Protein AF-0000000072879635 (afdb_homodimer)

Radius of gyration: 31.63 Å; Cα contacts (8 Å, |Δi|>4): 1224; chains: 2; bounding box: 54×95×66 Å

Solvent-accessible surface area (backbone atoms only — not comparable to full-atom values): 30852 Å² total; per-residue (Å²): 126,85,67,68,80,66,62,73,80,64,76,43,35,31,58,54,55,40,53,48,51,41,41,61,52,55,52,55,80,63,84,80,39,44,46,91,87,43,72,88,51,25,71,88,58,42,48,42,83,47,78,62,48,89,69,78,59,94,66,71,73,45,62,86,69,19,37,50,61,72,89,73,49,47,32,32,33,33,66,91,41,53,47,35,37,38,36,58,38,45,49,36,75,68,17,52,47,48,53,55,46,41,49,55,64,47,48,57,32,84,89,26,54,51,71,63,80,64,97,67,64,61,71,77,53,84,52,60,75,62,57,60,62,43,44,42,18,35,36,14,41,33,72,34,79,90,73,55,31,66,36,88,86,44,58,52,81,54,58,62,68,62,33,51,53,49,38,54,56,34,30,33,74,65,38,78,80,57,53,66,40,27,31,42,38,37,41,32,41,57,86,38,61,43,71,77,44,61,75,69,52,48,79,26,62,78,46,49,40,41,34,41,28,37,46,34,26,29,40,35,33,43,39,32,80,46,54,54,32,71,44,49,47,28,56,40,43,50,40,20,31,45,32,30,15,66,76,36,36,56,17,30,31,29,28,35,29,40,42,83,45,88,84,59,79,59,75,70,93,58,27,69,56,41,66,48,22,26,38,34,40,37,35,30,27,40,70,126,126,84,69,68,82,67,61,74,79,64,74,41,33,31,58,53,55,39,55,48,53,39,42,62,52,56,51,53,79,62,84,78,38,43,46,90,85,43,71,87,52,26,72,88,59,42,48,39,81,46,77,64,47,88,69,75,60,94,66,70,72,44,60,87,69,18,36,50,62,72,89,75,49,47,31,31,33,33,65,91,41,53,47,34,38,37,35,56,39,44,48,36,76,69,17,52,47,48,52,54,46,42,49,54,64,47,47,56,32,85,91,27,54,52,72,63,81,65,96,67,64,62,70,77,52,83,50,59,75,60,59,60,61,43,42,41,18,37,36,15,42,35,72,34,80,90,72,55,30,66,36,88,86,44,56,53,83,54,58,63,69,60,35,52,51,49,38,53,56,34,30,32,75,65,38,76,81,58,55,66,40,26,30,42,37,38,41,33,42,56,86,39,61,42,72,79,43,60,75,69,53,48,79,26,62,77,48,47,40,41,35,41,28,38,46,34,26,30,40,35,32,43,38,32,80,46,57,53,33,69,44,49,47,28,56,40,44,51,42,20,32,44,34,29,16,64,75,36,35,54,18,29,32,29,30,36,29,39,44,86,45,87,83,58,80,61,76,69,91,57,25,69,57,40,66,50,24,27,39,34,40,38,36,30,27,41,70,125

Structure (mmCIF, N/CA/C/O backbone):
data_AF-0000000072879635-model_v1
#
loop_
_entity.id
_entity.type
_entity.pdbx_description
1 polymer AlkB
#
loop_
_atom_site.group_PDB
_atom_site.id
_atom_site.type_symbol
_atom_site.label_atom_id
_atom_site.label_alt_id
_atom_site.label_comp_id
_atom_site.label_asym_id
_atom_site.label_entity_id
_atom_site.label_seq_id
_atom_site.pdbx_PDB_ins_code
_atom_site.Cartn_x
_atom_site.Cartn_y
_atom_site.Cartn_z
_atom_site.occupancy
_atom_site.B_iso_or_equiv
_atom_site.auth_seq_id
_atom_site.auth_comp_id
_atom_site.auth_asym_id
_atom_site.auth_atom_id
_atom_site.pdbx_PDB_model_num
ATOM 1 N N . MET A 1 1 ? -18.453 6.754 1.043 1 20.03 1 MET A N 1
ATOM 2 C CA . MET A 1 1 ? -17.75 5.516 0.704 1 20.03 1 MET A CA 1
ATOM 3 C C . MET A 1 1 ? -16.734 5.164 1.774 1 20.03 1 MET A C 1
ATOM 5 O O . MET A 1 1 ? -15.992 4.184 1.634 1 20.03 1 MET A O 1
ATOM 9 N N . LEU A 1 2 ? -16.297 6.18 2.662 1 26.55 2 LEU A N 1
ATOM 10 C CA . LEU A 1 2 ? -15.43 5.918 3.809 1 26.55 2 LEU A CA 1
ATOM 11 C C . LEU A 1 2 ? -16.109 4.961 4.789 1 26.55 2 LEU A C 1
ATOM 13 O O . LEU A 1 2 ? -15.484 4.527 5.762 1 26.55 2 LEU A O 1
ATOM 17 N N . GLN A 1 3 ? -17.391 4.707 4.684 1 25.03 3 GLN A N 1
ATOM 18 C CA . GLN A 1 3 ? -18.188 3.988 5.68 1 25.03 3 GLN A CA 1
ATOM 19 C C . GLN A 1 3 ? -17.875 2.494 5.656 1 25.03 3 GLN A C 1
ATOM 21 O O . GLN A 1 3 ? -17.891 1.833 6.695 1 25.03 3 GLN A O 1
ATOM 26 N N . GLU A 1 4 ? -17.75 1.96 4.508 1 28.53 4 GLU A N 1
ATOM 27 C CA . GLU A 1 4 ? -18 0.523 4.5 1 28.53 4 GLU A CA 1
ATOM 28 C C . GLU A 1 4 ? -16.844 -0.25 5.102 1 28.53 4 GLU A C 1
ATOM 30 O O . GLU A 1 4 ? -17.031 -1.33 5.668 1 28.53 4 GLU A O 1
ATOM 35 N N . GLY A 1 5 ? -15.656 0.016 4.695 1 28.58 5 GLY A N 1
ATOM 36 C CA . GLY A 1 5 ? -14.625 -0.935 5.078 1 28.58 5 GLY A CA 1
ATOM 37 C C . GLY A 1 5 ? -14.219 -0.825 6.535 1 28.58 5 GLY A C 1
ATOM 38 O O . GLY A 1 5 ? -13.148 -1.29 6.922 1 28.58 5 GLY A O 1
ATOM 39 N N . ILE A 1 6 ? -14.859 0.046 7.258 1 33.44 6 ILE A N 1
ATOM 40 C CA . ILE A 1 6 ? -14.594 0.258 8.68 1 33.44 6 ILE A CA 1
ATOM 41 C C . ILE A 1 6 ? -14.984 -0.988 9.469 1 33.44 6 ILE A C 1
ATOM 43 O O . ILE A 1 6 ? -15.836 -0.925 10.359 1 33.44 6 ILE A O 1
ATOM 47 N N . THR A 1 7 ? -14.977 -2.18 8.891 1 30.62 7 THR A N 1
ATOM 48 C CA . THR A 1 7 ? -15.547 -3.232 9.727 1 30.62 7 THR A CA 1
ATOM 49 C C . THR A 1 7 ? -14.586 -3.604 10.859 1 30.62 7 THR A C 1
ATOM 51 O O . THR A 1 7 ? -14.914 -4.426 11.711 1 30.62 7 THR A O 1
ATOM 54 N N . ASN A 1 8 ? -13.273 -3.648 10.648 1 35.59 8 ASN A N 1
ATOM 55 C CA . ASN A 1 8 ? -12.617 -4.277 11.781 1 35.59 8 ASN A CA 1
ATOM 56 C C . ASN A 1 8 ? -12.828 -3.486 13.07 1 35.59 8 ASN A C 1
ATOM 58 O O . ASN A 1 8 ? -12.75 -2.256 13.07 1 35.59 8 ASN A O 1
ATOM 62 N N . CYS A 1 9 ? -13.383 -4.016 14.219 1 37.19 9 CYS A N 1
ATOM 63 C CA . CYS A 1 9 ? -13.789 -3.576 15.547 1 37.19 9 CYS A CA 1
ATOM 64 C C . CYS A 1 9 ? -12.656 -2.846 16.25 1 37.19 9 CYS A C 1
ATOM 66 O O . CYS A 1 9 ? -12.43 -3.053 17.453 1 37.19 9 CYS A O 1
ATOM 68 N N . ASP A 1 10 ? -11.516 -2.621 15.75 1 46.91 10 ASP A N 1
ATOM 69 C CA . ASP A 1 10 ? -10.625 -1.869 16.625 1 46.91 10 ASP A CA 1
ATOM 70 C C . ASP A 1 10 ? -11.273 -0.557 17.062 1 46.91 10 ASP A C 1
ATOM 72 O O . ASP A 1 10 ? -11.727 0.228 16.234 1 46.91 10 ASP A O 1
ATOM 76 N N . SER A 1 11 ? -11.742 -0.497 18.281 1 62.28 11 SER A N 1
ATOM 77 C CA . SER A 1 11 ? -12.359 0.58 19.047 1 62.28 11 SER A CA 1
ATOM 78 C C . SER A 1 11 ? -11.664 1.912 18.781 1 62.28 11 SER A C 1
ATOM 80 O O . SER A 1 11 ? -12.227 2.975 19.062 1 62.28 11 SER A O 1
ATOM 82 N N . ASP A 1 12 ? -10.531 1.931 18.031 1 82.19 12 ASP A N 1
ATOM 83 C CA . ASP A 1 12 ? -9.789 3.168 17.797 1 82.19 12 ASP A CA 1
ATOM 84 C C . ASP A 1 12 ? -10 3.676 16.375 1 82.19 12 ASP A C 1
ATOM 86 O O . ASP A 1 12 ? -9.18 3.416 15.492 1 82.19 12 ASP A O 1
ATOM 90 N N . ALA A 1 13 ? -11.133 4.242 16.094 1 83.5 13 ALA A N 1
ATOM 91 C CA . ALA A 1 13 ? -11.531 4.762 14.789 1 83.5 13 ALA A CA 1
ATOM 92 C C . ALA A 1 13 ? -10.477 5.711 14.234 1 83.5 13 ALA A C 1
ATOM 94 O O . ALA A 1 13 ? -10.227 5.734 13.023 1 83.5 13 ALA A O 1
ATOM 95 N N . PHE A 1 14 ? -9.805 6.441 15.07 1 90.31 14 PHE A N 1
ATOM 96 C CA . PHE A 1 14 ? -8.789 7.391 14.633 1 90.31 14 PHE A CA 1
ATOM 97 C C . PHE A 1 14 ? -7.613 6.664 13.984 1 90.31 14 PHE A C 1
ATOM 99 O O . PHE A 1 14 ? -7.164 7.047 12.898 1 90.31 14 PHE A O 1
ATOM 106 N N . ARG A 1 15 ? -7.207 5.625 14.57 1 87.88 15 ARG A N 1
ATOM 107 C CA . ARG A 1 15 ? -6.062 4.871 14.078 1 87.88 15 ARG A CA 1
ATOM 108 C C . ARG A 1 15 ? -6.371 4.234 12.719 1 87.88 15 ARG A C 1
ATOM 110 O O . ARG A 1 15 ? -5.512 4.195 11.836 1 87.88 15 ARG A O 1
ATOM 117 N N . ARG A 1 16 ? -7.547 3.814 12.531 1 84.62 16 ARG A N 1
ATOM 118 C CA . ARG A 1 16 ? -7.949 3.215 11.258 1 84.62 16 ARG A CA 1
ATOM 119 C C . ARG A 1 16 ? -7.852 4.223 10.117 1 84.62 16 ARG A C 1
ATOM 121 O O . ARG A 1 16 ? -7.32 3.91 9.055 1 84.62 16 ARG A O 1
ATOM 128 N N . VAL A 1 17 ? -8.43 5.367 10.375 1 87.88 17 VAL A N 1
ATOM 129 C CA . VAL A 1 17 ? -8.414 6.402 9.344 1 87.88 17 VAL A CA 1
ATOM 130 C C . VAL A 1 17 ? -6.977 6.852 9.086 1 87.88 17 VAL A C 1
ATOM 132 O O . VAL A 1 17 ? -6.582 7.062 7.934 1 87.88 17 VAL A O 1
ATOM 135 N N . PHE A 1 18 ? -6.164 6.934 10.086 1 92.56 18 PHE A N 1
ATOM 136 C CA . PHE A 1 18 ? -4.754 7.277 9.953 1 92.56 18 PHE A CA 1
ATOM 137 C C . PHE A 1 18 ? -4.031 6.277 9.055 1 92.56 18 PHE A C 1
ATOM 139 O O . PHE A 1 18 ? -3.328 6.664 8.125 1 92.56 18 PHE A O 1
ATOM 146 N N . LYS A 1 19 ? -4.207 5.031 9.328 1 83 19 LYS A N 1
ATOM 147 C CA . LYS A 1 19 ? -3.561 3.975 8.555 1 83 19 LYS A CA 1
ATOM 148 C C . LYS A 1 19 ? -4.023 3.998 7.098 1 83 19 LYS A C 1
ATOM 150 O O . LYS A 1 19 ? -3.236 3.738 6.188 1 83 19 LYS A O 1
ATOM 155 N N . TYR A 1 20 ? -5.352 4.289 6.953 1 83.56 20 TYR A N 1
ATOM 156 C CA . TYR A 1 20 ? -5.898 4.367 5.605 1 83.56 20 TYR A CA 1
ATOM 157 C C . TYR A 1 20 ? -5.164 5.41 4.773 1 83.56 20 TYR A C 1
ATOM 159 O O . TYR A 1 20 ? -4.719 5.129 3.66 1 83.56 20 TYR A O 1
ATOM 167 N N . TYR A 1 21 ? -4.93 6.602 5.324 1 86.88 21 TYR A N 1
ATOM 168 C CA . TYR A 1 21 ? -4.348 7.695 4.551 1 86.88 21 TYR A CA 1
ATOM 169 C C . TYR A 1 21 ? -2.83 7.57 4.488 1 86.88 21 TYR A C 1
ATOM 171 O O . TYR A 1 21 ? -2.189 8.18 3.623 1 86.88 21 TYR A O 1
ATOM 179 N N . LYS A 1 22 ? -2.225 6.898 5.422 1 85.75 22 LYS A N 1
ATOM 180 C CA . LYS A 1 22 ? -0.774 6.727 5.434 1 85.75 22 LYS A CA 1
ATOM 181 C C . LYS A 1 22 ? -0.326 5.75 4.352 1 85.75 22 LYS A C 1
ATOM 183 O O . LYS A 1 22 ? 0.85 5.719 3.982 1 85.75 22 LYS A O 1
ATOM 188 N N . LYS A 1 23 ? -1.275 4.977 3.801 1 75.5 23 LYS A N 1
ATOM 189 C CA . LYS A 1 23 ? -0.962 3.934 2.83 1 75.5 23 LYS A CA 1
ATOM 190 C C . LYS A 1 23 ? -0.203 4.504 1.636 1 75.5 23 LYS A C 1
ATOM 192 O O . LYS A 1 23 ? -0.539 5.578 1.137 1 75.5 23 LYS A O 1
ATOM 197 N N . LYS A 1 24 ? 0.955 4.051 1.432 1 64.44 24 LYS A N 1
ATOM 198 C CA . LYS A 1 24 ? 1.75 4.418 0.263 1 64.44 24 LYS A CA 1
ATOM 199 C C . LYS A 1 24 ? 1.319 3.623 -0.966 1 64.44 24 LYS A C 1
ATOM 201 O O . LYS A 1 24 ? 0.967 2.447 -0.859 1 64.44 24 LYS A O 1
ATOM 206 N N . CYS A 1 25 ? 0.726 4.359 -1.967 1 59.75 25 CYS A N 1
ATOM 207 C CA . CYS A 1 25 ? 0.43 3.672 -3.219 1 59.75 25 CYS A CA 1
ATOM 208 C C . CYS A 1 25 ? 1.713 3.262 -3.932 1 59.75 25 CYS A C 1
ATOM 210 O O . CYS A 1 25 ? 2.221 3.998 -4.777 1 59.75 25 CYS A O 1
ATOM 212 N N . GLN A 1 26 ? 2.539 2.674 -3.287 1 61.97 26 GLN A N 1
ATOM 213 C CA . GLN A 1 26 ? 3.611 2.238 -4.176 1 61.97 26 GLN A CA 1
ATOM 214 C C . GLN A 1 26 ? 3.418 0.786 -4.602 1 61.97 26 GLN A C 1
ATOM 216 O O . GLN A 1 26 ? 3.523 -0.126 -3.777 1 61.97 26 GLN A O 1
ATOM 221 N N . ALA A 1 27 ? 2.766 0.735 -5.715 1 66.56 27 ALA A N 1
ATOM 222 C CA . ALA A 1 27 ? 2.688 -0.599 -6.305 1 66.56 27 ALA A CA 1
ATOM 223 C C . ALA A 1 27 ? 4.078 -1.202 -6.48 1 66.56 27 ALA A C 1
ATOM 225 O O . ALA A 1 27 ? 5.043 -0.483 -6.75 1 66.56 27 ALA A O 1
ATOM 226 N N . PRO A 1 28 ? 4.195 -2.402 -6.094 1 77.5 28 PRO A N 1
ATOM 227 C CA . PRO A 1 28 ? 5.496 -3.035 -6.32 1 77.5 28 PRO A CA 1
ATOM 228 C C . PRO A 1 28 ? 5.973 -2.9 -7.766 1 77.5 28 PRO A C 1
ATOM 230 O O . PRO A 1 28 ? 5.156 -2.848 -8.688 1 77.5 28 PRO A O 1
ATOM 233 N N . ASP A 1 29 ? 7.223 -2.699 -7.895 1 80.06 29 ASP A N 1
ATOM 234 C CA . ASP A 1 29 ? 7.832 -2.715 -9.219 1 80.06 29 ASP A CA 1
ATOM 235 C C . ASP A 1 29 ? 7.836 -4.125 -9.805 1 80.06 29 ASP A C 1
ATOM 237 O O . ASP A 1 29 ? 8.461 -5.031 -9.258 1 80.06 29 ASP A O 1
ATOM 241 N N . LEU A 1 30 ? 7.23 -4.258 -10.938 1 86.19 30 LEU A N 1
ATOM 242 C CA . LEU A 1 30 ? 7.078 -5.59 -11.508 1 86.19 30 LEU A CA 1
ATOM 243 C C . LEU A 1 30 ? 8.133 -5.852 -12.57 1 86.19 30 LEU A C 1
ATOM 245 O O . LEU A 1 30 ? 8.156 -6.922 -13.188 1 86.19 30 LEU A O 1
ATOM 249 N N . ALA A 1 31 ? 9 -4.965 -12.727 1 81 31 ALA A N 1
ATOM 250 C CA . ALA A 1 31 ? 9.992 -5.078 -13.789 1 81 31 ALA A CA 1
ATOM 251 C C . ALA A 1 31 ? 10.93 -6.262 -13.547 1 81 31 ALA A C 1
ATOM 253 O O . ALA A 1 31 ? 11.469 -6.84 -14.484 1 81 31 ALA A O 1
ATOM 254 N N . GLY A 1 32 ? 11.133 -6.625 -12.328 1 85.25 32 GLY A N 1
ATOM 255 C CA . GLY A 1 32 ? 12.039 -7.711 -11.984 1 85.25 32 GLY A CA 1
ATOM 256 C C . GLY A 1 32 ? 11.359 -9.07 -11.969 1 85.25 32 GLY A C 1
ATOM 257 O O . GLY A 1 32 ? 12.016 -10.094 -11.758 1 85.25 32 GLY A O 1
ATOM 258 N N . VAL A 1 33 ? 10.062 -9.109 -12.195 1 91.75 33 VAL A N 1
ATOM 259 C CA . VAL A 1 33 ? 9.328 -10.375 -12.211 1 91.75 33 VAL A CA 1
ATOM 260 C C . VAL A 1 33 ? 9.562 -11.094 -13.531 1 91.75 33 VAL A C 1
ATOM 262 O O . VAL A 1 33 ? 9.383 -10.508 -14.602 1 91.75 33 VAL A O 1
ATOM 265 N N . ILE A 1 34 ? 9.984 -12.328 -13.453 1 93.81 34 ILE A N 1
ATOM 266 C CA . ILE A 1 34 ? 10.273 -13.094 -14.656 1 93.81 34 ILE A CA 1
ATOM 267 C C . ILE A 1 34 ? 8.992 -13.273 -15.477 1 93.81 34 ILE A C 1
ATOM 269 O O . ILE A 1 34 ? 7.957 -13.672 -14.938 1 93.81 34 ILE A O 1
ATOM 273 N N . ASN A 1 35 ? 9.039 -12.875 -16.656 1 93.06 35 ASN A N 1
ATOM 274 C CA . ASN A 1 35 ? 7.961 -13.094 -17.625 1 93.06 35 ASN A CA 1
ATOM 275 C C . ASN A 1 35 ? 8.375 -14.078 -18.719 1 93.06 35 ASN A C 1
ATOM 277 O O . ASN A 1 35 ? 9.172 -13.734 -19.594 1 93.06 35 ASN A O 1
ATOM 281 N N . PHE A 1 36 ? 7.844 -15.273 -18.719 1 94.94 36 PHE A N 1
ATOM 282 C CA . PHE A 1 36 ? 8.266 -16.328 -19.641 1 94.94 36 PHE A CA 1
ATOM 283 C C . PHE A 1 36 ? 7.734 -16.062 -21.047 1 94.94 36 PHE A C 1
ATOM 285 O O . PHE A 1 36 ? 8.094 -16.766 -21.984 1 94.94 36 PHE A O 1
ATOM 292 N N . GLN A 1 37 ? 6.945 -15.023 -21.156 1 89.94 37 GLN A N 1
ATOM 293 C CA . GLN A 1 37 ? 6.449 -14.633 -22.469 1 89.94 37 GLN A CA 1
ATOM 294 C C . GLN A 1 37 ? 7.359 -13.594 -23.109 1 89.94 37 GLN A C 1
ATOM 296 O O . GLN A 1 37 ? 7.18 -13.242 -24.281 1 89.94 37 GLN A O 1
ATOM 301 N N . ASP A 1 38 ? 8.266 -13.133 -22.328 1 87.06 38 ASP A N 1
ATOM 302 C CA . ASP A 1 38 ? 9.203 -12.125 -22.812 1 87.06 38 ASP A CA 1
ATOM 303 C C . ASP A 1 38 ? 10.617 -12.688 -22.891 1 87.06 38 ASP A C 1
ATOM 305 O O . ASP A 1 38 ? 11.375 -12.625 -21.922 1 87.06 38 ASP A O 1
ATOM 309 N N . GLU A 1 39 ? 11.031 -13.055 -23.984 1 87.5 39 GLU A N 1
ATOM 310 C CA . GLU A 1 39 ? 12.297 -13.758 -24.203 1 87.5 39 GLU A CA 1
ATOM 311 C C . GLU A 1 39 ? 13.484 -12.828 -23.969 1 87.5 39 GLU A C 1
ATOM 313 O O . GLU A 1 39 ? 14.602 -13.289 -23.734 1 87.5 39 GLU A O 1
ATOM 318 N N . SER A 1 40 ? 13.195 -11.555 -24.016 1 84.12 40 SER A N 1
ATOM 319 C CA . SER A 1 40 ? 14.281 -10.586 -23.875 1 84.12 40 SER A CA 1
ATOM 320 C C . SER A 1 40 ? 14.891 -10.648 -22.469 1 84.12 40 SER A C 1
ATOM 322 O O . SER A 1 40 ? 16.031 -10.219 -22.266 1 84.12 40 SER A O 1
ATOM 324 N N . THR A 1 41 ? 14.195 -11.266 -21.609 1 78.31 41 THR A N 1
ATOM 325 C CA . THR A 1 41 ? 14.672 -11.266 -20.234 1 78.31 41 THR A CA 1
ATOM 326 C C . THR A 1 41 ? 15.289 -12.609 -19.875 1 78.31 41 THR A C 1
ATOM 328 O O . THR A 1 41 ? 15.773 -12.805 -18.75 1 78.31 41 THR A O 1
ATOM 331 N N . PHE A 1 42 ? 15.375 -13.539 -20.719 1 87.75 42 PHE A N 1
ATOM 332 C CA . PHE A 1 42 ? 15.766 -14.906 -20.422 1 87.75 42 PHE A CA 1
ATOM 333 C C . PHE A 1 42 ? 17.234 -14.977 -20 1 87.75 42 PHE A C 1
ATOM 335 O O . PHE A 1 42 ? 17.578 -15.664 -19.031 1 87.75 42 PHE A O 1
ATOM 342 N N . GLY A 1 43 ? 18 -14.281 -20.719 1 85.5 43 GLY A N 1
ATOM 343 C CA . GLY A 1 43 ? 19.422 -14.305 -20.422 1 85.5 43 GLY A CA 1
ATOM 344 C C . GLY A 1 43 ? 19.766 -13.859 -19.016 1 85.5 43 GLY A C 1
ATOM 345 O O . GLY A 1 43 ? 20.422 -14.586 -18.266 1 85.5 43 GLY A O 1
ATOM 346 N N . GLN A 1 44 ? 19.234 -12.867 -18.656 1 81.44 44 GLN A N 1
ATOM 347 C CA . GLN A 1 44 ? 19.547 -12.289 -17.344 1 81.44 44 GLN A CA 1
ATOM 348 C C . GLN A 1 44 ? 19.016 -13.164 -16.219 1 81.44 44 GLN A C 1
ATOM 350 O O . GLN A 1 44 ? 19.578 -13.156 -15.117 1 81.44 44 GLN A O 1
ATOM 355 N N . ASN A 1 45 ? 18.078 -14.008 -16.562 1 85.94 45 ASN A N 1
ATOM 356 C CA . ASN A 1 45 ? 17.438 -14.789 -15.508 1 85.94 45 ASN A CA 1
ATOM 357 C C . ASN A 1 45 ? 17.844 -16.266 -15.586 1 85.94 45 ASN A C 1
ATOM 359 O O . ASN A 1 45 ? 17.312 -17.094 -14.844 1 85.94 45 ASN A O 1
ATOM 363 N N . GLY A 1 46 ? 18.734 -16.578 -16.5 1 93.19 46 GLY A N 1
ATOM 364 C CA . GLY A 1 46 ? 19.188 -17.953 -16.641 1 93.19 46 GLY A CA 1
ATOM 365 C C . GLY A 1 46 ? 18.109 -18.891 -17.109 1 93.19 46 GLY A C 1
ATOM 366 O O . GLY A 1 46 ? 18.031 -20.047 -16.656 1 93.19 46 GLY A O 1
ATOM 367 N N . ILE A 1 47 ? 17.234 -18.422 -17.891 1 94.19 47 ILE A N 1
ATOM 368 C CA . ILE A 1 47 ? 16.156 -19.234 -18.438 1 94.19 47 ILE A CA 1
ATOM 369 C C . ILE A 1 47 ? 16.641 -19.969 -19.703 1 94.19 47 ILE A C 1
ATOM 371 O O . ILE A 1 47 ? 17.281 -19.359 -20.562 1 94.19 47 ILE A O 1
ATOM 375 N N . ARG A 1 48 ? 16.344 -21.266 -19.75 1 94.81 48 ARG A N 1
ATOM 376 C CA . ARG A 1 48 ? 16.719 -22.078 -20.891 1 94.81 48 ARG A CA 1
ATOM 377 C C . ARG A 1 48 ? 15.508 -22.844 -21.438 1 94.81 48 ARG A C 1
ATOM 379 O O . ARG A 1 48 ? 14.625 -23.25 -20.672 1 94.81 48 ARG A O 1
ATOM 386 N N . VAL A 1 49 ? 15.578 -23.016 -22.688 1 93.69 49 VAL A N 1
ATOM 387 C CA . VAL A 1 49 ? 14.539 -23.812 -23.328 1 93.69 49 VAL A CA 1
ATOM 388 C C . VAL A 1 49 ? 14.773 -25.297 -23.047 1 93.69 49 VAL A C 1
ATOM 390 O O . VAL A 1 49 ? 15.914 -25.766 -23.109 1 93.69 49 VAL A O 1
ATOM 393 N N . TYR A 1 50 ? 13.711 -26.016 -22.781 1 94.12 50 TYR A N 1
ATOM 394 C CA . TYR A 1 50 ? 13.75 -27.453 -22.531 1 94.12 50 TYR A CA 1
ATOM 395 C C . TYR A 1 50 ? 12.992 -28.203 -23.625 1 94.12 50 TYR A C 1
ATOM 397 O O . TYR A 1 50 ? 11.867 -27.844 -23.969 1 94.12 50 TYR A O 1
ATOM 405 N N . SER A 1 51 ? 13.625 -29.25 -24.094 1 90.44 51 SER A N 1
ATOM 406 C CA . SER A 1 51 ? 12.969 -30.094 -25.078 1 90.44 51 SER A CA 1
ATOM 407 C C . SER A 1 51 ? 12.195 -31.234 -24.406 1 90.44 51 SER A C 1
ATOM 409 O O . SER A 1 51 ? 12.742 -31.953 -23.578 1 90.44 51 SER A O 1
ATOM 411 N N . PRO A 1 52 ? 10.984 -31.234 -24.781 1 87.25 52 PRO A N 1
ATOM 412 C CA . PRO A 1 52 ? 10.18 -32.281 -24.172 1 87.25 52 PRO A CA 1
ATOM 413 C C . PRO A 1 52 ? 10.734 -33.688 -24.438 1 87.25 52 PRO A C 1
ATOM 415 O O . PRO A 1 52 ? 11.305 -33.938 -25.516 1 87.25 52 PRO A O 1
ATOM 418 N N . CYS A 1 53 ? 10.734 -34.562 -23.422 1 79.31 53 CYS A N 1
ATOM 419 C CA . CYS A 1 53 ? 11.211 -35.938 -23.578 1 79.31 53 CYS A CA 1
ATOM 420 C C . CYS A 1 53 ? 10.344 -36.719 -24.562 1 79.31 53 CYS A C 1
ATOM 422 O O . CYS A 1 53 ? 9.141 -36.469 -24.672 1 79.31 53 CYS A O 1
ATOM 424 N N . SER A 1 54 ? 11.117 -37.344 -25.562 1 61.31 54 SER A N 1
ATOM 425 C CA . SER A 1 54 ? 10.648 -38.125 -26.719 1 61.31 54 SER A CA 1
ATOM 426 C C . SER A 1 54 ? 9.898 -39.375 -26.281 1 61.31 54 SER A C 1
ATOM 428 O O . SER A 1 54 ? 10.172 -39.938 -25.219 1 61.31 54 SER A O 1
ATOM 430 N N . GLY A 1 55 ? 8.68 -39.594 -26.172 1 55.81 55 GLY A N 1
ATOM 431 C CA . GLY A 1 55 ? 7.98 -40.875 -26.156 1 55.81 55 GLY A CA 1
ATOM 432 C C . GLY A 1 55 ? 6.543 -40.781 -26.625 1 55.81 55 GLY A C 1
ATOM 433 O O . GLY A 1 55 ? 5.844 -41.781 -26.703 1 55.81 55 GLY A O 1
ATOM 434 N N . TYR A 1 56 ? 5.988 -39.688 -26.344 1 53.59 56 TYR A N 1
ATOM 435 C CA . TYR A 1 56 ? 4.594 -39.844 -26.75 1 53.59 56 TYR A CA 1
ATOM 436 C C . TYR A 1 56 ? 4.449 -39.688 -28.266 1 53.59 56 TYR A C 1
ATOM 438 O O . TYR A 1 56 ? 4.938 -38.719 -28.859 1 53.59 56 TYR A O 1
ATOM 446 N N . GLY A 1 57 ? 4.516 -40.812 -28.969 1 47.78 57 GLY A N 1
ATOM 447 C CA . GLY A 1 57 ? 4.113 -40.812 -30.359 1 47.78 57 GLY A CA 1
ATOM 448 C C . GLY A 1 57 ? 3.078 -39.75 -30.688 1 47.78 57 GLY A C 1
ATOM 449 O O . GLY A 1 57 ? 2.42 -39.219 -29.797 1 47.78 57 GLY A O 1
ATOM 450 N N . SER A 1 58 ? 3.148 -39.125 -31.875 1 47.88 58 SER A N 1
ATOM 451 C CA . SER A 1 58 ? 2.195 -38.25 -32.531 1 47.88 58 SER A CA 1
ATOM 452 C C . SER A 1 58 ? 0.765 -38.562 -32.125 1 47.88 58 SER A C 1
ATOM 454 O O . SER A 1 58 ? -0.161 -37.812 -32.438 1 47.88 58 SER A O 1
ATOM 456 N N . SER A 1 59 ? 0.502 -39.781 -31.656 1 47.28 59 SER A N 1
ATOM 457 C CA . SER A 1 59 ? -0.874 -40.25 -31.719 1 47.28 59 SER A CA 1
ATOM 458 C C . SER A 1 59 ? -1.642 -39.906 -30.453 1 47.28 59 SER A C 1
ATOM 460 O O . SER A 1 59 ? -2.822 -40.219 -30.312 1 47.28 59 SER A O 1
ATOM 462 N N . VAL A 1 60 ? -1.076 -39.75 -29.281 1 51.75 60 VAL A N 1
ATOM 463 C CA . VAL A 1 60 ? -1.975 -39.5 -28.156 1 51.75 60 VAL A CA 1
ATOM 464 C C . VAL A 1 60 ? -2.807 -38.25 -28.422 1 51.75 60 VAL A C 1
ATOM 466 O O . VAL A 1 60 ? -2.26 -37.188 -28.703 1 51.75 60 VAL A O 1
ATOM 469 N N . THR A 1 61 ? -4.02 -38.438 -28.844 1 55.28 61 THR A N 1
ATOM 470 C CA . THR A 1 61 ? -5.012 -37.406 -29.172 1 55.28 61 THR A CA 1
ATOM 471 C C . THR A 1 61 ? -5.129 -36.406 -28.031 1 55.28 61 THR A C 1
ATOM 473 O O . THR A 1 61 ? -5.793 -36.656 -27.031 1 55.28 61 THR A O 1
ATOM 476 N N . VAL A 1 62 ? -4.168 -35.5 -27.812 1 63.28 62 VAL A N 1
ATOM 477 C CA . VAL A 1 62 ? -4.094 -34.375 -26.875 1 63.28 62 VAL A CA 1
ATOM 478 C C . VAL A 1 62 ? -5.281 -33.438 -27.094 1 63.28 62 VAL A C 1
ATOM 480 O O . VAL A 1 62 ? -5.566 -32.594 -26.266 1 63.28 62 VAL A O 1
ATOM 483 N N . ASP A 1 63 ? -6.078 -33.844 -28.078 1 68.56 63 ASP A N 1
ATOM 484 C CA . ASP A 1 63 ? -7.105 -32.906 -28.484 1 68.56 63 ASP A CA 1
ATOM 485 C C . ASP A 1 63 ? -8.258 -32.875 -27.469 1 68.56 63 ASP A C 1
ATOM 487 O O . ASP A 1 63 ? -8.836 -31.812 -27.219 1 68.56 63 ASP A O 1
ATOM 491 N N . ASP A 1 64 ? -8.445 -34.031 -26.797 1 86.56 64 ASP A N 1
ATOM 492 C CA . ASP A 1 64 ? -9.617 -34.062 -25.922 1 86.56 64 ASP A CA 1
ATOM 493 C C . ASP A 1 64 ? -9.344 -33.344 -24.609 1 86.56 64 ASP A C 1
ATOM 495 O O . ASP A 1 64 ? -10.266 -33.094 -23.844 1 86.56 64 ASP A O 1
ATOM 499 N N . LEU A 1 65 ? -8.109 -33 -24.406 1 93.19 65 LEU A N 1
ATOM 500 C CA . LEU A 1 65 ? -7.754 -32.312 -23.172 1 93.19 65 LEU A CA 1
ATOM 501 C C . LEU A 1 65 ? -7.523 -30.828 -23.438 1 93.19 65 LEU A C 1
ATOM 503 O O . LEU A 1 65 ? -7.152 -30.078 -22.516 1 93.19 65 LEU A O 1
ATOM 507 N N . GLY A 1 66 ? -7.746 -30.469 -24.688 1 94.81 66 GLY A N 1
ATOM 508 C CA . GLY A 1 66 ? -7.609 -29.062 -25.047 1 94.81 66 GLY A CA 1
ATOM 509 C C . GLY A 1 66 ? -6.168 -28.609 -25.141 1 94.81 66 GLY A C 1
ATOM 510 O O . GLY A 1 66 ? -5.859 -27.453 -24.891 1 94.81 66 GLY A O 1
ATOM 511 N N . LEU A 1 67 ? -5.262 -29.5 -25.453 1 95 67 LEU A N 1
ATOM 512 C CA . LEU A 1 67 ? -3.842 -29.188 -25.531 1 95 67 LEU A CA 1
ATOM 513 C C . LEU A 1 67 ? -3.424 -28.922 -26.969 1 95 67 LEU A C 1
ATOM 515 O O . LEU A 1 67 ? -3.971 -29.516 -27.891 1 95 67 LEU A O 1
ATOM 519 N N . LYS A 1 68 ? -2.469 -28.016 -27.125 1 92.31 68 LYS A N 1
ATOM 520 C CA . LYS A 1 68 ? -1.777 -27.844 -28.406 1 92.31 68 LYS A CA 1
ATOM 521 C C . LYS A 1 68 ? -0.863 -29.031 -28.703 1 92.31 68 LYS A C 1
ATOM 523 O O . LYS A 1 68 ? -0.51 -29.781 -27.797 1 92.31 68 LYS A O 1
ATOM 528 N N . PRO A 1 69 ? -0.549 -29.141 -29.984 1 88.62 69 PRO A N 1
ATOM 529 C CA . PRO A 1 69 ? 0.445 -30.172 -30.266 1 88.62 69 PRO A CA 1
ATOM 530 C C . PRO A 1 69 ? 1.738 -30 -29.484 1 88.62 69 PRO A C 1
ATOM 532 O O . PRO A 1 69 ? 2.176 -28.859 -29.266 1 88.62 69 PRO A O 1
ATOM 535 N N . LEU A 1 70 ? 2.295 -31.078 -29.062 1 87.81 70 LEU A N 1
ATOM 536 C CA . LEU A 1 70 ? 3.469 -31.062 -28.188 1 87.81 70 LEU A CA 1
ATOM 537 C C . LEU A 1 70 ? 4.59 -30.234 -28.812 1 87.81 70 LEU A C 1
ATOM 539 O O . LEU A 1 70 ? 5.348 -29.578 -28.094 1 87.81 70 LEU A O 1
ATOM 543 N N . ASP A 1 71 ? 4.668 -30.266 -30.109 1 86.88 71 ASP A N 1
ATOM 544 C CA . ASP A 1 71 ? 5.73 -29.562 -30.812 1 86.88 71 ASP A CA 1
ATOM 545 C C . ASP A 1 71 ? 5.594 -28.047 -30.625 1 86.88 71 ASP A C 1
ATOM 547 O O . ASP A 1 71 ? 6.543 -27.297 -30.859 1 86.88 71 ASP A O 1
ATOM 551 N N . ASP A 1 72 ? 4.422 -27.625 -30.203 1 89.88 72 ASP A N 1
ATOM 552 C CA . ASP A 1 72 ? 4.168 -26.203 -30.031 1 89.88 72 ASP A CA 1
ATOM 553 C C . ASP A 1 72 ? 4.359 -25.781 -28.578 1 89.88 72 ASP A C 1
ATOM 555 O O . ASP A 1 72 ? 4.137 -24.609 -28.234 1 89.88 72 ASP A O 1
ATOM 559 N N . TRP A 1 73 ? 4.781 -26.734 -27.766 1 93.44 73 TRP A N 1
ATOM 560 C CA . TRP A 1 73 ? 4.949 -26.406 -26.344 1 93.44 73 TRP A CA 1
ATOM 561 C C . TRP A 1 73 ? 6.258 -25.656 -26.109 1 93.44 73 TRP A C 1
ATOM 563 O O . TRP A 1 73 ? 7.293 -26.016 -26.688 1 93.44 73 TRP A O 1
ATOM 573 N N . ASN A 1 74 ? 6.176 -24.594 -25.375 1 94.62 74 ASN A N 1
ATOM 574 C CA . ASN A 1 74 ? 7.363 -23.906 -24.875 1 94.62 74 ASN A CA 1
ATOM 575 C C . ASN A 1 74 ? 7.648 -24.281 -23.422 1 94.62 74 ASN A C 1
ATOM 577 O O . ASN A 1 74 ? 6.887 -23.922 -22.516 1 94.62 74 ASN A O 1
ATOM 581 N N . ILE A 1 75 ? 8.703 -25.016 -23.25 1 96.12 75 ILE A N 1
ATOM 582 C CA . ILE A 1 75 ? 9.086 -25.469 -21.906 1 96.12 75 ILE A CA 1
ATOM 583 C C . ILE A 1 75 ? 10.414 -24.828 -21.516 1 96.12 75 ILE A C 1
ATOM 585 O O . ILE A 1 75 ? 11.336 -24.734 -22.328 1 96.12 75 ILE A O 1
ATOM 589 N N . PHE A 1 76 ? 10.461 -24.391 -20.266 1 97.38 76 PHE A N 1
ATOM 590 C CA . PHE A 1 76 ? 11.641 -23.656 -19.812 1 97.38 76 PHE A CA 1
ATOM 591 C C . PHE A 1 76 ? 12.148 -24.203 -18.484 1 97.38 76 PHE A C 1
ATOM 593 O O . PHE A 1 76 ? 11.383 -24.797 -17.719 1 97.38 76 PHE A O 1
ATOM 600 N N . THR A 1 77 ? 13.438 -24.094 -18.281 1 97.31 77 THR A N 1
ATOM 601 C CA . THR A 1 77 ? 14.086 -24.297 -17 1 97.31 77 THR A CA 1
ATOM 602 C C . THR A 1 77 ? 14.781 -23.031 -16.531 1 97.31 77 THR A C 1
ATOM 604 O O . THR A 1 77 ? 14.992 -22.109 -17.312 1 97.31 77 THR A O 1
ATOM 607 N N . VAL A 1 78 ? 14.992 -22.969 -15.305 1 95.5 78 VAL A N 1
ATOM 608 C CA . VAL A 1 78 ? 15.656 -21.828 -14.711 1 95.5 78 VAL A CA 1
ATOM 609 C C . VAL A 1 78 ? 16.906 -22.281 -13.969 1 95.5 78 VAL A C 1
ATOM 611 O O . VAL A 1 78 ? 16.828 -23.094 -13.047 1 95.5 78 VAL A O 1
ATOM 614 N N . ASN A 1 79 ? 18.031 -21.734 -14.25 1 94.75 79 ASN A N 1
ATOM 615 C CA . ASN A 1 79 ? 19.312 -22.156 -13.719 1 94.75 79 ASN A CA 1
ATOM 616 C C . ASN A 1 79 ? 19.344 -22.078 -12.195 1 94.75 79 ASN A C 1
ATOM 618 O O . ASN A 1 79 ? 19.844 -23 -11.539 1 94.75 79 ASN A O 1
ATOM 622 N N . LYS A 1 80 ? 18.797 -21.031 -11.664 1 93.75 80 LYS A N 1
ATOM 623 C CA . LYS A 1 80 ? 18.844 -20.781 -10.227 1 93.75 80 LYS A CA 1
ATOM 624 C C . LYS A 1 80 ? 17.953 -21.766 -9.477 1 93.75 80 LYS A C 1
ATOM 626 O O . LYS A 1 80 ? 18.047 -21.906 -8.25 1 93.75 80 LYS A O 1
ATOM 631 N N . HIS A 1 81 ? 17.094 -22.438 -10.172 1 96.81 81 HIS A N 1
ATOM 632 C CA . HIS A 1 81 ? 16.125 -23.344 -9.562 1 96.81 81 HIS A CA 1
ATOM 633 C C . HIS A 1 81 ? 16.094 -24.688 -10.266 1 96.81 81 HIS A C 1
ATOM 635 O O . HIS A 1 81 ? 15.109 -25.031 -10.922 1 96.81 81 HIS A O 1
ATOM 641 N N . PRO A 1 82 ? 17.156 -25.531 -9.953 1 96.62 82 PRO A N 1
ATOM 642 C CA . PRO A 1 82 ? 17.172 -26.844 -10.586 1 96.62 82 PRO A CA 1
ATOM 643 C C . PRO A 1 82 ? 15.969 -27.703 -10.203 1 96.62 82 PRO A C 1
ATOM 645 O O . PRO A 1 82 ? 15.578 -27.734 -9.031 1 96.62 82 PRO A O 1
ATOM 648 N N . GLY A 1 83 ? 15.383 -28.297 -11.258 1 97.19 83 GLY A N 1
ATOM 649 C CA . GLY A 1 83 ? 14.211 -29.125 -11.008 1 97.19 83 GLY A CA 1
ATOM 650 C C . GLY A 1 83 ? 12.906 -28.406 -11.297 1 97.19 83 GLY A C 1
ATOM 651 O O . GLY A 1 83 ? 11.836 -29.031 -11.305 1 97.19 83 GLY A O 1
ATOM 652 N N . LEU A 1 84 ? 13.039 -27.078 -11.531 1 98.06 84 LEU A N 1
ATOM 653 C CA . LEU A 1 84 ? 11.852 -26.328 -11.922 1 98.06 84 LEU A CA 1
ATOM 654 C C . LEU A 1 84 ? 11.633 -26.391 -13.43 1 98.06 84 LEU A C 1
ATOM 656 O O . LEU A 1 84 ? 12.57 -26.172 -14.203 1 98.06 84 LEU A O 1
ATOM 660 N N . PHE A 1 85 ? 10.453 -26.734 -13.828 1 98.06 85 PHE A N 1
ATOM 661 C CA . PHE A 1 85 ? 10.039 -26.609 -15.219 1 98.06 85 PHE A CA 1
ATOM 662 C C . PHE A 1 85 ? 8.852 -25.672 -15.359 1 98.06 85 PHE A C 1
ATOM 664 O O . PHE A 1 85 ? 7.965 -25.641 -14.5 1 98.06 85 PHE A O 1
ATOM 671 N N . PHE A 1 86 ? 8.891 -24.891 -16.375 1 98.38 86 PHE A N 1
ATOM 672 C CA . PHE A 1 86 ? 7.812 -23.953 -16.688 1 98.38 86 PHE A CA 1
ATOM 673 C C . PHE A 1 86 ? 7.297 -24.203 -18.109 1 98.38 86 PHE A C 1
ATOM 675 O O . PHE A 1 86 ? 8.07 -24.188 -19.062 1 98.38 86 PHE A O 1
ATOM 682 N N . ILE A 1 87 ? 6.043 -24.516 -18.234 1 97.44 87 ILE A N 1
ATOM 683 C CA . ILE A 1 87 ? 5.43 -24.672 -19.547 1 97.44 87 ILE A CA 1
ATOM 684 C C . ILE A 1 87 ? 4.512 -23.484 -19.828 1 97.44 87 ILE A C 1
ATOM 686 O O . ILE A 1 87 ? 3.545 -23.25 -19.109 1 97.44 87 ILE A O 1
ATOM 690 N N . SER A 1 88 ? 4.812 -22.797 -20.859 1 96.88 88 SER A N 1
ATOM 691 C CA . SER A 1 88 ? 4.035 -21.609 -21.203 1 96.88 88 SER A CA 1
ATOM 692 C C . SER A 1 88 ? 2.77 -21.984 -21.969 1 96.88 88 SER A C 1
ATOM 694 O O . SER A 1 88 ? 2.834 -22.391 -23.125 1 96.88 88 SER A O 1
ATOM 696 N N . ASN A 1 89 ? 1.68 -21.938 -21.375 1 96.62 89 ASN A N 1
ATOM 697 C CA . ASN A 1 89 ? 0.325 -22.125 -21.875 1 96.62 89 ASN A CA 1
ATOM 698 C C . ASN A 1 89 ? 0.292 -23.156 -23 1 96.62 89 ASN A C 1
ATOM 700 O O . ASN A 1 89 ? 0.084 -22.797 -24.172 1 96.62 89 ASN A O 1
ATOM 704 N N . PRO A 1 90 ? 0.266 -24.375 -22.734 1 96.12 90 PRO A N 1
ATOM 705 C CA . PRO A 1 90 ? 0.164 -25.422 -23.75 1 96.12 90 PRO A CA 1
ATOM 706 C C . PRO A 1 90 ? -1.277 -25.688 -24.188 1 96.12 90 PRO A C 1
ATOM 708 O O . PRO A 1 90 ? -1.54 -26.656 -24.906 1 96.12 90 PRO A O 1
ATOM 711 N N . PHE A 1 91 ? -2.242 -24.828 -23.766 1 96.62 91 PHE A N 1
ATOM 712 C CA . PHE A 1 91 ? -3.658 -25.109 -23.984 1 96.62 91 PHE A CA 1
ATOM 713 C C . PHE A 1 91 ? -4.195 -24.297 -25.156 1 96.62 91 PHE A C 1
ATOM 715 O O . PHE A 1 91 ? -3.713 -23.203 -25.438 1 96.62 91 PHE A O 1
ATOM 722 N N . THR A 1 92 ? -5.195 -24.859 -25.844 1 94.88 92 THR A N 1
ATOM 723 C CA . THR A 1 92 ? -6.023 -24.094 -26.766 1 94.88 92 THR A CA 1
ATOM 724 C C . THR A 1 92 ? -7.027 -23.234 -26 1 94.88 92 THR A C 1
ATOM 726 O O . THR A 1 92 ? -7.215 -23.406 -24.797 1 94.88 92 THR A O 1
ATOM 729 N N . LYS A 1 93 ? -7.617 -22.328 -26.719 1 93.75 93 LYS A N 1
ATOM 730 C CA . LYS A 1 93 ? -8.656 -21.516 -26.094 1 93.75 93 LYS A CA 1
ATOM 731 C C . LYS A 1 93 ? -9.758 -22.391 -25.516 1 93.75 93 LYS A C 1
ATOM 733 O O . LYS A 1 93 ? -10.195 -22.188 -24.375 1 93.75 93 LYS A O 1
ATOM 738 N N . SER A 1 94 ? -10.195 -23.359 -26.312 1 94.38 94 SER A N 1
ATOM 739 C CA . SER A 1 94 ? -11.234 -24.266 -25.859 1 94.38 94 SER A CA 1
ATOM 740 C C . SER A 1 94 ? -10.758 -25.125 -24.703 1 94.38 94 SER A C 1
ATOM 742 O O . SER A 1 94 ? -11.547 -25.5 -23.828 1 94.38 94 SER A O 1
ATOM 744 N N . GLY A 1 95 ? -9.469 -25.438 -24.688 1 96.06 95 GLY A N 1
ATOM 745 C CA . GLY A 1 95 ? -8.898 -26.188 -23.562 1 96.06 95 GLY A CA 1
ATOM 746 C C . GLY A 1 95 ? -8.984 -25.438 -22.25 1 96.06 95 GLY A C 1
ATOM 747 O O . GLY A 1 95 ? -9.367 -26.016 -21.219 1 96.06 95 GLY A O 1
ATOM 748 N N . ILE A 1 96 ? -8.633 -24.188 -22.297 1 96.88 96 ILE A N 1
ATOM 749 C CA . ILE A 1 96 ? -8.719 -23.344 -21.109 1 96.88 96 ILE A CA 1
ATOM 750 C C . ILE A 1 96 ? -10.156 -23.328 -20.578 1 96.88 96 ILE A C 1
ATOM 752 O O . ILE A 1 96 ? -10.391 -23.516 -19.391 1 96.88 96 ILE A O 1
ATOM 756 N N . GLU A 1 97 ? -11.062 -23.188 -21.453 1 96 97 GLU A N 1
ATOM 757 C CA . GLU A 1 97 ? -12.477 -23.156 -21.062 1 96 97 GLU A CA 1
ATOM 758 C C . GLU A 1 97 ? -12.898 -24.5 -20.453 1 96 97 GLU A C 1
ATOM 760 O O . GLU A 1 97 ? -13.664 -24.516 -19.484 1 96 97 GLU A O 1
ATOM 765 N N . TYR A 1 98 ? -12.43 -25.547 -21.031 1 96 98 TYR A N 1
ATOM 766 C CA . TYR A 1 98 ? -12.758 -26.875 -20.531 1 96 98 TYR A CA 1
ATOM 767 C C . TYR A 1 98 ? -12.328 -27.031 -19.078 1 96 98 TYR A C 1
ATOM 769 O O . TYR A 1 98 ? -13.117 -27.484 -18.234 1 96 98 TYR A O 1
ATOM 777 N N . TRP A 1 99 ? -11.156 -26.672 -18.781 1 97.69 99 TRP A N 1
ATOM 778 C CA . TRP A 1 99 ? -10.625 -26.906 -17.438 1 97.69 99 TRP A CA 1
ATOM 779 C C . TRP A 1 99 ? -11.273 -25.953 -16.438 1 97.69 99 TRP A C 1
ATOM 781 O O . TRP A 1 99 ? -11.469 -26.328 -15.266 1 97.69 99 TRP A O 1
ATOM 791 N N . ILE A 1 100 ? -11.555 -24.734 -16.891 1 96.69 100 ILE A N 1
ATOM 792 C CA . ILE A 1 100 ? -12.32 -23.828 -16.031 1 96.69 100 ILE A CA 1
ATOM 793 C C . ILE A 1 100 ? -13.68 -24.438 -15.719 1 96.69 100 ILE A C 1
ATOM 795 O O . ILE A 1 100 ? -14.102 -24.453 -14.562 1 96.69 100 ILE A O 1
ATOM 799 N N . GLN A 1 101 ? -14.297 -24.969 -16.703 1 95.06 101 GLN A N 1
ATOM 800 C CA . GLN A 1 101 ? -15.594 -25.609 -16.531 1 95.06 101 GLN A CA 1
ATOM 801 C C . GLN A 1 101 ? -15.5 -26.781 -15.562 1 95.06 101 GLN A C 1
ATOM 803 O O . GLN A 1 101 ? -16.328 -26.938 -14.672 1 95.06 101 GLN A O 1
ATOM 808 N N . GLN A 1 102 ? -14.484 -27.641 -15.75 1 96.19 102 GLN A N 1
ATOM 809 C CA . GLN A 1 102 ? -14.297 -28.781 -14.859 1 96.19 102 GLN A CA 1
ATOM 810 C C . GLN A 1 102 ? -14.125 -28.328 -13.414 1 96.19 102 GLN A C 1
ATOM 812 O O . GLN A 1 102 ? -14.617 -28.984 -12.492 1 96.19 102 GLN A O 1
ATOM 817 N N . SER A 1 103 ? -13.461 -27.25 -13.203 1 96.5 103 SER A N 1
ATOM 818 C CA . SER A 1 103 ? -13.156 -26.766 -11.859 1 96.5 103 SER A CA 1
ATOM 819 C C . SER A 1 103 ? -14.422 -26.297 -11.148 1 96.5 103 SER A C 1
ATOM 821 O O . SER A 1 103 ? -14.57 -26.5 -9.938 1 96.5 103 SER A O 1
ATOM 823 N N . PHE A 1 104 ? -15.352 -25.703 -11.883 1 94 104 PHE A N 1
ATOM 824 C CA . PHE A 1 104 ? -16.531 -25.141 -11.25 1 94 104 PHE A CA 1
ATOM 825 C C . PHE A 1 104 ? -17.703 -26.125 -11.297 1 94 104 PHE A C 1
ATOM 827 O O . PHE A 1 104 ? -18.641 -26.031 -10.5 1 94 104 PHE A O 1
ATOM 834 N N . GLU A 1 105 ? -17.641 -27.078 -12.219 1 93.62 105 GLU A N 1
ATOM 835 C CA . GLU A 1 105 ? -18.828 -27.906 -12.438 1 93.62 105 GLU A CA 1
ATOM 836 C C . GLU A 1 105 ? -18.609 -29.344 -11.969 1 93.62 105 GLU A C 1
ATOM 838 O O . GLU A 1 105 ? -19.562 -30.109 -11.852 1 93.62 105 GLU A O 1
ATOM 843 N N . ASN A 1 106 ? -17.375 -29.656 -11.672 1 94.06 106 ASN A N 1
ATOM 844 C CA . ASN A 1 106 ? -17.109 -31.047 -11.281 1 94.06 106 ASN A CA 1
ATOM 845 C C . ASN A 1 106 ? -16.203 -31.109 -10.055 1 94.06 106 ASN A C 1
ATOM 847 O O . ASN A 1 106 ? -16.562 -31.734 -9.055 1 94.06 106 ASN A O 1
ATOM 851 N N . TYR A 1 107 ? -15.133 -30.406 -10.047 1 95.44 107 TYR A N 1
ATOM 852 C CA . TYR A 1 107 ? -14.086 -30.594 -9.047 1 95.44 107 TYR A CA 1
ATOM 853 C C . TYR A 1 107 ? -14.516 -30.031 -7.699 1 95.44 107 TYR A C 1
ATOM 855 O O . TYR A 1 107 ? -14.008 -30.453 -6.656 1 95.44 107 TYR A O 1
ATOM 863 N N . CYS A 1 108 ? -15.414 -29.078 -7.73 1 92.5 108 CYS A N 1
ATOM 864 C CA . CYS A 1 108 ? -15.82 -28.469 -6.465 1 92.5 108 CYS A CA 1
ATOM 865 C C . CYS A 1 108 ? -17.172 -29.031 -6.008 1 92.5 108 CYS A C 1
ATOM 867 O O . CYS A 1 108 ? -17.906 -28.359 -5.27 1 92.5 108 CYS A O 1
ATOM 869 N N . LEU A 1 109 ? -17.516 -30.188 -6.477 1 89.25 109 LEU A N 1
ATOM 870 C CA . LEU A 1 109 ? -18.766 -30.828 -6.098 1 89.25 109 LEU A CA 1
ATOM 871 C C . LEU A 1 109 ? -18.516 -32.125 -5.309 1 89.25 109 LEU A C 1
ATOM 873 O O . LEU A 1 109 ? -17.438 -32.719 -5.422 1 89.25 109 LEU A O 1
ATOM 877 N N . PRO A 1 110 ? -19.547 -32.438 -4.523 1 86.94 110 PRO A N 1
ATOM 878 C CA . PRO A 1 110 ? -19.391 -33.719 -3.842 1 86.94 110 PRO A CA 1
ATOM 879 C C . PRO A 1 110 ? -19.016 -34.875 -4.797 1 86.94 110 PRO A C 1
ATOM 881 O O . PRO A 1 110 ? -19.484 -34.906 -5.938 1 86.94 110 PRO A O 1
ATOM 884 N N . PRO A 1 111 ? -18.141 -35.781 -4.43 1 88.44 111 PRO A N 1
ATOM 885 C CA . PRO A 1 111 ? -17.703 -36.031 -3.059 1 88.44 111 PRO A CA 1
ATOM 886 C C . PRO A 1 111 ? -16.453 -35.25 -2.682 1 88.44 111 PRO A C 1
ATOM 888 O O . PRO A 1 111 ? -15.875 -35.438 -1.61 1 88.44 111 PRO A O 1
ATOM 891 N N . ASN A 1 112 ? -16.016 -34.406 -3.496 1 89.38 112 ASN A N 1
ATOM 892 C CA . ASN A 1 112 ? -14.805 -33.625 -3.232 1 89.38 112 ASN A CA 1
ATOM 893 C C . ASN A 1 112 ? -15.039 -32.562 -2.156 1 89.38 112 ASN A C 1
ATOM 895 O O . ASN A 1 112 ? -15.922 -31.719 -2.295 1 89.38 112 ASN A O 1
ATOM 899 N N . PRO A 1 113 ? -14.297 -32.625 -1.064 1 87.81 113 PRO A N 1
ATOM 900 C CA . PRO A 1 113 ? -14.453 -31.609 -0.026 1 87.81 113 PRO A CA 1
ATOM 901 C C . PRO A 1 113 ? -14.141 -30.203 -0.531 1 87.81 113 PRO A C 1
ATOM 903 O O . PRO A 1 113 ? -13.234 -30.031 -1.353 1 87.81 113 PRO A O 1
ATOM 906 N N . ILE A 1 114 ? -14.875 -29.203 -0.067 1 89.94 114 ILE A N 1
ATOM 907 C CA . ILE A 1 114 ? -14.625 -27.797 -0.338 1 89.94 114 ILE A CA 1
ATOM 908 C C . ILE A 1 114 ? -14.664 -27 0.968 1 89.94 114 ILE A C 1
ATOM 910 O O . ILE A 1 114 ? -14.984 -27.547 2.023 1 89.94 114 ILE A O 1
ATOM 914 N N . ASN A 1 115 ? -14.273 -25.75 0.897 1 89.12 115 ASN A N 1
ATOM 915 C CA . ASN A 1 115 ? -14.211 -24.938 2.109 1 89.12 115 ASN A CA 1
ATOM 916 C C . ASN A 1 115 ? -15.602 -24.453 2.523 1 89.12 115 ASN A C 1
ATOM 918 O O . ASN A 1 115 ? -15.812 -24.078 3.68 1 89.12 115 ASN A O 1
ATOM 922 N N . ILE A 1 116 ? -16.531 -24.375 1.54 1 84.38 116 ILE A N 1
ATOM 923 C CA . ILE A 1 116 ? -17.859 -23.859 1.827 1 84.38 116 ILE A CA 1
ATOM 924 C C . ILE A 1 116 ? -18.719 -24.969 2.441 1 84.38 116 ILE A C 1
ATOM 926 O O . ILE A 1 116 ? -18.875 -26.047 1.85 1 84.38 116 ILE A O 1
ATOM 930 N N . GLN A 1 117 ? -19.234 -24.781 3.607 1 74.44 117 GLN A N 1
ATOM 931 C CA . GLN A 1 117 ? -19.984 -25.797 4.32 1 74.44 117 GLN A CA 1
ATOM 932 C C . GLN A 1 117 ? -21.484 -25.688 4.023 1 74.44 117 GLN A C 1
ATOM 934 O O . GLN A 1 117 ? -22.219 -26.672 4.137 1 74.44 117 GLN A O 1
ATOM 939 N N . GLU A 1 118 ? -21.812 -24.5 3.619 1 68.12 118 GLU A N 1
ATOM 940 C CA . GLU A 1 118 ? -23.234 -24.297 3.379 1 68.12 118 GLU A CA 1
ATOM 941 C C . GLU A 1 118 ? -23.703 -25.062 2.143 1 68.12 118 GLU A C 1
ATOM 943 O O . GLU A 1 118 ? -22.906 -25.375 1.262 1 68.12 118 GLU A O 1
ATOM 948 N N . ASN A 1 119 ? -24.891 -25.578 2.227 1 71.62 119 ASN A N 1
ATOM 949 C CA . ASN A 1 119 ? -25.484 -26.234 1.071 1 71.62 119 ASN A CA 1
ATOM 950 C C . ASN A 1 119 ? -25.688 -25.281 -0.093 1 71.62 119 ASN A C 1
ATOM 952 O O . ASN A 1 119 ? -26.766 -24.719 -0.273 1 71.62 119 ASN A O 1
ATOM 956 N N . VAL A 1 120 ? -24.562 -24.891 -0.667 1 74.69 120 VAL A N 1
ATOM 957 C CA . VAL A 1 120 ? -24.625 -24.016 -1.822 1 74.69 120 VAL A CA 1
ATOM 958 C C . VAL A 1 120 ? -24.422 -24.812 -3.104 1 74.69 120 VAL A C 1
ATOM 960 O O . VAL A 1 120 ? -23.516 -25.656 -3.178 1 74.69 120 VAL A O 1
ATOM 963 N N . ASP A 1 121 ? -25.422 -24.688 -4.031 1 80 121 ASP A N 1
ATOM 964 C CA . ASP A 1 121 ? -25.266 -25.281 -5.359 1 80 121 ASP A CA 1
ATOM 965 C C . ASP A 1 121 ? -24.344 -24.438 -6.234 1 80 121 ASP A C 1
ATOM 967 O O . ASP A 1 121 ? -24.812 -23.531 -6.938 1 80 121 ASP A O 1
ATOM 971 N N . ILE A 1 122 ? -23.125 -24.75 -6.223 1 79.38 122 ILE A N 1
ATOM 972 C CA . ILE A 1 122 ? -22.125 -23.953 -6.914 1 79.38 122 ILE A CA 1
ATOM 973 C C . ILE A 1 122 ? -22.328 -24.062 -8.422 1 79.38 122 ILE A C 1
ATOM 975 O O . ILE A 1 122 ? -22.234 -23.062 -9.141 1 79.38 122 ILE A O 1
ATOM 979 N N . ARG A 1 123 ? -22.703 -25.203 -8.883 1 80.31 123 ARG A N 1
ATOM 980 C CA . ARG A 1 123 ? -22.844 -25.453 -10.312 1 80.31 123 ARG A CA 1
ATOM 981 C C . ARG A 1 123 ? -23.875 -24.516 -10.93 1 80.31 123 ARG A C 1
ATOM 983 O O . ARG A 1 123 ? -23.688 -24.047 -12.055 1 80.31 123 ARG A O 1
ATOM 990 N N . ASN A 1 124 ? -24.812 -24.219 -10.172 1 83.19 124 ASN A N 1
ATOM 991 C CA . ASN A 1 124 ? -25.891 -23.391 -10.719 1 83.19 124 ASN A CA 1
ATOM 992 C C . ASN A 1 124 ? -25.906 -22 -10.094 1 83.19 124 ASN A C 1
ATOM 994 O O . ASN A 1 124 ? -26.844 -21.234 -10.297 1 83.19 124 ASN A O 1
ATOM 998 N N . CYS A 1 125 ? -24.844 -21.734 -9.391 1 82.81 125 CYS A N 1
ATOM 999 C CA . CYS A 1 125 ? -24.781 -20.453 -8.719 1 82.81 125 CYS A CA 1
ATOM 1000 C C . CYS A 1 125 ? -24.375 -19.344 -9.688 1 82.81 125 CYS A C 1
ATOM 1002 O O . CYS A 1 125 ? -23.422 -19.5 -10.445 1 82.81 125 CYS A O 1
ATOM 1004 N N . SER A 1 126 ? -25.094 -18.219 -9.805 1 80.75 126 SER A N 1
ATOM 1005 C CA . SER A 1 126 ? -24.766 -17.094 -10.664 1 80.75 126 SER A CA 1
ATOM 1006 C C . SER A 1 126 ? -24.344 -15.883 -9.844 1 80.75 126 SER A C 1
ATOM 1008 O O . SER A 1 126 ? -24.062 -14.812 -10.398 1 80.75 126 SER A O 1
ATOM 1010 N N . ASP A 1 127 ? -24.297 -16.062 -8.617 1 80.81 127 ASP A N 1
ATOM 1011 C CA . ASP A 1 127 ? -23.906 -14.969 -7.719 1 80.81 127 ASP A CA 1
ATOM 1012 C C . ASP A 1 127 ? -22.406 -14.953 -7.496 1 80.81 127 ASP A C 1
ATOM 1014 O O . ASP A 1 127 ? -21.859 -15.812 -6.805 1 80.81 127 ASP A O 1
ATOM 1018 N N . ASP A 1 128 ? -21.797 -13.977 -7.949 1 80.88 128 ASP A N 1
ATOM 1019 C CA . ASP A 1 128 ? -20.344 -13.852 -7.883 1 80.88 128 ASP A CA 1
ATOM 1020 C C . ASP A 1 128 ? -19.875 -13.758 -6.434 1 80.88 128 ASP A C 1
ATOM 1022 O O . ASP A 1 128 ? -18.797 -14.258 -6.098 1 80.88 128 ASP A O 1
ATOM 1026 N N . THR A 1 129 ? -20.641 -13.18 -5.66 1 78.5 129 THR A N 1
ATOM 1027 C CA . THR A 1 129 ? -20.266 -13.016 -4.262 1 78.5 129 THR A CA 1
ATOM 1028 C C . THR A 1 129 ? -20.156 -14.367 -3.566 1 78.5 129 THR A C 1
ATOM 1030 O O . THR A 1 129 ? -19.266 -14.57 -2.732 1 78.5 129 THR A O 1
ATOM 1033 N N . ILE A 1 130 ? -21.047 -15.211 -3.945 1 80.31 130 ILE A N 1
ATOM 1034 C CA . ILE A 1 130 ? -21.031 -16.547 -3.361 1 80.31 130 ILE A CA 1
ATOM 1035 C C . ILE A 1 130 ? -19.875 -17.359 -3.945 1 80.31 130 ILE A C 1
ATOM 1037 O O . ILE A 1 130 ? -19.156 -18.031 -3.213 1 80.31 130 ILE A O 1
ATOM 1041 N N . LEU A 1 131 ? -19.734 -17.25 -5.191 1 84.75 131 LEU A N 1
ATOM 1042 C CA . LEU A 1 131 ? -18.688 -18.016 -5.867 1 84.75 131 LEU A CA 1
ATOM 1043 C C . LEU A 1 131 ? -17.312 -17.609 -5.359 1 84.75 131 LEU A C 1
ATOM 1045 O O . LEU A 1 131 ? -16.406 -18.438 -5.277 1 84.75 131 LEU A O 1
ATOM 1049 N N . GLN A 1 132 ? -17.203 -16.359 -4.996 1 84.44 132 GLN A N 1
ATOM 1050 C CA . GLN A 1 132 ? -15.906 -15.852 -4.551 1 84.44 132 GLN A CA 1
ATOM 1051 C C . GLN A 1 132 ? -15.562 -16.359 -3.152 1 84.44 132 GLN A C 1
ATOM 1053 O O . GLN A 1 132 ? -14.43 -16.203 -2.693 1 84.44 132 GLN A O 1
ATOM 1058 N N . LYS A 1 133 ? -16.516 -17 -2.527 1 84.69 133 LYS A N 1
ATOM 1059 C CA . LYS A 1 133 ? -16.25 -17.609 -1.228 1 84.69 133 LYS A CA 1
ATOM 1060 C C . LYS A 1 133 ? -15.539 -18.953 -1.388 1 84.69 133 LYS A C 1
ATOM 1062 O O . LYS A 1 133 ? -14.984 -19.484 -0.425 1 84.69 133 LYS A O 1
ATOM 1067 N N . LEU A 1 134 ? -15.703 -19.531 -2.504 1 90.5 134 LEU A N 1
ATOM 1068 C CA . LEU A 1 134 ? -14.977 -20.766 -2.793 1 90.5 134 LEU A CA 1
ATOM 1069 C C . LEU A 1 134 ? -13.469 -20.516 -2.799 1 90.5 134 LEU A C 1
ATOM 1071 O O . LEU A 1 134 ? -12.984 -19.625 -3.502 1 90.5 134 LEU A O 1
ATOM 1075 N N . ARG A 1 135 ? -12.711 -21.312 -2.002 1 92.25 135 ARG A N 1
ATOM 1076 C CA . ARG A 1 135 ? -11.266 -21.094 -1.881 1 92.25 135 ARG A CA 1
ATOM 1077 C C . ARG A 1 135 ? -10.492 -22.328 -2.346 1 92.25 135 ARG A C 1
ATOM 1079 O O . ARG A 1 135 ? -9.445 -22.188 -2.979 1 92.25 135 ARG A O 1
ATOM 1086 N N . TRP A 1 136 ? -11.039 -23.484 -1.899 1 93.88 136 TRP A N 1
ATOM 1087 C CA . TRP A 1 136 ? -10.305 -24.672 -2.295 1 93.88 136 TRP A CA 1
ATOM 1088 C C . TRP A 1 136 ? -11.234 -25.875 -2.42 1 93.88 136 TRP A C 1
ATOM 1090 O O . TRP A 1 136 ? -12.32 -25.891 -1.836 1 93.88 136 TRP A O 1
ATOM 1100 N N . ALA A 1 137 ? -10.891 -26.812 -3.227 1 93.69 137 ALA A N 1
ATOM 1101 C CA . ALA A 1 137 ? -11.445 -28.156 -3.354 1 93.69 137 ALA A CA 1
ATOM 1102 C C . ALA A 1 137 ? -10.336 -29.203 -3.4 1 93.69 137 ALA A C 1
ATOM 1104 O O . ALA A 1 137 ? -9.289 -28.984 -4.02 1 93.69 137 ALA A O 1
ATOM 1105 N N . THR A 1 138 ? -10.555 -30.312 -2.74 1 93.12 138 THR A N 1
ATOM 1106 C CA . THR A 1 138 ? -9.555 -31.375 -2.781 1 93.12 138 THR A CA 1
ATOM 1107 C C . THR A 1 138 ? -10.07 -32.562 -3.561 1 93.12 138 THR A C 1
ATOM 1109 O O . THR A 1 138 ? -11.258 -32.906 -3.504 1 93.12 138 THR A O 1
ATOM 1112 N N . LEU A 1 139 ? -9.195 -33.188 -4.277 1 94.75 139 LEU A N 1
ATOM 1113 C CA . LEU A 1 139 ? -9.508 -34.344 -5.129 1 94.75 139 LEU A CA 1
ATOM 1114 C C . LEU A 1 139 ? -8.641 -35.531 -4.762 1 94.75 139 LEU A C 1
ATOM 1116 O O . LEU A 1 139 ? -7.465 -35.375 -4.422 1 94.75 139 LEU A O 1
ATOM 1120 N N . GLY A 1 140 ? -9.195 -36.781 -4.895 1 92.81 140 GLY A N 1
ATOM 1121 C CA . GLY A 1 140 ? -8.43 -37.969 -4.621 1 92.81 140 GLY A CA 1
ATOM 1122 C C . GLY A 1 140 ? -8.242 -38.25 -3.141 1 92.81 140 GLY A C 1
ATOM 1123 O O . GLY A 1 140 ? -9.219 -38.375 -2.396 1 92.81 140 GLY A O 1
ATOM 1124 N N . TYR A 1 141 ? -6.996 -38.344 -2.797 1 85.06 141 TYR A N 1
ATOM 1125 C CA . TYR A 1 141 ? -6.684 -38.469 -1.378 1 85.06 141 TYR A CA 1
ATOM 1126 C C . TYR A 1 141 ? -6.879 -37.156 -0.644 1 85.06 141 TYR A C 1
ATOM 1128 O O . TYR A 1 141 ? -6.523 -36.094 -1.16 1 85.06 141 TYR A O 1
ATOM 1136 N N . HIS A 1 142 ? -7.504 -37.312 0.444 1 77.5 142 HIS A N 1
ATOM 1137 C CA . HIS A 1 142 ? -7.789 -36.094 1.184 1 77.5 142 HIS A CA 1
ATOM 1138 C C . HIS A 1 142 ? -6.875 -35.938 2.396 1 77.5 142 HIS A C 1
ATOM 1140 O O . HIS A 1 142 ? -6.516 -36.938 3.023 1 77.5 142 HIS A O 1
ATOM 1146 N N . HIS A 1 143 ? -6.469 -34.594 2.557 1 68.94 143 HIS A N 1
ATOM 1147 C CA . HIS A 1 143 ? -5.605 -34.25 3.684 1 68.94 143 HIS A CA 1
ATOM 1148 C C . HIS A 1 143 ? -6.391 -34.219 4.988 1 68.94 143 HIS A C 1
ATOM 1150 O O . HIS A 1 143 ? -7.523 -33.75 5.023 1 68.94 143 HIS A O 1
ATOM 1156 N N . ASN A 1 144 ? -5.852 -34.938 5.969 1 64.25 144 ASN A N 1
ATOM 1157 C CA . ASN A 1 144 ? -6.336 -34.719 7.324 1 64.25 144 ASN A CA 1
ATOM 1158 C C . ASN A 1 144 ? -5.727 -33.469 7.926 1 64.25 144 ASN A C 1
ATOM 1160 O O . ASN A 1 144 ? -4.539 -33.438 8.242 1 64.25 144 ASN A O 1
ATOM 1164 N N . TRP A 1 145 ? -6.41 -32.406 7.984 1 64.38 145 TRP A N 1
ATOM 1165 C CA . TRP A 1 145 ? -5.891 -31.109 8.375 1 64.38 145 TRP A CA 1
ATOM 1166 C C . TRP A 1 145 ? -5.41 -31.125 9.828 1 64.38 145 TRP A C 1
ATOM 1168 O O . TRP A 1 145 ? -4.586 -30.297 10.227 1 64.38 145 TRP A O 1
ATOM 1178 N N . ASP A 1 146 ? -5.93 -32.094 10.602 1 59.38 146 ASP A N 1
ATOM 1179 C CA . ASP A 1 146 ? -5.477 -32.25 11.977 1 59.38 146 ASP A CA 1
ATOM 1180 C C . ASP A 1 146 ? -4.086 -32.875 12.023 1 59.38 146 ASP A C 1
ATOM 1182 O O . ASP A 1 146 ? -3.232 -32.438 12.805 1 59.38 146 ASP A O 1
ATOM 1186 N N . THR A 1 147 ? -3.939 -33.844 11.117 1 60.78 147 THR A N 1
ATOM 1187 C CA . THR A 1 147 ? -2.68 -34.562 11.133 1 60.78 147 THR A CA 1
ATOM 1188 C C . THR A 1 147 ? -1.735 -34.031 10.055 1 60.78 147 THR A C 1
ATOM 1190 O O . THR A 1 147 ? -0.544 -34.344 10.055 1 60.78 147 THR A O 1
ATOM 1193 N N . LYS A 1 148 ? -2.246 -33.25 9.227 1 65.06 148 LYS A N 1
ATOM 1194 C CA . LYS A 1 148 ? -1.493 -32.719 8.102 1 65.06 148 LYS A CA 1
ATOM 1195 C C . LYS A 1 148 ? -0.879 -33.812 7.258 1 65.06 148 LYS A C 1
ATOM 1197 O O . LYS A 1 148 ? 0.259 -33.719 6.797 1 65.06 148 LYS A O 1
ATOM 1202 N N . GLU A 1 149 ? -1.567 -34.938 7.289 1 69.75 149 GLU A N 1
ATOM 1203 C CA . GLU A 1 149 ? -1.19 -36.094 6.488 1 69.75 149 GLU A CA 1
ATOM 1204 C C . GLU A 1 149 ? -2.363 -36.594 5.648 1 69.75 149 GLU A C 1
ATOM 1206 O O . GLU A 1 149 ? -3.523 -36.344 5.988 1 69.75 149 GLU A O 1
ATOM 1211 N N . TYR A 1 150 ? -1.993 -37.25 4.5 1 74.06 150 TYR A N 1
ATOM 1212 C CA . TYR A 1 150 ? -3.033 -37.875 3.682 1 74.06 150 TYR A CA 1
ATOM 1213 C C . TYR A 1 150 ? -3.561 -39.156 4.332 1 74.06 150 TYR A C 1
ATOM 1215 O O . TYR A 1 150 ? -2.789 -39.938 4.891 1 74.06 150 TYR A O 1
ATOM 1223 N N . ASP A 1 151 ? -4.852 -39.156 4.441 1 67.12 151 ASP A N 1
ATOM 1224 C CA . ASP A 1 151 ? -5.531 -40.312 5.02 1 67.12 151 ASP A CA 1
ATOM 1225 C C . ASP A 1 151 ? -5.898 -41.344 3.943 1 67.12 151 ASP A C 1
ATOM 1227 O O . ASP A 1 151 ? -6.695 -41.031 3.049 1 67.12 151 ASP A O 1
ATOM 1231 N N . GLU A 1 152 ? -5.359 -42.594 3.971 1 68.75 152 GLU A N 1
ATOM 1232 C CA . GLU A 1 152 ? -5.594 -43.625 2.977 1 68.75 152 GLU A CA 1
ATOM 1233 C C . GLU A 1 152 ? -7.059 -44.062 2.957 1 68.75 152 GLU A C 1
ATOM 1235 O O . GLU A 1 152 ? -7.551 -44.562 1.939 1 68.75 152 GLU A O 1
ATOM 1240 N N . ASN A 1 153 ? -7.688 -43.812 4.047 1 70.44 153 ASN A N 1
ATOM 1241 C CA . ASN A 1 153 ? -9.07 -44.25 4.141 1 70.44 153 ASN A CA 1
ATOM 1242 C C . ASN A 1 153 ? -10.039 -43.188 3.664 1 70.44 153 ASN A C 1
ATOM 1244 O O . ASN A 1 153 ? -11.234 -43.438 3.496 1 70.44 153 ASN A O 1
ATOM 1248 N N . TYR A 1 154 ? -9.5 -42.094 3.48 1 70.56 154 TYR A N 1
ATOM 1249 C CA . TYR A 1 154 ? -10.305 -40.969 3.008 1 70.56 154 TYR A CA 1
ATOM 1250 C C . TYR A 1 154 ? -9.922 -40.594 1.585 1 70.56 154 TYR A C 1
ATOM 1252 O O . TYR A 1 154 ? -9.148 -39.656 1.378 1 70.56 154 TYR A O 1
ATOM 1260 N N . ARG A 1 155 ? -10.344 -41.469 0.653 1 77.19 155 ARG A N 1
ATOM 1261 C CA . ARG A 1 155 ? -9.961 -41.281 -0.746 1 77.19 155 ARG A CA 1
ATOM 1262 C C . ARG A 1 155 ? -11.172 -41.438 -1.664 1 77.19 155 ARG A C 1
ATOM 1264 O O . ARG A 1 155 ? -12.047 -42.25 -1.415 1 77.19 155 ARG A O 1
ATOM 1271 N N . ASP A 1 156 ? -11.32 -40.469 -2.539 1 84.31 156 ASP A N 1
ATOM 1272 C CA . ASP A 1 156 ? -12.281 -40.562 -3.635 1 84.31 156 ASP A CA 1
ATOM 1273 C C . ASP A 1 156 ? -11.57 -40.781 -4.969 1 84.31 156 ASP A C 1
ATOM 1275 O O . ASP A 1 156 ? -10.344 -40.719 -5.043 1 84.31 156 ASP A O 1
ATOM 1279 N N . LYS A 1 157 ? -12.383 -41.125 -5.938 1 88.31 157 LYS A N 1
ATOM 1280 C CA . LYS A 1 157 ? -11.805 -41.344 -7.262 1 88.31 157 LYS A CA 1
ATOM 1281 C C . LYS A 1 157 ? -11.211 -40.062 -7.82 1 88.31 157 LYS A C 1
ATOM 1283 O O . LYS A 1 157 ? -11.836 -39 -7.746 1 88.31 157 LYS A O 1
ATOM 1288 N N . PHE A 1 158 ? -10.008 -40.188 -8.273 1 93.88 158 PHE A N 1
ATOM 1289 C CA . PHE A 1 158 ? -9.352 -39.031 -8.898 1 93.88 158 PHE A CA 1
ATOM 1290 C C . PHE A 1 158 ? -9.883 -38.812 -10.312 1 93.88 158 PHE A C 1
ATOM 1292 O O . PHE A 1 158 ? -10.062 -39.781 -11.07 1 93.88 158 PHE A O 1
ATOM 1299 N N . PRO A 1 159 ? -10.148 -37.594 -10.672 1 94.88 159 PRO A N 1
ATOM 1300 C CA . PRO A 1 159 ? -10.727 -37.344 -11.992 1 94.88 159 PRO A CA 1
ATOM 1301 C C . PRO A 1 159 ? -9.852 -37.844 -13.133 1 94.88 159 PRO A C 1
ATOM 1303 O O . PRO A 1 159 ? -8.656 -37.531 -13.188 1 94.88 159 PRO A O 1
ATOM 1306 N N . CYS A 1 160 ? -10.469 -38.469 -14.062 1 93.56 160 CYS A N 1
ATOM 1307 C CA . CYS A 1 160 ? -9.742 -39.156 -15.141 1 93.56 160 CYS A CA 1
ATOM 1308 C C . CYS A 1 160 ? -9.07 -38.125 -16.047 1 93.56 160 CYS A C 1
ATOM 1310 O O . CYS A 1 160 ? -7.926 -38.312 -16.469 1 93.56 160 CYS A O 1
ATOM 1312 N N . ASP A 1 161 ? -9.758 -37.156 -16.406 1 94.88 161 ASP A N 1
ATOM 1313 C CA . ASP A 1 161 ? -9.203 -36.156 -17.328 1 94.88 161 ASP A CA 1
ATOM 1314 C C . ASP A 1 161 ? -7.984 -35.469 -16.719 1 94.88 161 ASP A C 1
ATOM 1316 O O . ASP A 1 161 ? -6.961 -35.281 -17.375 1 94.88 161 ASP A O 1
ATOM 1320 N N . LEU A 1 162 ? -8.062 -35.125 -15.414 1 96.69 162 LEU A N 1
ATOM 1321 C CA . LEU A 1 162 ? -6.941 -34.469 -14.742 1 96.69 162 LEU A CA 1
ATOM 1322 C C . LEU A 1 162 ? -5.773 -35.438 -14.594 1 96.69 162 LEU A C 1
ATOM 1324 O O . LEU A 1 162 ? -4.609 -35.062 -14.695 1 96.69 162 LEU A O 1
ATOM 1328 N N . SER A 1 163 ? -6.074 -36.688 -14.367 1 95.38 163 SER A N 1
ATOM 1329 C CA . SER A 1 163 ? -5.047 -37.719 -14.312 1 95.38 163 SER A CA 1
ATOM 1330 C C . SER A 1 163 ? -4.293 -37.844 -15.633 1 95.38 163 SER A C 1
ATOM 1332 O O . SER A 1 163 ? -3.059 -37.844 -15.656 1 95.38 163 SER A O 1
ATOM 1334 N N . ARG A 1 164 ? -5.047 -37.844 -16.656 1 93.69 164 ARG A N 1
ATOM 1335 C CA . ARG A 1 164 ? -4.441 -37.938 -17.984 1 93.69 164 ARG A CA 1
ATOM 1336 C C . ARG A 1 164 ? -3.605 -36.719 -18.297 1 93.69 164 ARG A C 1
ATOM 1338 O O . ARG A 1 164 ? -2.477 -36.812 -18.781 1 93.69 164 ARG A O 1
ATOM 1345 N N . LEU A 1 165 ? -4.148 -35.562 -18.031 1 95.69 165 LEU A N 1
ATOM 1346 C CA . LEU A 1 165 ? -3.408 -34.312 -18.25 1 95.69 165 LEU A CA 1
ATOM 1347 C C . LEU A 1 165 ? -2.08 -34.344 -17.5 1 95.69 165 LEU A C 1
ATOM 1349 O O . LEU A 1 165 ? -1.029 -34.062 -18.094 1 95.69 165 LEU A O 1
ATOM 1353 N N . SER A 1 166 ? -2.158 -34.75 -16.266 1 96.56 166 SER A N 1
ATOM 1354 C CA . SER A 1 166 ? -0.978 -34.719 -15.414 1 96.56 166 SER A CA 1
ATOM 1355 C C . SER A 1 166 ? 0.07 -35.719 -15.891 1 96.56 166 SER A C 1
ATOM 1357 O O . SER A 1 166 ? 1.271 -35.438 -15.82 1 96.56 166 SER A O 1
ATOM 1359 N N . THR A 1 167 ? -0.39 -36.812 -16.344 1 93.56 167 THR A N 1
ATOM 1360 C CA . THR A 1 167 ? 0.513 -37.844 -16.859 1 93.56 167 THR A CA 1
ATOM 1361 C C . THR A 1 167 ? 1.262 -37.312 -18.078 1 93.56 167 THR A C 1
ATOM 1363 O O . THR A 1 167 ? 2.477 -37.5 -18.188 1 93.56 167 THR A O 1
ATOM 1366 N N . ILE A 1 168 ? 0.547 -36.719 -18.938 1 92.19 168 ILE A N 1
ATOM 1367 C CA . ILE A 1 168 ? 1.156 -36.156 -20.141 1 92.19 168 ILE A CA 1
ATOM 1368 C C . ILE A 1 168 ? 2.199 -35.125 -19.781 1 92.19 168 ILE A C 1
ATOM 1370 O O . ILE A 1 168 ? 3.322 -35.125 -20.281 1 92.19 168 ILE A O 1
ATOM 1374 N N . ILE A 1 169 ? 1.858 -34.219 -18.875 1 95 169 ILE A N 1
ATOM 1375 C CA . ILE A 1 169 ? 2.752 -33.125 -18.453 1 95 169 ILE A CA 1
ATOM 1376 C C . ILE A 1 169 ? 4 -33.75 -17.797 1 95 169 ILE A C 1
ATOM 1378 O O . ILE A 1 169 ? 5.125 -33.344 -18.125 1 95 169 ILE A O 1
ATOM 1382 N N . ALA A 1 170 ? 3.803 -34.719 -16.922 1 95.5 170 ALA A N 1
ATOM 1383 C CA . ALA A 1 170 ? 4.914 -35.344 -16.203 1 95.5 170 ALA A CA 1
ATOM 1384 C C . ALA A 1 170 ? 5.859 -36.031 -17.188 1 95.5 170 ALA A C 1
ATOM 1386 O O . ALA A 1 170 ? 7.082 -35.875 -17.078 1 95.5 170 ALA A O 1
ATOM 1387 N N . LYS A 1 171 ? 5.297 -36.688 -18.062 1 92.38 171 LYS A N 1
ATOM 1388 C CA . LYS A 1 171 ? 6.105 -37.406 -19.047 1 92.38 171 LYS A CA 1
ATOM 1389 C C . LYS A 1 171 ? 6.93 -36.438 -19.891 1 92.38 171 LYS A C 1
ATOM 1391 O O . LYS A 1 171 ? 8.086 -36.719 -20.219 1 92.38 171 LYS A O 1
ATOM 1396 N N . CYS A 1 172 ? 6.375 -35.375 -20.25 1 92.31 172 CYS A N 1
ATOM 1397 C CA . CYS A 1 172 ? 7.039 -34.375 -21.094 1 92.31 172 CYS A CA 1
ATOM 1398 C C . CYS A 1 172 ? 8.312 -33.875 -20.438 1 92.31 172 CYS A C 1
ATOM 1400 O O . CYS A 1 172 ? 9.258 -33.5 -21.125 1 92.31 172 CYS A O 1
ATOM 1402 N N . VAL A 1 173 ? 8.305 -33.938 -19.125 1 94.25 173 VAL A N 1
ATOM 1403 C CA . VAL A 1 173 ? 9.492 -33.406 -18.453 1 94.25 173 VAL A CA 1
ATOM 1404 C C . VAL A 1 173 ? 10.273 -34.531 -17.812 1 94.25 173 VAL A C 1
ATOM 1406 O O . VAL A 1 173 ? 11.078 -34.312 -16.891 1 94.25 173 VAL A O 1
ATOM 1409 N N . GLY A 1 174 ? 9.945 -35.812 -18.125 1 93 174 GLY A N 1
ATOM 1410 C CA . GLY A 1 174 ? 10.844 -36.906 -17.797 1 93 174 GLY A CA 1
ATOM 1411 C C . GLY A 1 174 ? 10.328 -37.781 -16.672 1 93 174 GLY A C 1
ATOM 1412 O O . GLY A 1 174 ? 11.008 -38.719 -16.266 1 93 174 GLY A O 1
ATOM 1413 N N . PHE A 1 175 ? 9.219 -37.531 -16.188 1 94.25 175 PHE A N 1
ATOM 1414 C CA . PHE A 1 175 ? 8.664 -38.344 -15.125 1 94.25 175 PHE A CA 1
ATOM 1415 C C . PHE A 1 175 ? 7.664 -39.344 -15.688 1 94.25 175 PHE A C 1
ATOM 1417 O O . PHE A 1 175 ? 6.453 -39.156 -15.578 1 94.25 175 PHE A O 1
ATOM 1424 N N . LYS A 1 176 ? 8.102 -40.469 -16 1 90.75 176 LYS A N 1
ATOM 1425 C CA . LYS A 1 176 ? 7.336 -41.438 -16.781 1 90.75 176 LYS A CA 1
ATOM 1426 C C . LYS A 1 176 ? 6.406 -42.25 -15.875 1 90.75 176 LYS A C 1
ATOM 1428 O O . LYS A 1 176 ? 5.398 -42.781 -16.344 1 90.75 176 LYS A O 1
ATOM 1433 N N . THR A 1 177 ? 6.715 -42.312 -14.633 1 91.5 177 THR A N 1
ATOM 1434 C CA . THR A 1 177 ? 5.949 -43.188 -13.75 1 91.5 177 THR A CA 1
ATOM 1435 C C . THR A 1 177 ? 5.02 -42.375 -12.859 1 91.5 177 THR A C 1
ATOM 1437 O O . THR A 1 177 ? 4.473 -42.906 -11.883 1 91.5 177 THR A O 1
ATOM 1440 N N . PHE A 1 178 ? 4.891 -41.156 -13.156 1 94.81 178 PHE A N 1
ATOM 1441 C CA . PHE A 1 178 ? 4.051 -40.281 -12.328 1 94.81 178 PHE A CA 1
ATOM 1442 C C . PHE A 1 178 ? 2.6 -40.75 -12.359 1 94.81 178 PHE A C 1
ATOM 1444 O O . PHE A 1 178 ? 2.062 -41.062 -13.422 1 94.81 178 PHE A O 1
ATOM 1451 N N . THR A 1 179 ? 1.983 -40.812 -11.164 1 93.75 179 THR A N 1
ATOM 1452 C CA . THR A 1 179 ? 0.563 -41.094 -11.031 1 93.75 179 THR A CA 1
ATOM 1453 C C . THR A 1 179 ? -0.135 -40.062 -10.164 1 93.75 179 THR A C 1
ATOM 1455 O O . THR A 1 179 ? 0.234 -39.875 -9 1 93.75 179 THR A O 1
ATOM 1458 N N . ALA A 1 180 ? -1.155 -39.406 -10.75 1 94.88 180 ALA A N 1
ATOM 1459 C CA . ALA A 1 180 ? -1.916 -38.406 -10 1 94.88 180 ALA A CA 1
ATOM 1460 C C . ALA A 1 180 ? -2.801 -39.062 -8.953 1 94.88 180 ALA A C 1
ATOM 1462 O O . ALA A 1 180 ? -3.615 -39.938 -9.273 1 94.88 180 ALA A O 1
ATOM 1463 N N . GLU A 1 181 ? -2.654 -38.656 -7.727 1 93.44 181 GLU A N 1
ATOM 1464 C CA . GLU A 1 181 ? -3.414 -39.344 -6.668 1 93.44 181 GLU A CA 1
ATOM 1465 C C . GLU A 1 181 ? -4.164 -38.312 -5.809 1 93.44 181 GLU A C 1
ATOM 1467 O O . GLU A 1 181 ? -5.168 -38.656 -5.18 1 93.44 181 GLU A O 1
ATOM 1472 N N . ALA A 1 182 ? -3.691 -37.125 -5.738 1 93.12 182 ALA A N 1
ATOM 1473 C CA . ALA A 1 182 ? -4.312 -36.062 -4.961 1 93.12 182 ALA A CA 1
ATOM 1474 C C . ALA A 1 182 ? -4.164 -34.719 -5.668 1 93.12 182 ALA A C 1
ATOM 1476 O O . ALA A 1 182 ? -3.211 -34.5 -6.422 1 93.12 182 ALA A O 1
ATOM 1477 N N . ALA A 1 183 ? -5.109 -33.875 -5.461 1 95.88 183 ALA A N 1
ATOM 1478 C CA . ALA A 1 183 ? -5.012 -32.531 -5.992 1 95.88 183 ALA A CA 1
ATOM 1479 C C . ALA A 1 183 ? -5.781 -31.547 -5.117 1 95.88 183 ALA A C 1
ATOM 1481 O O . ALA A 1 183 ? -6.754 -31.922 -4.457 1 95.88 183 ALA A O 1
ATOM 1482 N N . ILE A 1 184 ? -5.258 -30.359 -5.078 1 95 184 ILE A N 1
ATOM 1483 C CA . ILE A 1 184 ? -5.996 -29.234 -4.52 1 95 184 ILE A CA 1
ATOM 1484 C C . ILE A 1 184 ? -6.273 -28.219 -5.617 1 95 184 ILE A C 1
ATOM 1486 O O . ILE A 1 184 ? -5.371 -27.828 -6.363 1 95 184 ILE A O 1
ATOM 1490 N N . VAL A 1 185 ? -7.516 -27.875 -5.801 1 97.19 185 VAL A N 1
ATOM 1491 C CA . VAL A 1 185 ? -7.918 -26.781 -6.672 1 97.19 185 VAL A CA 1
ATOM 1492 C C . VAL A 1 185 ? -8.086 -25.5 -5.844 1 97.19 185 VAL A C 1
ATOM 1494 O O . VAL A 1 185 ? -8.93 -25.453 -4.945 1 97.19 185 VAL A O 1
ATOM 1497 N N . ASN A 1 186 ? -7.289 -24.516 -6.16 1 97.19 186 ASN A N 1
ATOM 1498 C CA . ASN A 1 186 ? -7.387 -23.234 -5.469 1 97.19 186 ASN A CA 1
ATOM 1499 C C . ASN A 1 186 ? -8.164 -22.219 -6.293 1 97.19 186 ASN A C 1
ATOM 1501 O O . ASN A 1 186 ? -7.887 -22.031 -7.48 1 97.19 186 ASN A O 1
ATOM 1505 N N . TYR A 1 187 ? -9.086 -21.609 -5.668 1 96.12 187 TYR A N 1
ATOM 1506 C CA . TYR A 1 187 ? -9.883 -20.531 -6.25 1 96.12 187 TYR A CA 1
ATOM 1507 C C . TYR A 1 187 ? -9.5 -19.188 -5.652 1 96.12 187 TYR A C 1
ATOM 1509 O O . TYR A 1 187 ? -9.844 -18.891 -4.512 1 96.12 187 TYR A O 1
ATOM 1517 N N . TYR A 1 188 ? -8.773 -18.359 -6.473 1 95.44 188 TYR A N 1
ATOM 1518 C CA . TYR A 1 188 ? -8.273 -17.078 -5.988 1 95.44 188 TYR A CA 1
ATOM 1519 C C . TYR A 1 188 ? -9.188 -15.945 -6.434 1 95.44 188 TYR A C 1
ATOM 1521 O O . TYR A 1 188 ? -9.445 -15.773 -7.625 1 95.44 188 TYR A O 1
ATOM 1529 N N . SER A 1 189 ? -9.625 -15.195 -5.477 1 91.5 189 SER A N 1
ATOM 1530 C CA . SER A 1 189 ? -10.148 -13.883 -5.836 1 91.5 189 SER A CA 1
ATOM 1531 C C . SER A 1 189 ? -9.023 -12.883 -6.082 1 91.5 189 SER A C 1
ATOM 1533 O O . SER A 1 189 ? -7.848 -13.203 -5.863 1 91.5 189 SER A O 1
ATOM 1535 N N . LEU A 1 190 ? -9.289 -11.711 -6.539 1 86.69 190 LEU A N 1
ATOM 1536 C CA . LEU A 1 190 ? -8.273 -10.734 -6.906 1 86.69 190 LEU A CA 1
ATOM 1537 C C . LEU A 1 190 ? -7.488 -10.281 -5.68 1 86.69 190 LEU A C 1
ATOM 1539 O O . LEU A 1 190 ? -6.324 -9.891 -5.789 1 86.69 190 LEU A O 1
ATOM 1543 N N . ASP A 1 191 ? -8.023 -10.43 -4.516 1 84.38 191 ASP A N 1
ATOM 1544 C CA . ASP A 1 191 ? -7.375 -9.953 -3.303 1 84.38 191 ASP A CA 1
ATOM 1545 C C . ASP A 1 191 ? -6.719 -11.102 -2.539 1 84.38 191 ASP A C 1
ATOM 1547 O O . ASP A 1 191 ? -6.176 -10.898 -1.451 1 84.38 191 ASP A O 1
ATOM 1551 N N . SER A 1 192 ? -6.699 -12.266 -3.135 1 88.31 192 SER A N 1
ATOM 1552 C CA . SER A 1 192 ? -6.18 -13.453 -2.469 1 88.31 192 SER A CA 1
ATOM 1553 C C . SER A 1 192 ? -4.656 -13.477 -2.486 1 88.31 192 SER A C 1
ATOM 1555 O O . SER A 1 192 ? -4.031 -12.891 -3.375 1 88.31 192 SER A O 1
ATOM 1557 N N . SER A 1 193 ? -4.062 -14.078 -1.478 1 92.69 193 SER A N 1
ATOM 1558 C CA . SER A 1 193 ? -2.639 -14.383 -1.388 1 92.69 193 SER A CA 1
ATOM 1559 C C . SER A 1 193 ? -2.395 -15.656 -0.59 1 92.69 193 SER A C 1
ATOM 1561 O O . SER A 1 193 ? -3.242 -16.078 0.204 1 92.69 193 SER A O 1
ATOM 1563 N N . ILE A 1 194 ? -1.412 -16.344 -0.901 1 92.81 194 ILE A N 1
ATOM 1564 C CA . ILE A 1 194 ? -0.939 -17.469 -0.099 1 92.81 194 ILE A CA 1
ATOM 1565 C C . ILE A 1 194 ? 0.508 -17.234 0.323 1 92.81 194 ILE A C 1
ATOM 1567 O O . ILE A 1 194 ? 1.375 -16.984 -0.52 1 92.81 194 ILE A O 1
ATOM 1571 N N . GLY A 1 195 ? 0.729 -17.281 1.664 1 92.44 195 GLY A N 1
ATOM 1572 C CA . GLY A 1 195 ? 2.049 -17.031 2.217 1 92.44 195 GLY A CA 1
ATOM 1573 C C . GLY A 1 195 ? 3.041 -18.141 1.923 1 92.44 195 GLY A C 1
ATOM 1574 O O . GLY A 1 195 ? 2.668 -19.203 1.406 1 92.44 195 GLY A O 1
ATOM 1575 N N . GLY A 1 196 ? 4.297 -17.844 2.289 1 93.19 196 GLY A N 1
ATOM 1576 C CA . GLY A 1 196 ? 5.355 -18.812 2.072 1 93.19 196 GLY A CA 1
ATOM 1577 C C . GLY A 1 196 ? 5.09 -20.141 2.75 1 93.19 196 GLY A C 1
ATOM 1578 O O . GLY A 1 196 ? 4.84 -20.188 3.955 1 93.19 196 GLY A O 1
ATOM 1579 N N . HIS A 1 197 ? 5.16 -21.203 1.995 1 93.19 197 HIS A N 1
ATOM 1580 C CA . HIS A 1 197 ? 4.93 -22.547 2.516 1 93.19 197 HIS A CA 1
ATOM 1581 C C . HIS A 1 197 ? 5.633 -23.594 1.663 1 93.19 197 HIS A C 1
ATOM 1583 O O . HIS A 1 197 ? 6.152 -23.281 0.59 1 93.19 197 HIS A O 1
ATOM 1589 N N . THR A 1 198 ? 5.758 -24.812 2.191 1 92.81 198 THR A N 1
ATOM 1590 C CA . THR A 1 198 ? 6.234 -25.984 1.468 1 92.81 198 THR A CA 1
ATOM 1591 C C . THR A 1 198 ? 5.152 -27.047 1.399 1 92.81 198 THR A C 1
ATOM 1593 O O . THR A 1 198 ? 4.289 -27.125 2.275 1 92.81 198 THR A O 1
ATOM 1596 N N . ASP A 1 199 ? 5.113 -27.75 0.324 1 88.19 199 ASP A N 1
ATOM 1597 C CA . ASP A 1 199 ? 4.176 -28.859 0.176 1 88.19 199 ASP A CA 1
ATOM 1598 C C . ASP A 1 199 ? 4.84 -30.188 0.532 1 88.19 199 ASP A C 1
ATOM 1600 O O . ASP A 1 199 ? 5.328 -30.891 -0.349 1 88.19 199 ASP A O 1
ATOM 1604 N N . HIS A 1 200 ? 4.703 -30.625 1.812 1 85.25 200 HIS A N 1
ATOM 1605 C CA . HIS A 1 200 ? 5.469 -31.766 2.281 1 85.25 200 HIS A CA 1
ATOM 1606 C C . HIS A 1 200 ? 4.551 -32.844 2.859 1 85.25 200 HIS A C 1
ATOM 1608 O O . HIS A 1 200 ? 5.02 -33.781 3.531 1 85.25 200 HIS A O 1
ATOM 1614 N N . SER A 1 201 ? 3.352 -32.75 2.67 1 76.62 201 SER A N 1
ATOM 1615 C CA . SER A 1 201 ? 2.408 -33.656 3.324 1 76.62 201 SER A CA 1
ATOM 1616 C C . SER A 1 201 ? 2.475 -35.062 2.727 1 76.62 201 SER A C 1
ATOM 1618 O O . SER A 1 201 ? 2.08 -36.031 3.369 1 76.62 201 SER A O 1
ATOM 1620 N N . GLU A 1 202 ? 2.939 -35.219 1.464 1 82.44 202 GLU A N 1
ATOM 1621 C CA . GLU A 1 202 ? 2.998 -36.5 0.799 1 82.44 202 GLU A CA 1
ATOM 1622 C C . GLU A 1 202 ? 4.191 -37.312 1.288 1 82.44 202 GLU A C 1
ATOM 1624 O O . GLU A 1 202 ? 5.211 -36.75 1.693 1 82.44 202 GLU A O 1
ATOM 1629 N N . LYS A 1 203 ? 4.031 -38.594 1.139 1 80.38 203 LYS A N 1
ATOM 1630 C CA . LYS A 1 203 ? 5.145 -39.5 1.425 1 80.38 203 LYS A CA 1
ATOM 1631 C C . LYS A 1 203 ? 6.176 -39.469 0.302 1 80.38 203 LYS A C 1
ATOM 1633 O O . LYS A 1 203 ? 7.375 -39.594 0.553 1 80.38 203 LYS A O 1
ATOM 1638 N N . ASN A 1 204 ? 5.691 -39.281 -0.877 1 85.31 204 ASN A N 1
ATOM 1639 C CA . ASN A 1 204 ? 6.559 -39.312 -2.051 1 85.31 204 ASN A CA 1
ATOM 1640 C C . ASN A 1 204 ? 6.977 -37.938 -2.502 1 85.31 204 ASN A C 1
ATOM 1642 O O . ASN A 1 204 ? 6.211 -37.219 -3.168 1 85.31 204 ASN A O 1
ATOM 1646 N N . HIS A 1 205 ? 8.258 -37.625 -2.258 1 89 205 HIS A N 1
ATOM 1647 C CA . HIS A 1 205 ? 8.758 -36.344 -2.693 1 89 205 HIS A CA 1
ATOM 1648 C C . HIS A 1 205 ? 9.633 -36.469 -3.938 1 89 205 HIS A C 1
ATOM 1650 O O . HIS A 1 205 ? 10.125 -35.469 -4.465 1 89 205 HIS A O 1
ATOM 1656 N N . ASP A 1 206 ? 9.727 -37.656 -4.402 1 92.44 206 ASP A N 1
ATOM 1657 C CA . ASP A 1 206 ? 10.438 -37.875 -5.656 1 92.44 206 ASP A CA 1
ATOM 1658 C C . ASP A 1 206 ? 9.562 -37.5 -6.855 1 92.44 206 ASP A C 1
ATOM 1660 O O . ASP A 1 206 ? 10.07 -37.125 -7.91 1 92.44 206 ASP A O 1
ATOM 1664 N N . ALA A 1 207 ? 8.289 -37.719 -6.66 1 94.94 207 ALA A N 1
ATOM 1665 C CA . ALA A 1 207 ? 7.344 -37.312 -7.703 1 94.94 207 ALA A CA 1
ATOM 1666 C C . ALA A 1 207 ? 7.191 -35.781 -7.75 1 94.94 207 ALA A C 1
ATOM 1668 O O . ALA A 1 207 ? 7.219 -35.125 -6.711 1 94.94 207 ALA A O 1
ATOM 1669 N N . PRO A 1 208 ? 7.012 -35.281 -8.922 1 97.19 208 PRO A N 1
ATOM 1670 C CA . PRO A 1 208 ? 6.887 -33.844 -9.047 1 97.19 208 PRO A CA 1
ATOM 1671 C C . PRO A 1 208 ? 5.531 -33.312 -8.562 1 97.19 208 PRO A C 1
ATOM 1673 O O . PRO A 1 208 ? 4.586 -34.094 -8.414 1 97.19 208 PRO A O 1
ATOM 1676 N N . LEU A 1 209 ? 5.496 -32.031 -8.203 1 97.44 209 LEU A N 1
ATOM 1677 C CA . LEU A 1 209 ? 4.27 -31.281 -8.023 1 97.44 209 LEU A CA 1
ATOM 1678 C C . LEU A 1 209 ? 3.902 -30.516 -9.297 1 97.44 209 LEU A C 1
ATOM 1680 O O . LEU A 1 209 ? 4.711 -29.75 -9.82 1 97.44 209 LEU A O 1
ATOM 1684 N N . ILE A 1 210 ? 2.744 -30.781 -9.82 1 98.25 210 ILE A N 1
ATOM 1685 C CA . ILE A 1 210 ? 2.307 -30.156 -11.055 1 98.25 210 ILE A CA 1
ATOM 1686 C C . ILE A 1 210 ? 1.242 -29.109 -10.75 1 98.25 210 ILE A C 1
ATOM 1688 O O . ILE A 1 210 ? 0.193 -29.422 -10.188 1 98.25 210 ILE A O 1
ATOM 1692 N N . SER A 1 211 ? 1.517 -27.875 -11.086 1 98.69 211 SER A N 1
ATOM 1693 C CA . SER A 1 211 ? 0.619 -26.75 -10.828 1 98.69 211 SER A CA 1
ATOM 1694 C C . SER A 1 211 ? 0.12 -26.141 -12.125 1 98.69 211 SER A C 1
ATOM 1696 O O . SER A 1 211 ? 0.893 -25.516 -12.867 1 98.69 211 SER A O 1
ATOM 1698 N N . VAL A 1 212 ? -1.161 -26.234 -12.43 1 98.69 212 VAL A N 1
ATOM 1699 C CA . VAL A 1 212 ? -1.775 -25.719 -13.648 1 98.69 212 VAL A CA 1
ATOM 1700 C C . VAL A 1 212 ? -2.66 -24.516 -13.32 1 98.69 212 VAL A C 1
ATOM 1702 O O . VAL A 1 212 ? -3.529 -24.609 -12.445 1 98.69 212 VAL A O 1
ATOM 1705 N N . SER A 1 213 ? -2.455 -23.469 -14.062 1 98.56 213 SER A N 1
ATOM 1706 C CA . SER A 1 213 ? -3.129 -22.234 -13.688 1 98.56 213 SER A CA 1
ATOM 1707 C C . SER A 1 213 ? -4.031 -21.734 -14.812 1 98.56 213 SER A C 1
ATOM 1709 O O . SER A 1 213 ? -3.676 -21.828 -15.992 1 98.56 213 SER A O 1
ATOM 1711 N N . PHE A 1 214 ? -5.191 -21.141 -14.453 1 98.19 214 PHE A N 1
ATOM 1712 C CA . PHE A 1 214 ? -6.113 -20.516 -15.398 1 98.19 214 PHE A CA 1
ATOM 1713 C C . PHE A 1 214 ? -6.648 -19.203 -14.852 1 98.19 214 PHE A C 1
ATOM 1715 O O . PHE A 1 214 ? -6.777 -19.031 -13.633 1 98.19 214 PHE A O 1
ATOM 1722 N N . GLY A 1 215 ? -6.922 -18.234 -15.758 1 97.25 215 GLY A N 1
ATOM 1723 C CA . GLY A 1 215 ? -7.539 -16.984 -15.336 1 97.25 215 GLY A CA 1
ATOM 1724 C C . GLY A 1 215 ? -6.539 -15.867 -15.141 1 97.25 215 GLY A C 1
ATOM 1725 O O . GLY A 1 215 ? -5.645 -15.672 -15.969 1 97.25 215 GLY A O 1
ATOM 1726 N N . GLN A 1 216 ? -6.68 -15.109 -14.078 1 95.5 216 GLN A N 1
ATOM 1727 C CA . GLN A 1 216 ? -5.883 -13.914 -13.836 1 95.5 216 GLN A CA 1
ATOM 1728 C C . GLN A 1 216 ? -4.434 -14.273 -13.508 1 95.5 216 GLN A C 1
ATOM 1730 O O . GLN A 1 216 ? -4.148 -15.398 -13.102 1 95.5 216 GLN A O 1
ATOM 1735 N N . THR A 1 217 ? -3.596 -13.32 -13.688 1 96.12 217 THR A N 1
ATOM 1736 C CA . THR A 1 217 ? -2.158 -13.508 -13.539 1 96.12 217 THR A CA 1
ATOM 1737 C C . THR A 1 217 ? -1.757 -13.484 -12.07 1 96.12 217 THR A C 1
ATOM 1739 O O . THR A 1 217 ? -2.328 -12.727 -11.281 1 96.12 217 THR A O 1
ATOM 1742 N N . ALA A 1 218 ? -0.82 -14.336 -11.734 1 97.38 218 ALA A N 1
ATOM 1743 C CA . ALA A 1 218 ? -0.283 -14.328 -10.375 1 97.38 218 ALA A CA 1
ATOM 1744 C C . ALA A 1 218 ? 1.204 -13.984 -10.375 1 97.38 218 ALA A C 1
ATOM 1746 O O . ALA A 1 218 ? 1.912 -14.266 -11.344 1 97.38 218 ALA A O 1
ATOM 1747 N N . ILE A 1 219 ? 1.603 -13.344 -9.344 1 96.06 219 ILE A N 1
ATOM 1748 C CA . ILE A 1 219 ? 3.02 -13.359 -9 1 96.06 219 ILE A CA 1
ATOM 1749 C C . ILE A 1 219 ? 3.33 -14.578 -8.141 1 96.06 219 ILE A C 1
ATOM 1751 O O . ILE A 1 219 ? 2.691 -14.797 -7.105 1 96.06 219 ILE A O 1
ATOM 1755 N N . PHE A 1 220 ? 4.203 -15.398 -8.602 1 97.69 220 PHE A N 1
ATOM 1756 C CA . PHE A 1 220 ? 4.656 -16.594 -7.898 1 97.69 220 PHE A CA 1
ATOM 1757 C C . PHE A 1 220 ? 6.082 -16.406 -7.391 1 97.69 220 PHE A C 1
ATOM 1759 O O . PHE A 1 220 ? 6.965 -15.992 -8.141 1 97.69 220 PHE A O 1
ATOM 1766 N N . LEU A 1 221 ? 6.289 -16.609 -6.109 1 97.12 221 LEU A N 1
ATOM 1767 C CA . LEU A 1 221 ? 7.617 -16.547 -5.508 1 97.12 221 LEU A CA 1
ATOM 1768 C C . LEU A 1 221 ? 8.172 -17.953 -5.27 1 97.12 221 LEU A C 1
ATOM 1770 O O . LEU A 1 221 ? 7.508 -18.797 -4.676 1 97.12 221 LEU A O 1
ATOM 1774 N N . LEU A 1 222 ? 9.336 -18.203 -5.773 1 97.31 222 LEU A N 1
ATOM 1775 C CA . LEU A 1 222 ? 10.031 -19.453 -5.504 1 97.31 222 LEU A CA 1
ATOM 1776 C C . LEU A 1 222 ? 11.344 -19.203 -4.77 1 97.31 222 LEU A C 1
ATOM 1778 O O . LEU A 1 222 ? 12.234 -18.531 -5.293 1 97.31 222 LEU A O 1
ATOM 1782 N N . GLY A 1 223 ? 11.414 -19.734 -3.604 1 96.19 223 GLY A N 1
ATOM 1783 C CA . GLY A 1 223 ? 12.617 -19.625 -2.791 1 96.19 223 GLY A CA 1
ATOM 1784 C C . GLY A 1 223 ? 13.406 -20.906 -2.711 1 96.19 223 GLY A C 1
ATOM 1785 O O . GLY A 1 223 ? 13.531 -21.641 -3.703 1 96.19 223 GLY A O 1
ATOM 1786 N N . GLY A 1 224 ? 14.094 -21.078 -1.608 1 94.69 224 GLY A N 1
ATOM 1787 C CA . GLY A 1 224 ? 14.844 -22.297 -1.323 1 94.69 224 GLY A CA 1
ATOM 1788 C C . GLY A 1 224 ? 14.211 -23.141 -0.234 1 94.69 224 GLY A C 1
ATOM 1789 O O . GLY A 1 224 ? 13.039 -22.953 0.098 1 94.69 224 GLY A O 1
ATOM 1790 N N . ILE A 1 225 ? 15 -24.094 0.172 1 93.38 225 ILE A N 1
ATOM 1791 C CA . ILE A 1 225 ? 14.531 -25 1.219 1 93.38 225 ILE A CA 1
ATOM 1792 C C . ILE A 1 225 ? 14.445 -24.25 2.547 1 93.38 225 ILE A C 1
ATOM 1794 O O . ILE A 1 225 ? 13.734 -24.672 3.459 1 93.38 225 ILE A O 1
ATOM 1798 N N . GLU A 1 226 ?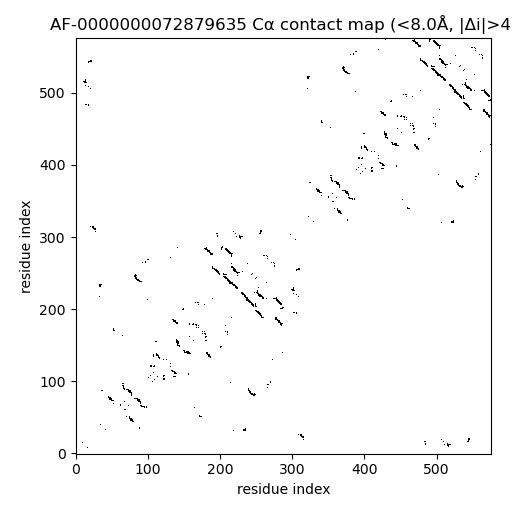 15.125 -23.141 2.576 1 91.69 226 GLU A N 1
ATOM 1799 C CA . GLU A 1 226 ? 15.094 -22.297 3.768 1 91.69 226 GLU A CA 1
ATOM 1800 C C . GLU A 1 226 ? 14.445 -20.953 3.473 1 91.69 226 GLU A C 1
ATOM 1802 O O . GLU A 1 226 ? 14.547 -20.438 2.357 1 91.69 226 GLU A O 1
ATOM 1807 N N . LYS A 1 227 ? 13.945 -20.344 4.523 1 88.88 227 LYS A N 1
ATOM 1808 C CA . LYS A 1 227 ? 13.203 -19.094 4.379 1 88.88 227 LYS A CA 1
ATOM 1809 C C . LYS A 1 227 ? 14.156 -17.906 4.172 1 88.88 227 LYS A C 1
ATOM 1811 O O . LYS A 1 227 ? 13.727 -16.828 3.771 1 88.88 227 LYS A O 1
ATOM 1816 N N . ASN A 1 228 ? 15.352 -18.141 4.418 1 86.75 228 ASN A N 1
ATOM 1817 C CA . ASN A 1 228 ? 16.312 -17.047 4.289 1 86.75 228 ASN A CA 1
ATOM 1818 C C . ASN A 1 228 ? 16.766 -16.859 2.846 1 86.75 228 ASN A C 1
ATOM 1820 O O . ASN A 1 228 ? 17.484 -15.914 2.529 1 86.75 228 ASN A O 1
ATOM 1824 N N . VAL A 1 229 ? 16.359 -17.703 1.989 1 90 229 VAL A N 1
ATOM 1825 C CA . VAL A 1 229 ? 16.688 -17.578 0.572 1 90 229 VAL A CA 1
ATOM 1826 C C . VAL A 1 229 ? 15.766 -16.562 -0.087 1 90 229 VAL A C 1
ATOM 1828 O O . VAL A 1 229 ? 14.547 -16.609 0.093 1 90 229 VAL A O 1
ATOM 1831 N N . VAL A 1 230 ? 16.391 -15.562 -0.807 1 91.5 230 VAL A N 1
ATOM 1832 C CA . VAL A 1 230 ? 15.609 -14.578 -1.556 1 91.5 230 VAL A CA 1
ATOM 1833 C C . VAL A 1 230 ? 14.859 -15.273 -2.693 1 91.5 230 VAL A C 1
ATOM 1835 O O . VAL A 1 230 ? 15.477 -15.875 -3.574 1 91.5 230 VAL A O 1
ATOM 1838 N N . PRO A 1 231 ? 13.555 -15.18 -2.66 1 95 231 PRO A N 1
ATOM 1839 C CA . PRO A 1 231 ? 12.812 -15.891 -3.703 1 95 231 PRO A CA 1
ATOM 1840 C C . PRO A 1 231 ? 12.859 -15.172 -5.051 1 95 231 PRO A C 1
ATOM 1842 O O . PRO A 1 231 ? 13.094 -13.961 -5.105 1 95 231 PRO A O 1
ATOM 1845 N N . THR A 1 232 ? 12.695 -15.914 -6.059 1 94.44 232 THR A N 1
ATOM 1846 C CA . THR A 1 232 ? 12.57 -15.422 -7.426 1 94.44 232 THR A CA 1
ATOM 1847 C C . THR A 1 232 ? 11.102 -15.188 -7.781 1 94.44 232 THR A C 1
ATOM 1849 O O . THR A 1 232 ? 10.281 -16.109 -7.688 1 94.44 232 THR A O 1
ATOM 1852 N N . PRO A 1 233 ? 10.758 -13.938 -8.133 1 95.06 233 PRO A N 1
ATOM 1853 C CA . PRO A 1 233 ? 9.383 -13.68 -8.57 1 95.06 233 PRO A CA 1
ATOM 1854 C C . PRO A 1 233 ? 9.156 -14.023 -10.039 1 95.06 233 PRO A C 1
ATOM 1856 O O . PRO A 1 233 ? 10.016 -13.75 -10.883 1 95.06 233 PRO A O 1
ATOM 1859 N N . MET A 1 234 ? 8.016 -14.664 -10.328 1 96.38 234 MET A N 1
ATOM 1860 C CA . MET A 1 234 ? 7.648 -15.039 -11.695 1 96.38 234 MET A CA 1
ATOM 1861 C C . MET A 1 234 ? 6.168 -14.773 -11.953 1 96.38 234 MET A C 1
ATOM 1863 O O . MET A 1 234 ? 5.332 -15 -11.078 1 96.38 234 MET A O 1
ATOM 1867 N N . PHE A 1 235 ? 5.887 -14.367 -13.203 1 96 235 PHE A N 1
ATOM 1868 C CA . PHE A 1 235 ? 4.488 -14.281 -13.602 1 96 235 PHE A CA 1
ATOM 1869 C C . PHE A 1 235 ? 3.961 -15.656 -14 1 96 235 PHE A C 1
ATOM 1871 O O . PHE A 1 235 ? 4.648 -16.422 -14.68 1 96 235 PHE A O 1
ATOM 1878 N N . ILE A 1 236 ? 2.807 -15.969 -13.492 1 97.88 236 ILE A N 1
ATOM 1879 C CA . ILE A 1 236 ? 2.062 -17.125 -13.969 1 97.88 236 ILE A CA 1
ATOM 1880 C C . ILE A 1 236 ? 0.767 -16.672 -14.641 1 97.88 236 ILE A C 1
ATOM 1882 O O . ILE A 1 236 ? -0.146 -16.188 -13.969 1 97.88 236 ILE A O 1
ATOM 1886 N N . HIS A 1 237 ? 0.722 -16.844 -15.922 1 96.75 237 HIS A N 1
ATOM 1887 C CA . HIS A 1 237 ? -0.451 -16.438 -16.688 1 96.75 237 HIS A CA 1
ATOM 1888 C C . HIS A 1 237 ? -1.406 -17.594 -16.891 1 96.75 237 HIS A C 1
ATOM 1890 O O . HIS A 1 237 ? -1.118 -18.719 -16.469 1 96.75 237 HIS A O 1
ATOM 1896 N N . SER A 1 238 ? -2.561 -17.25 -17.469 1 97.75 238 SER A N 1
ATOM 1897 C CA . SER A 1 238 ? -3.527 -18.297 -17.781 1 97.75 238 SER A CA 1
ATOM 1898 C C . SER A 1 238 ? -2.93 -19.344 -18.703 1 97.75 238 SER A C 1
ATOM 1900 O O . SER A 1 238 ? -2.33 -19.016 -19.734 1 97.75 238 SER A O 1
ATOM 1902 N N . GLY A 1 239 ? -3.057 -20.594 -18.25 1 97.88 239 GLY A N 1
ATOM 1903 C CA . GLY A 1 239 ? -2.572 -21.703 -19.047 1 97.88 239 GLY A CA 1
ATOM 1904 C C . GLY A 1 239 ? -1.191 -22.172 -18.625 1 97.88 239 GLY A C 1
ATOM 1905 O O . GLY A 1 239 ? -0.781 -23.281 -18.984 1 97.88 239 GLY A O 1
ATOM 1906 N N . ASP A 1 240 ? -0.543 -21.391 -17.906 1 98.44 240 ASP A N 1
ATOM 1907 C CA . ASP A 1 240 ? 0.825 -21.719 -17.531 1 98.44 240 ASP A CA 1
ATOM 1908 C C . ASP A 1 240 ? 0.849 -22.891 -16.547 1 98.44 240 ASP A C 1
ATOM 1910 O O . ASP A 1 240 ? -0.09 -23.078 -15.766 1 98.44 240 ASP A O 1
ATOM 1914 N N . ILE A 1 241 ? 1.971 -23.672 -16.656 1 98.69 241 ILE A N 1
ATOM 1915 C CA . ILE A 1 241 ? 2.178 -24.812 -15.766 1 98.69 241 ILE A CA 1
ATOM 1916 C C . ILE A 1 241 ? 3.537 -24.703 -15.086 1 98.69 241 ILE A C 1
ATOM 1918 O O . ILE A 1 241 ? 4.551 -24.453 -15.742 1 98.69 241 ILE A O 1
ATOM 1922 N N . VAL A 1 242 ? 3.523 -24.812 -13.805 1 98.75 242 VAL A N 1
ATOM 1923 C CA . VAL A 1 242 ? 4.75 -24.859 -13.016 1 98.75 242 VAL A CA 1
ATOM 1924 C C . VAL A 1 242 ? 4.949 -26.266 -12.453 1 98.75 242 VAL A C 1
ATOM 1926 O O . VAL A 1 242 ? 4.035 -26.828 -11.859 1 98.75 242 VAL A O 1
ATOM 1929 N N . ILE A 1 243 ? 6.102 -26.828 -12.695 1 98.56 243 ILE A N 1
ATOM 1930 C CA . ILE A 1 243 ? 6.445 -28.141 -12.172 1 98.56 243 ILE A CA 1
ATOM 1931 C C . ILE A 1 243 ? 7.637 -28.031 -11.227 1 98.56 243 ILE A C 1
ATOM 1933 O O . ILE A 1 243 ? 8.719 -27.594 -11.633 1 98.56 243 ILE A O 1
ATOM 1937 N N . MET A 1 244 ? 7.414 -28.344 -10.023 1 98.25 244 MET A N 1
ATOM 1938 C CA . MET A 1 244 ? 8.477 -28.359 -9.031 1 98.25 244 MET A CA 1
ATOM 1939 C C . MET A 1 244 ? 8.922 -29.797 -8.742 1 98.25 244 MET A C 1
ATOM 1941 O O . MET A 1 244 ? 8.102 -30.641 -8.367 1 98.25 244 MET A O 1
ATOM 1945 N N . SER A 1 245 ? 10.18 -30.047 -8.914 1 97.44 245 SER A N 1
ATOM 1946 C CA . SER A 1 245 ? 10.734 -31.391 -8.758 1 97.44 245 SER A CA 1
ATOM 1947 C C . SER A 1 245 ? 12.172 -31.344 -8.242 1 97.44 245 SER A C 1
ATOM 1949 O O . SER A 1 245 ? 12.773 -30.266 -8.172 1 97.44 245 SER A O 1
ATOM 1951 N N . GLY A 1 246 ? 12.617 -32.531 -7.859 1 95.88 246 GLY A N 1
ATOM 1952 C CA . GLY A 1 246 ? 13.992 -32.562 -7.387 1 95.88 246 GLY A CA 1
ATOM 1953 C C . GLY A 1 246 ? 14.273 -31.531 -6.305 1 95.88 246 GLY A C 1
ATOM 1954 O O . GLY A 1 246 ? 13.57 -31.484 -5.289 1 95.88 246 GLY A O 1
ATOM 1955 N N . PRO A 1 247 ? 15.258 -30.656 -6.539 1 95.19 247 PRO A N 1
ATOM 1956 C CA . PRO A 1 247 ? 15.664 -29.688 -5.508 1 95.19 247 PRO A CA 1
ATOM 1957 C C . PRO A 1 247 ? 14.57 -28.672 -5.188 1 95.19 247 PRO A C 1
ATOM 1959 O O . PRO A 1 247 ? 14.531 -28.141 -4.078 1 95.19 247 PRO A O 1
ATOM 1962 N N . THR A 1 248 ? 13.703 -28.422 -6.137 1 97.06 248 THR A N 1
ATOM 1963 C CA . THR A 1 248 ? 12.703 -27.391 -5.891 1 97.06 248 THR A CA 1
ATOM 1964 C C . THR A 1 248 ? 11.438 -28 -5.297 1 97.06 248 THR A C 1
ATOM 1966 O O . THR A 1 248 ? 10.531 -27.266 -4.879 1 97.06 248 THR A O 1
ATOM 1969 N N . ARG A 1 249 ? 11.367 -29.281 -5.227 1 96.38 249 ARG A N 1
ATOM 1970 C CA . ARG A 1 249 ? 10.156 -29.984 -4.805 1 96.38 249 ARG A CA 1
ATOM 1971 C C . ARG A 1 249 ? 9.703 -29.5 -3.428 1 96.38 249 ARG A C 1
ATOM 1973 O O . ARG A 1 249 ? 8.5 -29.406 -3.158 1 96.38 249 ARG A O 1
ATOM 1980 N N . LEU A 1 250 ? 10.695 -29.172 -2.621 1 95.19 250 LEU A N 1
ATOM 1981 C CA . LEU A 1 250 ? 10.359 -28.812 -1.248 1 95.19 250 LEU A CA 1
ATOM 1982 C C . LEU A 1 250 ? 10.789 -27.391 -0.943 1 95.19 250 LEU A C 1
ATOM 1984 O O . LEU A 1 250 ? 11 -27.031 0.218 1 95.19 250 LEU A O 1
ATOM 1988 N N . CYS A 1 251 ? 10.945 -26.609 -1.919 1 96.56 251 CYS A N 1
ATOM 1989 C CA . CYS A 1 251 ? 11.297 -25.219 -1.722 1 96.56 251 CYS A CA 1
ATOM 1990 C C . CYS A 1 251 ? 10.086 -24.406 -1.262 1 96.56 251 CYS A C 1
ATOM 1992 O O . CYS A 1 251 ? 8.961 -24.688 -1.669 1 96.56 251 CYS A O 1
ATOM 1994 N N . TYR A 1 252 ? 10.383 -23.422 -0.49 1 96.25 252 TYR A N 1
ATOM 1995 C CA . TYR A 1 252 ? 9.352 -22.469 -0.123 1 96.25 252 TYR A CA 1
ATOM 1996 C C . TYR A 1 252 ? 8.828 -21.719 -1.352 1 96.25 252 TYR A C 1
ATOM 1998 O O . TYR A 1 252 ? 9.602 -21.328 -2.227 1 96.25 252 TYR A O 1
ATOM 2006 N N . HIS A 1 253 ? 7.52 -21.516 -1.432 1 97.69 253 HIS A N 1
ATOM 2007 C CA . HIS A 1 253 ? 6.895 -20.766 -2.504 1 97.69 253 HIS A CA 1
ATOM 2008 C C . HIS A 1 253 ? 5.633 -20.047 -2.016 1 97.69 253 HIS A C 1
ATOM 2010 O O . HIS A 1 253 ? 5.152 -20.328 -0.915 1 97.69 253 HIS A O 1
ATOM 2016 N N . ALA A 1 254 ? 5.207 -19.062 -2.742 1 97.75 254 ALA A N 1
ATOM 2017 C CA . ALA A 1 254 ? 4.09 -18.219 -2.318 1 97.75 254 ALA A CA 1
ATOM 2018 C C . ALA A 1 254 ? 3.432 -17.547 -3.514 1 97.75 254 ALA A C 1
ATOM 2020 O O . ALA A 1 254 ? 3.994 -17.516 -4.609 1 97.75 254 ALA A O 1
ATOM 2021 N N . VAL A 1 255 ? 2.238 -17.109 -3.316 1 97.25 255 VAL A N 1
ATOM 2022 C CA . VAL A 1 255 ? 1.508 -16.234 -4.23 1 97.25 255 VAL A CA 1
ATOM 2023 C C . VAL A 1 255 ? 1.078 -14.961 -3.496 1 97.25 255 VAL A C 1
ATOM 2025 O O . VAL A 1 255 ? -0.01 -14.906 -2.92 1 97.25 255 VAL A O 1
ATOM 2028 N N . PRO A 1 256 ? 1.878 -13.938 -3.623 1 94.88 256 PRO A N 1
ATOM 2029 C CA . PRO A 1 256 ? 1.566 -12.719 -2.871 1 94.88 256 PRO A CA 1
ATOM 2030 C C . PRO A 1 256 ? 0.457 -11.891 -3.52 1 94.88 256 PRO A C 1
ATOM 2032 O O . PRO A 1 256 ? -0.19 -11.086 -2.848 1 94.88 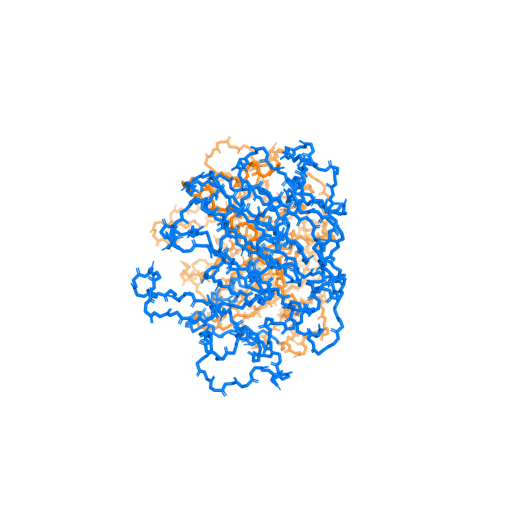256 PRO A O 1
ATOM 2035 N N . LYS A 1 257 ? 0.296 -12.086 -4.809 1 92.81 257 LYS A N 1
ATOM 2036 C CA . LYS A 1 257 ? -0.605 -11.141 -5.469 1 92.81 257 LYS A CA 1
ATOM 2037 C C . LYS A 1 257 ? -1.201 -11.75 -6.734 1 92.81 257 LYS A C 1
ATOM 2039 O O . LYS A 1 257 ? -0.499 -12.414 -7.5 1 92.81 257 LYS A O 1
ATOM 2044 N N . ILE A 1 258 ? -2.504 -11.516 -6.957 1 93.19 258 ILE A N 1
ATOM 2045 C CA . ILE A 1 258 ? -3.174 -11.75 -8.234 1 93.19 258 ILE A CA 1
ATOM 2046 C C . ILE A 1 258 ? -3.307 -10.43 -8.992 1 93.19 258 ILE A C 1
ATOM 2048 O O . ILE A 1 258 ? -3.781 -9.43 -8.438 1 93.19 258 ILE A O 1
ATOM 2052 N N . ILE A 1 259 ? -2.797 -10.398 -10.18 1 88.56 259 ILE A N 1
ATOM 2053 C CA . ILE A 1 259 ? -2.824 -9.211 -11.023 1 88.56 259 ILE A CA 1
ATOM 2054 C C . ILE A 1 259 ? -3.924 -9.344 -12.078 1 88.56 259 ILE A C 1
ATOM 2056 O O . ILE A 1 259 ? -3.883 -10.25 -12.914 1 88.56 259 ILE A O 1
ATOM 2060 N N . PRO A 1 260 ? -4.832 -8.406 -12.008 1 86.31 260 PRO A N 1
ATOM 2061 C CA . PRO A 1 260 ? -5.852 -8.469 -13.062 1 86.31 260 PRO A CA 1
ATOM 2062 C C . PRO A 1 260 ? -5.258 -8.359 -14.461 1 86.31 260 PRO A C 1
ATOM 2064 O O . PRO A 1 260 ? -4.406 -7.504 -14.711 1 86.31 260 PRO A O 1
ATOM 2067 N N . ASN A 1 261 ? -5.648 -9.273 -15.297 1 88.44 261 ASN A N 1
ATOM 2068 C CA . ASN A 1 261 ? -5.266 -9.281 -16.703 1 88.44 261 ASN A CA 1
ATOM 2069 C C . ASN A 1 261 ? -6.441 -8.922 -17.609 1 88.44 261 ASN A C 1
ATOM 2071 O O . ASN A 1 261 ? -7.312 -9.75 -17.859 1 88.44 261 ASN A O 1
ATOM 2075 N N . ALA A 1 262 ? -6.395 -7.75 -18.156 1 76.44 262 ALA A N 1
ATOM 2076 C CA . ALA A 1 262 ? -7.496 -7.246 -18.969 1 76.44 262 ALA A CA 1
ATOM 2077 C C . ALA A 1 262 ? -7.617 -8.023 -20.281 1 76.44 262 ALA A C 1
ATOM 2079 O O . ALA A 1 262 ? -8.695 -8.07 -20.875 1 76.44 262 ALA A O 1
ATOM 2080 N N . GLU A 1 263 ? -6.578 -8.633 -20.641 1 82.44 263 GLU A N 1
ATOM 2081 C CA . GLU A 1 263 ? -6.566 -9.328 -21.922 1 82.44 263 GLU A CA 1
ATOM 2082 C C . GLU A 1 263 ? -7.152 -10.734 -21.781 1 82.44 263 GLU A C 1
ATOM 2084 O O . GLU A 1 263 ? -7.469 -11.375 -22.797 1 82.44 263 GLU A O 1
ATOM 2089 N N . PHE A 1 264 ? -7.297 -11.234 -20.609 1 91.25 264 PHE A N 1
ATOM 2090 C CA . PHE A 1 264 ? -7.848 -12.562 -20.406 1 91.25 264 PHE A CA 1
ATOM 2091 C C . PHE A 1 264 ? -9.359 -12.555 -20.562 1 91.25 264 PHE A C 1
ATOM 2093 O O . PHE A 1 264 ? -10.055 -11.773 -19.906 1 91.25 264 PHE A O 1
ATOM 2100 N N . ALA A 1 265 ? -9.766 -13.398 -21.391 1 89.19 265 ALA A N 1
ATOM 2101 C CA . ALA A 1 265 ? -11.203 -13.547 -21.609 1 89.19 265 ALA A CA 1
ATOM 2102 C C . ALA A 1 265 ? -11.555 -14.977 -22 1 89.19 265 ALA A C 1
ATOM 2104 O O . ALA A 1 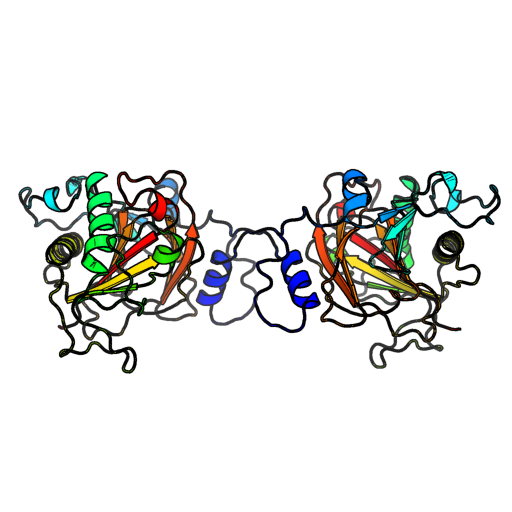265 ? -10.805 -15.633 -22.719 1 89.19 265 ALA A O 1
ATOM 2105 N N . VAL A 1 266 ? -12.641 -15.508 -21.438 1 92.31 266 VAL A N 1
ATOM 2106 C CA . VAL A 1 266 ? -13.195 -16.797 -21.828 1 92.31 266 VAL A CA 1
ATOM 2107 C C . VAL A 1 266 ? -14.68 -16.641 -22.156 1 92.31 266 VAL A C 1
ATOM 2109 O O . VAL A 1 266 ? -15.297 -15.648 -21.797 1 92.31 266 VAL A O 1
ATOM 2112 N N . ASP A 1 267 ? -15.078 -17.578 -22.906 1 90.5 267 ASP A N 1
ATOM 2113 C CA . ASP A 1 267 ? -16.484 -17.562 -23.266 1 90.5 267 ASP A CA 1
ATOM 2114 C C . ASP A 1 267 ? -17.312 -18.438 -22.312 1 90.5 267 ASP A C 1
ATOM 2116 O O . ASP A 1 267 ? -16.75 -19.234 -21.547 1 90.5 267 ASP A O 1
ATOM 2120 N N . GLY A 1 268 ? -18.609 -18.156 -22.328 1 87.19 268 GLY A N 1
ATOM 2121 C CA . GLY A 1 268 ? -19.5 -19.047 -21.609 1 87.19 268 GLY A CA 1
ATOM 2122 C C . GLY A 1 268 ? -19.906 -18.516 -20.25 1 87.19 268 GLY A C 1
ATOM 2123 O O . GLY A 1 268 ? -19.719 -17.328 -19.953 1 87.19 268 GLY A O 1
ATOM 2124 N N . ARG A 1 269 ? -20.422 -19.422 -19.484 1 88.81 269 ARG A N 1
ATOM 2125 C CA . ARG A 1 269 ? -21.094 -19.094 -18.234 1 88.81 269 ARG A CA 1
ATOM 2126 C C . ARG A 1 269 ? -20.125 -18.516 -17.219 1 88.81 269 ARG A C 1
ATOM 2128 O O . ARG A 1 269 ? -20.484 -17.672 -16.406 1 88.81 269 ARG A O 1
ATOM 2135 N N . TRP A 1 270 ? -18.875 -18.938 -17.406 1 92.75 270 TRP A N 1
ATOM 2136 C CA . TRP A 1 270 ? -17.953 -18.594 -16.328 1 92.75 270 TRP A CA 1
ATOM 2137 C C . TRP A 1 270 ? -17.094 -17.391 -16.688 1 92.75 270 TRP A C 1
ATOM 2139 O O . TRP A 1 270 ? -16.141 -17.062 -15.992 1 92.75 270 TRP A O 1
ATOM 2149 N N . SER A 1 271 ? -17.453 -16.672 -17.75 1 91.94 271 SER A N 1
ATOM 2150 C CA . SER A 1 271 ? -16.672 -15.547 -18.281 1 91.94 271 SER A CA 1
ATOM 2151 C C . SER A 1 271 ? -16.609 -14.398 -17.281 1 91.94 271 SER A C 1
ATOM 2153 O O . SER A 1 271 ? -15.547 -13.852 -17.016 1 91.94 271 SER A O 1
ATOM 2155 N N . THR A 1 272 ? -17.688 -14.102 -16.672 1 87.31 272 THR A N 1
ATOM 2156 C CA . THR A 1 272 ? -17.766 -12.953 -15.766 1 87.31 272 THR A CA 1
ATOM 2157 C C . THR A 1 272 ? -16.938 -13.203 -14.508 1 87.31 272 THR A C 1
ATOM 2159 O O . THR A 1 272 ? -16.094 -12.375 -14.133 1 87.31 272 THR A O 1
ATOM 2162 N N . ILE A 1 273 ? -17.094 -14.359 -13.914 1 91 273 ILE A N 1
ATOM 2163 C CA . ILE A 1 273 ? -16.406 -14.617 -12.656 1 91 273 ILE A CA 1
ATOM 2164 C C . ILE A 1 273 ? -14.906 -14.766 -12.906 1 91 273 ILE A C 1
ATOM 2166 O O . ILE A 1 273 ? -14.086 -14.344 -12.086 1 91 273 ILE A O 1
ATOM 2170 N N . MET A 1 274 ? -14.586 -15.297 -14.062 1 93.88 274 MET A N 1
ATOM 2171 C CA . MET A 1 274 ? -13.18 -15.555 -14.352 1 93.88 274 MET A CA 1
ATOM 2172 C C . MET A 1 274 ? -12.438 -14.258 -14.68 1 93.88 274 MET A C 1
ATOM 2174 O O . MET A 1 274 ? -11.211 -14.219 -14.672 1 93.88 274 MET A O 1
ATOM 2178 N N . SER A 1 275 ? -13.156 -13.211 -14.961 1 89.81 275 SER A N 1
ATOM 2179 C CA . SER A 1 275 ? -12.531 -11.906 -15.125 1 89.81 275 SER A CA 1
ATOM 2180 C C . SER A 1 275 ? -12.031 -11.359 -13.797 1 89.81 275 SER A C 1
ATOM 2182 O O . SER A 1 275 ? -11.266 -10.391 -13.766 1 89.81 275 SER A O 1
ATOM 2184 N N . LYS A 1 276 ? -12.391 -12.086 -12.75 1 88.88 276 LYS A N 1
ATOM 2185 C CA . LYS A 1 276 ? -12.023 -11.594 -11.422 1 88.88 276 LYS A CA 1
ATOM 2186 C C . LYS A 1 276 ? -11.422 -12.711 -10.57 1 88.88 276 LYS A C 1
ATOM 2188 O O . LYS A 1 276 ? -11.328 -12.586 -9.352 1 88.88 276 LYS A O 1
ATOM 2193 N N . MET A 1 277 ? -11.078 -13.836 -11.188 1 94.5 277 MET A N 1
ATOM 2194 C CA . MET A 1 277 ? -10.586 -14.953 -10.391 1 94.5 277 MET A CA 1
ATOM 2195 C C . MET A 1 277 ? -9.422 -15.648 -11.094 1 94.5 277 MET A C 1
ATOM 2197 O O . MET A 1 277 ? -9.219 -15.469 -12.297 1 94.5 277 MET A O 1
ATOM 2201 N N . ARG A 1 278 ? -8.711 -16.297 -10.367 1 96.94 278 ARG A N 1
ATOM 2202 C CA . ARG A 1 278 ? -7.648 -17.203 -10.82 1 96.94 278 ARG A CA 1
ATOM 2203 C C . ARG A 1 278 ? -7.836 -18.594 -10.242 1 96.94 278 ARG A C 1
ATOM 2205 O O . ARG A 1 278 ? -8.195 -18.75 -9.078 1 96.94 278 ARG A O 1
ATOM 2212 N N . LEU A 1 279 ? -7.652 -19.578 -11.125 1 97.81 279 LEU A N 1
ATOM 2213 C CA . LEU A 1 279 ? -7.707 -20.984 -10.727 1 97.81 279 LEU A CA 1
ATOM 2214 C C . LEU A 1 279 ? -6.324 -21.625 -10.805 1 97.81 279 LEU A C 1
ATOM 2216 O O . LEU A 1 279 ? -5.555 -21.344 -11.727 1 97.81 279 LEU A O 1
ATOM 2220 N N . ASN A 1 280 ? -6.086 -22.484 -9.867 1 98.12 280 ASN A N 1
ATOM 2221 C CA . ASN A 1 280 ? -4.844 -23.25 -9.867 1 98.12 280 ASN A CA 1
ATOM 2222 C C . ASN A 1 280 ? -5.082 -24.703 -9.445 1 98.12 280 ASN A C 1
ATOM 2224 O O . ASN A 1 280 ? -5.707 -24.953 -8.422 1 98.12 280 ASN A O 1
ATOM 2228 N N . LEU A 1 281 ? -4.688 -25.656 -10.258 1 98.44 281 LEU A N 1
ATOM 2229 C CA . LEU A 1 281 ? -4.75 -27.078 -9.945 1 98.44 281 LEU A CA 1
ATOM 2230 C C . LEU A 1 281 ? -3.377 -27.609 -9.555 1 98.44 281 LEU A C 1
ATOM 2232 O O . LEU A 1 281 ? -2.461 -27.641 -10.375 1 98.44 281 LEU A O 1
ATOM 2236 N N . ASN A 1 282 ? -3.258 -28.016 -8.344 1 97.62 282 ASN A N 1
ATOM 2237 C CA . ASN A 1 282 ? -2.018 -28.609 -7.855 1 97.62 282 ASN A CA 1
ATOM 2238 C C . ASN A 1 282 ? -2.145 -30.125 -7.703 1 97.62 282 ASN A C 1
ATOM 2240 O O . ASN A 1 282 ? -2.861 -30.609 -6.824 1 97.62 282 ASN A O 1
ATOM 2244 N N . VAL A 1 283 ? -1.435 -30.844 -8.516 1 97.19 283 VAL A N 1
ATOM 2245 C CA . VAL A 1 283 ? -1.565 -32.281 -8.57 1 97.19 283 VAL A CA 1
ATOM 2246 C C . VAL A 1 283 ? -0.308 -32.938 -8 1 97.19 283 VAL A C 1
ATOM 2248 O O . VAL A 1 283 ? 0.81 -32.531 -8.297 1 97.19 283 VAL A O 1
ATOM 2251 N N . ARG A 1 284 ? -0.555 -34 -7.254 1 94.31 284 ARG A N 1
ATOM 2252 C CA . ARG A 1 284 ? 0.548 -34.688 -6.582 1 94.31 284 ARG A CA 1
ATOM 2253 C C . ARG A 1 284 ? 0.36 -36.188 -6.602 1 94.31 284 ARG A C 1
ATOM 2255 O O . ARG A 1 284 ? -0.756 -36.688 -6.789 1 94.31 284 ARG A O 1
ATOM 2262 N N . GLN A 1 285 ? 1.469 -36.875 -6.492 1 93.06 285 GLN A N 1
ATOM 2263 C CA . GLN A 1 285 ? 1.492 -38.312 -6.195 1 93.06 285 GLN A CA 1
ATOM 2264 C C . GLN A 1 285 ? 1.799 -38.562 -4.719 1 93.06 285 GLN A C 1
ATOM 2266 O O . GLN A 1 285 ? 2.846 -38.125 -4.219 1 93.06 285 GLN A O 1
ATOM 2271 N N . VAL A 1 286 ? 0.898 -39.219 -4.043 1 86.69 286 VAL A N 1
ATOM 2272 C CA . VAL A 1 286 ? 0.986 -39.344 -2.594 1 86.69 286 VAL A CA 1
ATOM 2273 C C . VAL A 1 286 ? 1.861 -40.531 -2.234 1 86.69 286 VAL A C 1
ATOM 2275 O O . VAL A 1 286 ? 2.781 -40.438 -1.421 1 86.69 286 VAL A O 1
ATOM 2278 N N . ASN A 1 287 ? 1.543 -41.625 -2.828 1 80.62 287 ASN A N 1
ATOM 2279 C CA . ASN A 1 287 ? 2.199 -42.875 -2.445 1 80.62 287 ASN A CA 1
ATOM 2280 C C . ASN A 1 287 ? 3.387 -43.188 -3.354 1 80.62 287 ASN A C 1
ATOM 2282 O O . ASN A 1 287 ? 3.5 -42.625 -4.445 1 80.62 287 ASN A O 1
ATOM 2286 N N . LEU A 1 288 ? 4.293 -43.969 -2.906 1 72.88 288 LEU A N 1
ATOM 2287 C CA . LEU A 1 288 ? 5.488 -44.375 -3.635 1 72.88 288 LEU A CA 1
ATOM 2288 C C . LEU A 1 288 ? 5.145 -45.344 -4.754 1 72.88 288 LEU A C 1
ATOM 2290 O O . LEU A 1 288 ? 4.203 -46.156 -4.629 1 72.88 288 LEU A O 1
ATOM 2294 N N . MET B 1 1 ? 18 -3.334 -8.75 1 19.38 1 MET B N 1
ATOM 2295 C CA . MET B 1 1 ? 17.438 -2.314 -7.875 1 19.38 1 MET B CA 1
ATOM 2296 C C . MET B 1 1 ? 16.719 -2.955 -6.691 1 19.38 1 MET B C 1
ATOM 2298 O O . MET B 1 1 ? 16.094 -2.258 -5.883 1 19.38 1 MET B O 1
ATOM 2302 N N . LEU B 1 2 ? 16.328 -4.328 -6.793 1 25.38 2 LEU B N 1
ATOM 2303 C CA . LEU B 1 2 ? 15.781 -5.094 -5.684 1 25.38 2 LEU B CA 1
ATOM 2304 C C . LEU B 1 2 ? 16.766 -5.156 -4.52 1 25.38 2 LEU B C 1
ATOM 2306 O O . LEU B 1 2 ? 16.453 -5.707 -3.463 1 25.38 2 LEU B O 1
ATOM 2310 N N . GLN B 1 3 ? 18.016 -4.77 -4.672 1 25.7 3 GLN B N 1
ATOM 2311 C CA . GLN B 1 3 ? 19.062 -4.996 -3.678 1 25.7 3 GLN B CA 1
ATOM 2312 C C . GLN B 1 3 ? 18.891 -4.066 -2.48 1 25.7 3 GLN B C 1
ATOM 2314 O O . GLN B 1 3 ? 19.203 -4.438 -1.35 1 25.7 3 GLN B O 1
ATOM 2319 N N . GLU B 1 4 ? 18.594 -2.797 -2.742 1 27.73 4 GLU B N 1
ATOM 2320 C CA . GLU B 1 4 ? 19 -1.827 -1.733 1 27.73 4 GLU B CA 1
ATOM 2321 C C . GLU B 1 4 ? 18.078 -1.862 -0.519 1 27.73 4 GLU B C 1
ATOM 2323 O O . GLU B 1 4 ? 18.5 -1.558 0.598 1 27.73 4 GLU B O 1
ATOM 2328 N N . GLY B 1 5 ? 16.844 -1.796 -0.729 1 28.31 5 GLY B N 1
ATOM 2329 C CA . GLY B 1 5 ? 16.047 -1.518 0.456 1 28.31 5 GLY B CA 1
ATOM 2330 C C . GLY B 1 5 ? 15.938 -2.705 1.394 1 28.31 5 GLY B C 1
ATOM 2331 O O . GLY B 1 5 ? 15.039 -2.756 2.234 1 28.31 5 GLY B O 1
ATOM 2332 N N . ILE B 1 6 ? 16.578 -3.818 1.052 1 33.19 6 ILE B N 1
ATOM 2333 C CA . ILE B 1 6 ? 16.562 -5.043 1.841 1 33.19 6 ILE B CA 1
ATOM 2334 C C . ILE B 1 6 ? 17.266 -4.809 3.178 1 33.19 6 ILE B C 1
ATOM 2336 O O . ILE B 1 6 ? 18.25 -5.477 3.494 1 33.19 6 ILE B O 1
ATOM 2340 N N . THR B 1 7 ? 17.312 -3.584 3.713 1 30.58 7 THR B N 1
ATOM 2341 C CA . THR B 1 7 ? 18.156 -3.48 4.895 1 30.58 7 THR B CA 1
ATOM 2342 C C . THR B 1 7 ? 17.484 -4.141 6.098 1 30.58 7 THR B C 1
ATOM 2344 O O . THR B 1 7 ? 18.078 -4.211 7.18 1 30.58 7 THR B O 1
ATOM 2347 N N . ASN B 1 8 ? 16.188 -4.039 6.297 1 35.75 8 ASN B N 1
ATOM 2348 C CA . ASN B 1 8 ? 15.836 -4.531 7.625 1 35.75 8 ASN B CA 1
ATOM 2349 C C . ASN B 1 8 ? 16.234 -5.996 7.801 1 35.75 8 ASN B C 1
ATOM 2351 O O . ASN B 1 8 ? 16 -6.816 6.914 1 35.75 8 ASN B O 1
ATOM 2355 N N . CYS B 1 9 ? 17.094 -6.426 8.773 1 37.16 9 CYS B N 1
ATOM 2356 C CA . CYS B 1 9 ? 17.734 -7.672 9.164 1 37.16 9 CYS B CA 1
ATOM 2357 C C . CYS B 1 9 ? 16.719 -8.789 9.344 1 37.16 9 CYS B C 1
ATOM 2359 O O . CYS B 1 9 ? 16.75 -9.523 10.328 1 37.16 9 CYS B O 1
ATOM 2361 N N . ASP B 1 10 ? 15.453 -8.664 9.156 1 46.44 10 ASP B N 1
ATOM 2362 C CA . ASP B 1 10 ? 14.688 -9.883 9.375 1 46.44 10 ASP B CA 1
ATOM 2363 C C . ASP B 1 10 ? 15.25 -11.039 8.555 1 46.44 10 ASP B C 1
ATOM 2365 O O . ASP B 1 10 ? 15.422 -10.922 7.34 1 46.44 10 ASP B O 1
ATOM 2369 N N . SER B 1 11 ? 15.953 -11.93 9.195 1 61.59 11 SER B N 1
ATOM 2370 C CA . SER B 1 11 ? 16.594 -13.172 8.773 1 61.59 11 SER B CA 1
ATOM 2371 C C . SER B 1 11 ? 15.711 -13.938 7.793 1 61.59 11 SER B C 1
ATOM 2373 O O . SER B 1 11 ? 16.188 -14.797 7.055 1 61.59 11 SER B O 1
ATOM 2375 N N . ASP B 1 12 ? 14.438 -13.492 7.551 1 82.12 12 ASP B N 1
ATOM 2376 C CA . ASP B 1 12 ? 13.539 -14.219 6.668 1 82.12 12 ASP B CA 1
ATOM 2377 C C . ASP B 1 12 ? 13.359 -13.492 5.34 1 82.12 12 ASP B C 1
ATOM 2379 O O . ASP B 1 12 ? 12.398 -12.742 5.16 1 82.12 12 ASP B O 1
ATOM 2383 N N . ALA B 1 13 ? 14.336 -13.539 4.488 1 83.75 13 ALA B N 1
ATOM 2384 C CA . ALA B 1 13 ? 14.367 -12.883 3.184 1 83.75 13 ALA B CA 1
ATOM 2385 C C . ALA B 1 13 ? 13.117 -13.211 2.375 1 83.75 13 ALA B C 1
ATOM 2387 O O . ALA B 1 13 ? 12.594 -12.359 1.652 1 83.75 13 ALA B O 1
ATOM 2388 N N . PHE B 1 14 ? 12.586 -14.391 2.529 1 90.62 14 PHE B N 1
ATOM 2389 C CA . PHE B 1 14 ? 11.398 -14.797 1.792 1 90.62 14 PHE B CA 1
ATOM 2390 C C . PHE B 1 14 ? 10.195 -13.953 2.188 1 90.62 14 PHE B C 1
ATOM 2392 O O . PHE B 1 14 ? 9.469 -13.453 1.322 1 90.62 14 PHE B O 1
ATOM 2399 N N . ARG B 1 15 ? 10.047 -13.734 3.414 1 88.19 15 ARG B N 1
ATOM 2400 C CA . ARG B 1 15 ? 8.906 -12.977 3.92 1 88.19 15 ARG B CA 1
ATOM 2401 C C . ARG B 1 15 ? 8.969 -11.523 3.459 1 88.19 15 ARG B C 1
ATOM 2403 O O . ARG B 1 15 ? 7.941 -10.93 3.123 1 88.19 15 ARG B O 1
ATOM 2410 N N . ARG B 1 16 ? 10.109 -10.984 3.383 1 84.94 16 ARG B N 1
ATOM 2411 C CA . ARG B 1 16 ? 10.281 -9.609 2.926 1 84.94 16 ARG B CA 1
ATOM 2412 C C . ARG B 1 16 ? 9.812 -9.453 1.482 1 84.94 16 ARG B C 1
ATOM 2414 O O . ARG B 1 16 ? 9.094 -8.508 1.157 1 84.94 16 ARG B O 1
ATOM 2421 N N . VAL B 1 17 ? 10.297 -10.336 0.659 1 88.44 17 VAL B N 1
ATOM 2422 C CA . VAL B 1 17 ? 9.938 -10.273 -0.752 1 88.44 17 VAL B CA 1
ATOM 2423 C C . VAL B 1 17 ? 8.438 -10.523 -0.915 1 88.44 17 VAL B C 1
ATOM 2425 O O . VAL B 1 17 ? 7.773 -9.852 -1.708 1 88.44 17 VAL B O 1
ATOM 2428 N N . PHE B 1 18 ? 7.871 -11.391 -0.15 1 92.62 18 PHE B N 1
ATOM 2429 C CA . PHE B 1 18 ? 6.438 -11.664 -0.159 1 92.62 18 PHE B CA 1
ATOM 2430 C C . PHE B 1 18 ? 5.645 -10.414 0.179 1 92.62 18 PHE B C 1
ATOM 2432 O O . PHE B 1 18 ? 4.711 -10.047 -0.539 1 92.62 18 PHE B O 1
ATOM 2439 N N . LYS B 1 19 ? 6.016 -9.758 1.227 1 83.19 19 LYS B N 1
ATOM 2440 C CA . LYS B 1 19 ? 5.324 -8.547 1.661 1 83.19 19 LYS B CA 1
ATOM 2441 C C . LYS B 1 19 ? 5.434 -7.445 0.611 1 83.19 19 LYS B C 1
ATOM 2443 O O . LYS B 1 19 ? 4.488 -6.684 0.405 1 83.19 19 LYS B O 1
ATOM 2448 N N . TYR B 1 20 ? 6.648 -7.402 -0.007 1 83.75 20 TYR B N 1
ATOM 2449 C CA . TYR B 1 20 ? 6.863 -6.406 -1.05 1 83.75 20 TYR B CA 1
ATOM 2450 C C . TYR B 1 20 ? 5.848 -6.566 -2.176 1 83.75 20 TYR B C 1
ATOM 2452 O O . TYR B 1 20 ? 5.195 -5.598 -2.57 1 83.75 20 TYR B O 1
ATOM 2460 N N . TYR B 1 21 ? 5.621 -7.793 -2.641 1 87.19 21 TYR B N 1
ATOM 2461 C CA . TYR B 1 21 ? 4.766 -8.016 -3.803 1 87.19 21 TYR B CA 1
ATOM 2462 C C . TYR B 1 21 ? 3.295 -8.039 -3.4 1 87.19 21 TYR B C 1
ATOM 2464 O O . TYR B 1 21 ? 2.412 -7.867 -4.246 1 87.19 21 TYR B O 1
ATOM 2472 N N . LYS B 1 22 ? 2.996 -8.336 -2.176 1 85.81 22 LYS B N 1
ATOM 2473 C CA . LYS B 1 22 ? 1.615 -8.383 -1.706 1 85.81 22 LYS B CA 1
ATOM 2474 C C . LYS B 1 22 ? 1.036 -6.977 -1.57 1 85.81 22 LYS B C 1
ATOM 2476 O O . LYS B 1 22 ? -0.183 -6.805 -1.515 1 85.81 22 LYS B O 1
ATOM 2481 N N . LYS B 1 23 ? 1.906 -5.957 -1.569 1 75.5 23 LYS B N 1
ATOM 2482 C CA . LYS B 1 23 ? 1.493 -4.574 -1.345 1 75.5 23 LYS B CA 1
ATOM 2483 C C . LYS B 1 23 ? 0.424 -4.152 -2.348 1 75.5 23 LYS B C 1
ATOM 2485 O O . LYS B 1 23 ? 0.519 -4.469 -3.535 1 75.5 23 LYS B O 1
ATOM 2490 N N . LYS B 1 24 ? -0.693 -3.828 -1.874 1 64.19 24 LYS B N 1
ATOM 2491 C CA . LYS B 1 24 ? -1.77 -3.289 -2.701 1 64.19 24 LYS B CA 1
ATOM 2492 C C . LYS B 1 24 ? -1.548 -1.809 -2.996 1 64.19 24 LYS B C 1
ATOM 2494 O O . LYS B 1 24 ? -1.056 -1.067 -2.145 1 64.19 24 LYS B O 1
ATOM 2499 N N . CYS B 1 25 ? -1.274 -1.512 -4.312 1 59.5 25 CYS B N 1
ATOM 2500 C CA . CYS B 1 25 ? -1.203 -0.098 -4.664 1 59.5 25 CYS B CA 1
ATOM 2501 C C . CYS B 1 25 ? -2.566 0.568 -4.52 1 59.5 25 CYS B C 1
ATOM 2503 O O . CYS B 1 25 ? -3.32 0.665 -5.488 1 59.5 25 CYS B O 1
ATOM 2505 N N . GLN B 1 26 ? -3.15 0.393 -3.492 1 61.84 26 GLN B N 1
ATOM 2506 C CA . GLN B 1 26 ? -4.352 1.224 -3.482 1 61.84 26 GLN B CA 1
ATOM 2507 C C . GLN B 1 26 ? -4.109 2.531 -2.734 1 61.84 26 GLN B C 1
ATOM 2509 O O . GLN B 1 26 ? -3.914 2.527 -1.517 1 61.84 26 GLN B O 1
ATOM 2514 N N . ALA B 1 27 ? -3.732 3.459 -3.553 1 66.81 27 ALA B N 1
ATOM 2515 C CA . ALA B 1 27 ? -3.66 4.797 -2.971 1 66.81 27 ALA B CA 1
ATOM 2516 C C . ALA B 1 27 ? -4.984 5.184 -2.322 1 66.81 27 ALA B C 1
ATOM 2518 O O . ALA B 1 27 ? -6.055 4.805 -2.803 1 66.81 27 ALA B O 1
ATOM 2519 N N . PRO B 1 28 ? -4.875 5.688 -1.172 1 77.44 28 PRO B N 1
ATOM 2520 C CA . PRO B 1 28 ? -6.125 6.141 -0.554 1 77.44 28 PRO B CA 1
ATOM 2521 C C . PRO B 1 28 ? -6.934 7.059 -1.465 1 77.44 28 PRO B C 1
ATOM 2523 O O . PRO B 1 28 ? -6.363 7.793 -2.277 1 77.44 28 PRO B O 1
ATOM 2526 N N . ASP B 1 29 ? -8.195 6.887 -1.41 1 80.06 29 ASP B N 1
ATOM 2527 C CA . ASP B 1 29 ? -9.094 7.812 -2.102 1 80.06 29 ASP B CA 1
ATOM 2528 C C . ASP B 1 29 ? -9.086 9.188 -1.433 1 80.06 29 ASP B C 1
ATOM 2530 O O . ASP B 1 29 ? -9.461 9.312 -0.266 1 80.06 29 ASP B O 1
ATOM 2534 N N . LEU B 1 30 ? -8.758 10.172 -2.189 1 86.06 30 LEU B N 1
ATOM 2535 C CA . LEU B 1 30 ? -8.609 11.5 -1.602 1 86.06 30 LEU B CA 1
ATOM 2536 C C . LEU B 1 30 ? -9.852 12.352 -1.848 1 86.06 30 LEU B C 1
ATOM 2538 O O . LEU B 1 30 ? -9.906 13.516 -1.447 1 86.06 30 LEU B O 1
ATOM 2542 N N . ALA B 1 31 ? -10.812 11.773 -2.408 1 80.88 31 ALA B N 1
ATOM 2543 C CA . ALA B 1 31 ? -12.008 12.531 -2.773 1 80.88 31 ALA B CA 1
ATOM 2544 C C . ALA B 1 31 ? -12.734 13.039 -1.532 1 80.88 31 ALA B C 1
ATOM 2546 O O . ALA B 1 31 ? -13.414 14.07 -1.582 1 80.88 31 ALA B O 1
ATOM 2547 N N . GLY B 1 32 ? -12.617 12.367 -0.43 1 85.19 32 GLY B N 1
ATOM 2548 C CA . GLY B 1 32 ? -13.305 12.75 0.794 1 85.19 32 GLY B CA 1
ATOM 2549 C C . GLY B 1 32 ? -12.508 13.711 1.651 1 85.19 32 GLY B C 1
ATOM 2550 O O . GLY B 1 32 ? -12.984 14.172 2.691 1 85.19 32 GLY B O 1
ATOM 2551 N N . VAL B 1 33 ? -11.297 14.039 1.24 1 91.81 33 VAL B N 1
ATOM 2552 C CA . VAL B 1 33 ? -10.469 14.969 1.996 1 91.81 33 VAL B CA 1
ATOM 2553 C C . VAL B 1 33 ? -10.922 16.406 1.737 1 91.81 33 VAL B C 1
ATOM 2555 O O . VAL B 1 33 ? -11.047 16.812 0.585 1 91.81 33 VAL B O 1
ATOM 2558 N N . ILE B 1 34 ? -11.195 17.109 2.793 1 93.81 34 ILE B N 1
ATOM 2559 C CA . ILE B 1 34 ? -11.68 18.484 2.656 1 93.81 34 ILE B CA 1
ATOM 2560 C C . ILE B 1 34 ? -10.609 19.344 1.983 1 93.81 34 ILE B C 1
ATOM 2562 O O . ILE B 1 34 ? -9.445 19.328 2.391 1 93.81 34 ILE B O 1
ATOM 2566 N N . ASN B 1 35 ? -10.961 19.953 0.941 1 93 35 ASN B N 1
ATOM 2567 C CA . ASN B 1 35 ? -10.117 20.922 0.25 1 93 35 ASN B CA 1
ATOM 2568 C C . ASN B 1 35 ? -10.672 22.344 0.374 1 93 35 ASN B C 1
ATOM 2570 O O . ASN B 1 35 ? -11.68 22.672 -0.256 1 93 35 ASN B O 1
ATOM 2574 N N . PHE B 1 36 ? -10.039 23.188 1.148 1 94.88 36 PHE B N 1
ATOM 2575 C CA . PHE B 1 36 ? -10.555 24.531 1.438 1 94.88 36 PHE B CA 1
ATOM 2576 C C . PHE B 1 36 ? -10.391 25.438 0.231 1 94.88 36 PHE B C 1
ATOM 2578 O O . PHE B 1 36 ? -10.891 26.562 0.227 1 94.88 36 PHE B O 1
ATOM 2585 N N . GLN B 1 37 ? -9.758 24.922 -0.785 1 89.75 37 GLN B N 1
ATOM 2586 C CA . GLN B 1 37 ? -9.617 25.672 -2.023 1 89.75 37 GLN B CA 1
ATOM 2587 C C . GLN B 1 37 ? -10.75 25.359 -2.992 1 89.75 37 GLN B C 1
ATOM 2589 O O . GLN B 1 37 ? -10.883 26.016 -4.031 1 89.75 37 GLN B O 1
ATOM 2594 N N . ASP B 1 38 ? -11.492 24.375 -2.631 1 86.94 38 ASP B N 1
ATOM 2595 C CA . ASP B 1 38 ? -12.609 23.969 -3.473 1 86.94 38 ASP B CA 1
ATOM 2596 C C . ASP B 1 38 ? -13.945 24.25 -2.787 1 86.94 38 ASP B 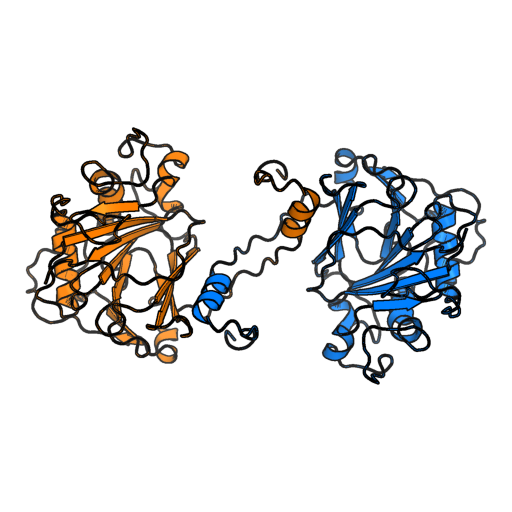C 1
ATOM 2598 O O . ASP B 1 38 ? -14.453 23.406 -2.045 1 86.94 38 ASP B O 1
ATOM 2602 N N . GLU B 1 39 ? -14.555 25.25 -3.123 1 87.44 39 GLU B N 1
ATOM 2603 C CA . GLU B 1 39 ? -15.758 25.734 -2.453 1 87.44 39 GLU B CA 1
ATO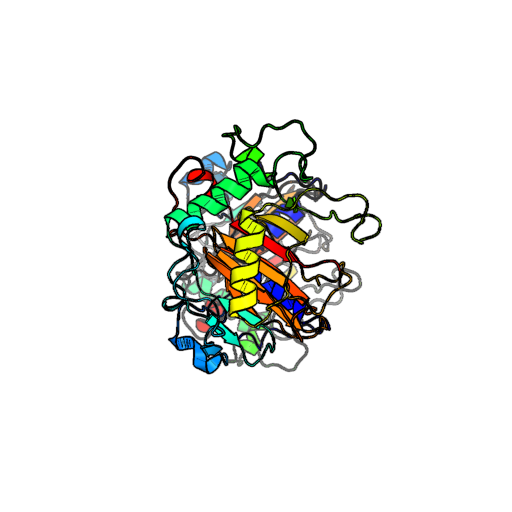M 2604 C C . GLU B 1 39 ? -16.953 24.812 -2.721 1 87.44 39 GLU B C 1
ATOM 2606 O O . GLU B 1 39 ? -17.938 24.828 -1.979 1 87.44 39 GLU B O 1
ATOM 2611 N N . SER B 1 40 ? -16.812 24.016 -3.756 1 84.06 40 SER B N 1
ATOM 2612 C CA . SER B 1 40 ? -17.922 23.156 -4.129 1 84.06 40 SER B CA 1
ATOM 2613 C C . SER B 1 40 ? -18.188 22.109 -3.057 1 84.06 40 SER B C 1
ATOM 2615 O O . SER B 1 40 ? -19.281 21.547 -2.986 1 84.06 40 SER B O 1
ATOM 2617 N N . THR B 1 41 ? -17.266 21.953 -2.197 1 78.25 41 THR B N 1
ATOM 2618 C CA . THR B 1 41 ? -17.422 20.891 -1.212 1 78.25 41 THR B CA 1
ATOM 2619 C C . THR B 1 41 ? -17.797 21.469 0.15 1 78.25 41 THR B C 1
ATOM 2621 O O . THR B 1 41 ? -17.984 20.719 1.115 1 78.25 41 THR B O 1
ATOM 2624 N N . PHE B 1 42 ? -17.969 22.703 0.303 1 87.81 42 PHE B N 1
ATOM 2625 C CA . PHE B 1 42 ? -18.141 23.359 1.593 1 87.81 42 PHE B CA 1
ATOM 2626 C C . PHE B 1 42 ? -19.453 22.953 2.248 1 87.81 42 PHE B C 1
ATOM 2628 O O . PHE B 1 42 ? -19.484 22.656 3.445 1 87.81 42 PHE B O 1
ATOM 2635 N N . GLY B 1 43 ? -20.438 22.922 1.464 1 85.44 43 GLY B N 1
ATOM 2636 C CA . GLY B 1 43 ? -21.75 22.578 1.991 1 85.44 43 GLY B CA 1
ATOM 2637 C C . GLY B 1 43 ? -21.797 21.203 2.633 1 85.44 43 GLY B C 1
ATOM 2638 O O . GLY B 1 43 ? -22.188 21.062 3.793 1 85.44 43 GLY B O 1
ATOM 2639 N N . GLN B 1 44 ? -21.312 20.328 2.014 1 81.31 44 GLN B N 1
ATOM 2640 C CA . GLN B 1 44 ? -21.359 18.953 2.477 1 81.31 44 GLN B CA 1
ATOM 2641 C C . GLN B 1 44 ? -20.516 18.75 3.727 1 81.31 44 GLN B C 1
ATOM 2643 O O . GLN B 1 44 ? -20.797 17.875 4.547 1 81.31 44 GLN B O 1
ATOM 2648 N N . ASN B 1 45 ? -19.594 19.672 3.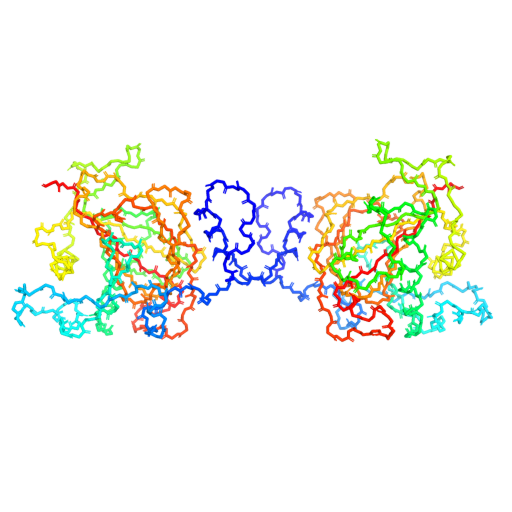912 1 85.88 45 ASN B N 1
ATOM 2649 C CA . ASN B 1 45 ? -18.656 19.484 5.016 1 85.88 45 ASN B CA 1
ATOM 2650 C C . ASN B 1 45 ? -18.906 20.484 6.145 1 85.88 45 ASN B C 1
ATOM 2652 O O . ASN B 1 45 ? -18.141 20.547 7.109 1 85.88 45 ASN B O 1
ATOM 2656 N N . GLY B 1 46 ? -19.953 21.281 6.004 1 93.19 46 GLY B N 1
ATOM 2657 C CA . GLY B 1 46 ? -20.281 22.25 7.039 1 93.19 46 GLY B CA 1
ATOM 2658 C C . GLY B 1 46 ? -19.25 23.344 7.188 1 93.19 46 GLY B C 1
ATOM 2659 O O . GLY B 1 46 ? -18.953 23.781 8.305 1 93.19 46 GLY B O 1
ATOM 2660 N N . ILE B 1 47 ? -18.625 23.688 6.129 1 94.25 47 ILE B N 1
ATOM 2661 C CA . ILE B 1 47 ? -17.625 24.75 6.133 1 94.25 47 ILE B CA 1
ATOM 2662 C C . ILE B 1 47 ? -18.312 26.109 5.984 1 94.25 47 ILE B C 1
ATOM 2664 O O . ILE B 1 47 ? -19.188 26.266 5.137 1 94.25 47 ILE B O 1
ATOM 2668 N N . ARG B 1 48 ? -17.906 27.047 6.844 1 94.88 48 ARG B N 1
ATOM 2669 C CA . ARG B 1 48 ? -18.453 28.406 6.801 1 94.88 48 ARG B CA 1
ATOM 2670 C C . ARG B 1 48 ? -17.328 29.438 6.734 1 94.88 48 ARG B C 1
ATOM 2672 O O . ARG B 1 48 ? -16.266 29.234 7.316 1 94.88 48 ARG B O 1
ATOM 2679 N N . VAL B 1 49 ? -17.672 30.469 6.098 1 93.75 49 VAL B N 1
ATOM 2680 C CA . VAL B 1 49 ? -16.734 31.578 6.039 1 93.75 49 VAL B CA 1
ATOM 2681 C C . VAL B 1 49 ? -16.75 32.344 7.363 1 93.75 49 VAL B C 1
ATOM 2683 O O . VAL B 1 49 ? -17.828 32.562 7.938 1 93.75 49 VAL B O 1
ATOM 2686 N N . TYR B 1 50 ? -15.594 32.719 7.828 1 94.12 50 TYR B N 1
ATOM 2687 C CA . TYR B 1 50 ? -15.438 33.5 9.047 1 94.12 50 TYR B CA 1
ATOM 2688 C C . TYR B 1 50 ? -14.883 34.875 8.742 1 94.12 50 TYR B C 1
ATOM 2690 O O . TYR B 1 50 ? -13.898 35.031 8 1 94.12 50 TYR B O 1
ATOM 2698 N N . SER B 1 51 ? -15.5 35.875 9.344 1 90.31 51 SER B N 1
ATOM 2699 C CA . SER B 1 51 ? -15.008 37.219 9.195 1 90.31 51 SER B CA 1
ATOM 2700 C C . SER B 1 51 ? -13.984 37.562 10.273 1 90.31 51 SER B C 1
ATOM 2702 O O . SER B 1 51 ? -14.25 37.406 11.469 1 90.31 51 SER B O 1
ATOM 2704 N N . PRO B 1 52 ? -12.906 37.969 9.773 1 87.06 52 PRO B N 1
ATOM 2705 C CA . PRO B 1 52 ? -11.875 38.312 10.758 1 87.06 52 PRO B CA 1
ATOM 2706 C C . PRO B 1 52 ? -12.336 39.406 11.742 1 87.06 52 PRO B C 1
ATOM 2708 O O . PRO B 1 52 ? -13.109 40.281 11.367 1 87.06 52 PRO B O 1
ATOM 2711 N N . CYS B 1 53 ? -12.008 39.219 13.031 1 79 53 CYS B N 1
ATOM 2712 C CA . CYS B 1 53 ? -12.359 40.188 14.062 1 79 53 CYS B CA 1
ATOM 2713 C C . CYS B 1 53 ? -11.68 41.531 13.797 1 79 53 CYS B C 1
ATOM 2715 O O . CYS B 1 53 ? -10.562 41.594 13.281 1 79 53 CYS B O 1
ATOM 2717 N N . SER B 1 54 ? -12.602 42.625 13.836 1 61.16 54 SER B N 1
ATOM 2718 C CA . SER B 1 54 ? -12.336 44.031 13.562 1 61.16 54 SER B CA 1
ATOM 2719 C C . SER B 1 54 ? -11.383 44.625 14.586 1 61.16 54 SER B C 1
ATOM 2721 O O . SER B 1 54 ? -11.336 44.188 15.734 1 61.16 54 SER B O 1
ATOM 2723 N N . GLY B 1 55 ? -10.164 44.875 14.516 1 56.09 55 GLY B N 1
ATOM 2724 C CA . GLY B 1 55 ? -9.344 45.781 15.305 1 56.09 55 GLY B CA 1
ATOM 2725 C C . GLY B 1 55 ? -8.07 46.188 14.594 1 56.09 55 GLY B C 1
ATOM 2726 O O . GLY B 1 55 ? -7.285 46.969 15.125 1 56.09 55 GLY B O 1
ATOM 2727 N N . TYR B 1 56 ? -7.613 45.312 13.828 1 53.62 56 TYR B N 1
ATOM 2728 C CA . TYR B 1 56 ? -6.34 45.844 13.352 1 53.62 56 TYR B CA 1
ATOM 2729 C C . TYR B 1 56 ? -6.562 46.906 12.273 1 53.62 56 TYR B C 1
ATOM 2731 O O . TYR B 1 56 ? -7.293 46.688 11.305 1 53.62 56 TYR B O 1
ATOM 2739 N N . GLY B 1 57 ? -6.652 48.125 12.695 1 47.59 57 GLY B N 1
ATOM 2740 C CA . GLY B 1 57 ? -6.578 49.219 11.727 1 47.59 57 GLY B CA 1
ATOM 2741 C C . GLY B 1 57 ? -5.77 48.875 10.492 1 47.59 57 GLY B C 1
ATOM 2742 O O . GLY B 1 57 ? -4.973 47.938 10.516 1 47.59 57 GLY B O 1
ATOM 2743 N N . SER B 1 58 ? -6.207 49.281 9.289 1 47.72 58 SER B N 1
ATOM 2744 C CA . SER B 1 58 ? -5.531 49.281 8 1 47.72 58 SER B CA 1
ATOM 2745 C C . SER B 1 58 ? -4.016 49.344 8.172 1 47.72 58 SER B C 1
ATOM 2747 O O . SER B 1 58 ? -3.271 49.156 7.199 1 47.72 58 SER B O 1
ATOM 2749 N N . SER B 1 59 ? -3.537 49.875 9.289 1 46.97 59 SER B N 1
ATOM 2750 C CA . SER B 1 59 ? -2.17 50.375 9.281 1 46.97 59 SER B CA 1
ATOM 2751 C C . SER B 1 59 ? -1.175 49.281 9.656 1 46.97 59 SER B C 1
ATOM 2753 O O . SER B 1 59 ? 0.031 49.531 9.727 1 46.97 59 SER B O 1
ATOM 2755 N N . VAL B 1 60 ? -1.481 48.281 10.422 1 51.56 60 VAL B N 1
ATOM 2756 C CA . VAL B 1 60 ? -0.38 47.375 10.75 1 51.56 60 VAL B CA 1
ATOM 2757 C C . VAL B 1 60 ? 0.24 46.812 9.469 1 51.56 60 VAL B C 1
ATOM 2759 O O . VAL B 1 60 ? -0.459 46.25 8.633 1 51.56 60 VAL B O 1
ATOM 2762 N N . THR B 1 61 ? 1.322 47.406 9.055 1 54.91 61 THR B N 1
ATOM 2763 C CA . THR B 1 61 ? 2.109 47.062 7.875 1 54.91 61 THR B CA 1
ATOM 2764 C C . THR B 1 61 ? 2.406 45.562 7.828 1 54.91 61 THR B C 1
ATOM 2766 O O . THR B 1 61 ? 3.305 45.094 8.516 1 54.91 61 THR B O 1
ATOM 2769 N N . VAL B 1 62 ? 1.462 44.688 7.543 1 63.25 62 VAL B N 1
ATOM 2770 C CA . VAL B 1 62 ? 1.511 43.219 7.332 1 63.25 62 VAL B CA 1
ATOM 2771 C C . VAL B 1 62 ? 2.52 42.906 6.234 1 63.25 62 VAL B C 1
ATOM 2773 O O . VAL B 1 62 ? 2.914 41.75 6.07 1 63.25 62 VAL B O 1
ATOM 2776 N N . ASP B 1 63 ? 3.096 43.969 5.746 1 67.75 63 ASP B N 1
ATOM 2777 C CA . ASP B 1 63 ? 3.906 43.75 4.555 1 67.75 63 ASP B CA 1
ATOM 2778 C C . ASP B 1 63 ? 5.246 43.125 4.906 1 67.75 63 ASP B C 1
ATOM 2780 O O . ASP B 1 63 ? 5.762 42.281 4.148 1 67.75 63 ASP B O 1
ATOM 2784 N N . ASP B 1 64 ? 5.711 43.406 6.141 1 86.44 64 ASP B N 1
ATOM 2785 C CA . ASP B 1 64 ? 7.051 42.906 6.441 1 86.44 64 ASP B CA 1
ATOM 2786 C C . ASP B 1 64 ? 7.02 41.438 6.812 1 86.44 64 ASP B C 1
ATOM 2788 O O . ASP B 1 64 ? 8.062 40.781 6.887 1 86.44 64 ASP B O 1
ATOM 2792 N N . LEU B 1 65 ? 5.84 40.906 6.969 1 93.19 65 LEU B N 1
ATOM 2793 C CA . LEU B 1 65 ? 5.711 39.5 7.32 1 93.19 65 LEU B CA 1
ATOM 2794 C C . LEU B 1 65 ? 5.281 38.688 6.113 1 93.19 65 LEU B C 1
ATOM 2796 O O . LEU B 1 65 ? 5.066 37.469 6.227 1 93.19 65 LEU B O 1
ATOM 2800 N N . GLY B 1 66 ? 5.172 39.406 5.004 1 94.81 66 GLY B N 1
ATOM 2801 C CA . GLY B 1 66 ? 4.816 38.719 3.77 1 94.81 66 GLY B CA 1
ATOM 2802 C C . GLY B 1 66 ? 3.354 38.312 3.701 1 94.81 66 GLY B C 1
ATOM 2803 O O . GLY B 1 66 ? 3 37.344 3.068 1 94.81 66 GLY B O 1
ATOM 2804 N N . LEU B 1 67 ? 2.494 39.062 4.367 1 95 67 LEU B N 1
ATOM 2805 C CA . LEU B 1 67 ? 1.068 38.75 4.402 1 95 67 LEU B CA 1
ATOM 2806 C C . LEU B 1 67 ? 0.307 39.594 3.385 1 95 67 LEU B C 1
ATOM 2808 O O . LEU B 1 67 ? 0.683 40.719 3.107 1 95 67 LEU B O 1
ATOM 2812 N N . LYS B 1 68 ? -0.748 39 2.852 1 92.12 68 LYS B N 1
ATOM 2813 C CA . LYS B 1 68 ? -1.727 39.75 2.066 1 92.12 68 LYS B CA 1
ATOM 2814 C C . LYS B 1 68 ? -2.564 40.656 2.959 1 92.12 68 LYS B C 1
ATOM 2816 O O . LYS B 1 68 ? -2.625 40.469 4.176 1 92.12 68 LYS B O 1
ATOM 2821 N N . PRO B 1 69 ? -3.145 41.656 2.305 1 88.56 69 PRO B N 1
ATOM 2822 C CA . PRO B 1 69 ? -4.074 42.438 3.105 1 88.56 69 PRO B CA 1
ATOM 2823 C C . PRO B 1 69 ? -5.16 41.594 3.768 1 88.56 69 PRO B C 1
ATOM 2825 O O . PRO B 1 69 ? -5.645 40.656 3.172 1 88.56 69 PRO B O 1
ATOM 2828 N N . LEU B 1 70 ? -5.5 41.938 4.949 1 87.75 70 LEU B N 1
ATOM 2829 C CA . LEU B 1 70 ? -6.438 41.188 5.762 1 87.75 70 LEU B CA 1
ATOM 2830 C C . LEU B 1 70 ? -7.746 40.969 5.012 1 87.75 70 LEU B C 1
ATOM 2832 O O . LEU B 1 70 ? -8.375 39.906 5.156 1 87.75 70 LEU B O 1
ATOM 2836 N N . ASP B 1 71 ? -8.117 41.938 4.23 1 86.75 71 ASP B N 1
ATOM 2837 C CA . ASP B 1 71 ? -9.375 41.844 3.494 1 86.75 71 ASP B CA 1
ATOM 2838 C C . ASP B 1 71 ? -9.344 40.719 2.471 1 86.75 71 ASP B C 1
ATOM 2840 O O . ASP B 1 71 ? -10.391 40.281 1.995 1 86.75 71 ASP B O 1
ATOM 2844 N N . ASP B 1 72 ? -8.164 40.25 2.172 1 89.69 72 ASP B N 1
ATOM 2845 C CA . ASP B 1 72 ? -8.016 39.219 1.165 1 89.69 72 ASP B CA 1
ATOM 2846 C C . ASP B 1 72 ? -7.906 37.844 1.815 1 89.69 72 ASP B C 1
ATOM 2848 O O . ASP B 1 72 ? -7.723 36.844 1.126 1 89.69 72 ASP B O 1
ATOM 2852 N N . TRP B 1 73 ? -8.039 37.844 3.145 1 93.38 73 TRP B N 1
ATOM 2853 C CA . TRP B 1 73 ? -7.902 36.562 3.838 1 93.38 73 TRP B CA 1
ATOM 2854 C C . TRP B 1 73 ? -9.188 35.75 3.734 1 93.38 73 TRP B C 1
ATOM 2856 O O . TRP B 1 73 ? -10.289 36.281 3.869 1 93.38 73 TRP B O 1
ATOM 2866 N N . ASN B 1 74 ? -9.047 34.5 3.396 1 94.62 74 ASN B N 1
ATOM 2867 C CA . ASN B 1 74 ? -10.141 33.531 3.482 1 94.62 74 ASN B CA 1
ATOM 2868 C C . ASN B 1 74 ? -10.047 32.688 4.746 1 94.62 74 ASN B C 1
ATOM 2870 O O . ASN B 1 74 ? -9.141 31.875 4.875 1 94.62 74 ASN B O 1
ATOM 2874 N N . ILE B 1 75 ? -10.953 32.938 5.641 1 96.06 75 ILE B N 1
ATOM 2875 C CA . ILE B 1 75 ? -10.969 32.219 6.91 1 96.06 75 ILE B CA 1
ATOM 2876 C C . ILE B 1 75 ? -12.227 31.359 6.992 1 96.06 75 ILE B C 1
ATOM 2878 O O . ILE B 1 75 ? -13.32 31.797 6.617 1 96.06 75 ILE B O 1
ATOM 2882 N N . PHE B 1 76 ? -12.031 30.141 7.469 1 97.31 76 PHE B N 1
ATOM 2883 C CA . PHE B 1 76 ? -13.141 29.188 7.484 1 97.31 76 PHE B CA 1
ATOM 2884 C C . PHE B 1 76 ? -13.266 28.531 8.852 1 97.31 76 PHE B C 1
ATOM 2886 O O . PHE B 1 76 ? -12.289 28.438 9.594 1 97.31 76 PHE B O 1
ATOM 2893 N N . THR B 1 77 ? -14.484 28.172 9.188 1 97.31 77 THR B N 1
ATOM 2894 C CA . THR B 1 77 ? -14.797 27.281 10.305 1 97.31 77 THR B CA 1
ATOM 2895 C C . THR B 1 77 ? -15.484 26.016 9.82 1 97.31 77 THR B C 1
ATOM 2897 O O . THR B 1 77 ? -15.961 25.953 8.68 1 97.31 77 THR B O 1
ATOM 2900 N N . VAL B 1 78 ? -15.406 25.047 10.617 1 95.5 78 VAL B N 1
ATOM 2901 C CA . VAL B 1 78 ? -16.031 23.766 10.297 1 95.5 78 VAL B CA 1
ATOM 2902 C C . VAL B 1 78 ? -17.031 23.406 11.391 1 95.5 78 VAL B C 1
ATOM 2904 O O . VAL B 1 78 ? -16.656 23.281 12.562 1 95.5 78 VAL B O 1
ATOM 2907 N N . ASN B 1 79 ? -18.234 23.141 11.07 1 94.75 79 ASN B N 1
ATOM 2908 C CA . ASN B 1 79 ? -19.312 22.891 12.023 1 94.75 79 ASN B CA 1
ATOM 2909 C C . ASN B 1 79 ? -19 21.719 12.938 1 94.75 79 ASN B C 1
ATOM 2911 O O . ASN B 1 79 ? -19.234 21.797 14.148 1 94.75 79 ASN B O 1
ATOM 2915 N N . LYS B 1 80 ? -18.453 20.688 12.375 1 94 80 LYS B N 1
ATOM 2916 C CA . LYS B 1 80 ? -18.188 19.453 13.109 1 94 80 LYS B CA 1
ATOM 2917 C C . LYS B 1 80 ? -17.047 19.656 14.109 1 94 80 LYS B C 1
ATOM 2919 O O . LYS B 1 80 ? -16.844 18.828 15.008 1 94 80 LYS B O 1
ATOM 2924 N N . HIS B 1 81 ? -16.312 20.688 13.961 1 96.75 81 HIS B N 1
ATOM 2925 C CA . HIS B 1 81 ? -15.141 20.938 14.797 1 96.75 81 HIS B CA 1
ATOM 2926 C C . HIS B 1 81 ? -15.141 22.359 15.336 1 96.75 81 HIS B C 1
ATOM 2928 O O . HIS B 1 81 ? -14.305 23.188 14.961 1 96.75 81 HIS B O 1
ATOM 2934 N N . PRO B 1 82 ? -16.031 22.578 16.391 1 96.56 82 PRO B N 1
ATOM 2935 C CA . PRO B 1 82 ? -16.047 23.922 16.969 1 96.56 82 PRO B CA 1
ATOM 2936 C C . PRO B 1 82 ? -14.703 24.328 17.562 1 96.56 82 PRO B C 1
ATOM 2938 O O . PRO B 1 82 ? -14.055 23.531 18.234 1 96.56 82 PRO B O 1
ATOM 2941 N N . GLY B 1 83 ? -14.328 25.578 17.188 1 97.12 83 GLY B N 1
ATOM 2942 C CA . GLY B 1 83 ? -13.055 26.062 17.703 1 97.12 83 GLY B CA 1
ATOM 2943 C C . GLY B 1 83 ? -11.922 25.938 16.688 1 97.12 83 GLY B C 1
ATOM 2944 O O . GLY B 1 83 ? -10.828 26.469 16.906 1 97.12 83 GLY B O 1
ATOM 2945 N N . LEU B 1 84 ? -12.242 25.219 15.586 1 98.06 84 LEU B N 1
ATOM 2946 C CA . LEU B 1 84 ? -11.266 25.125 14.508 1 98.06 84 LEU B CA 1
ATOM 2947 C C . LEU B 1 84 ? -11.391 26.297 13.555 1 98.06 84 LEU B C 1
ATOM 2949 O O . LEU B 1 84 ? -12.492 26.625 13.102 1 98.06 84 LEU B O 1
ATOM 2953 N N . PHE B 1 85 ? -10.305 26.969 13.289 1 98.06 85 PHE B N 1
ATOM 2954 C CA . PHE B 1 85 ? -10.242 27.953 12.227 1 98.06 85 PHE B CA 1
ATOM 2955 C C . PHE B 1 85 ? -9.219 27.547 11.172 1 98.06 85 PHE B C 1
ATOM 2957 O O . PHE B 1 85 ? -8.164 27 11.5 1 98.06 85 PHE B O 1
ATOM 2964 N N . PHE B 1 86 ? -9.57 27.766 9.953 1 98.38 86 PHE B N 1
ATOM 2965 C CA . PHE B 1 86 ? -8.695 27.5 8.82 1 98.38 86 PHE B CA 1
ATOM 2966 C C . PHE B 1 86 ? -8.5 28.766 7.984 1 98.38 86 PHE B C 1
ATOM 2968 O O . PHE B 1 86 ? -9.469 29.375 7.547 1 98.38 86 PHE B O 1
ATOM 2975 N N . ILE B 1 87 ? -7.277 29.203 7.848 1 97.38 87 ILE B N 1
ATOM 2976 C CA . ILE B 1 87 ? -6.973 30.344 6.984 1 97.38 87 ILE B CA 1
ATOM 2977 C C . ILE B 1 87 ? -6.27 29.844 5.719 1 97.38 87 ILE B C 1
ATOM 2979 O O . ILE B 1 87 ? -5.191 29.266 5.789 1 97.38 87 ILE B O 1
ATOM 2983 N N . SER B 1 88 ? -6.863 30.109 4.633 1 96.88 88 SER B N 1
ATOM 2984 C CA . SER B 1 88 ? -6.312 29.656 3.361 1 96.88 88 SER B CA 1
ATOM 2985 C C . SER B 1 88 ? -5.223 30.609 2.865 1 96.88 88 SER B C 1
ATOM 2987 O O . SER B 1 88 ? -5.512 31.734 2.443 1 96.88 88 SER B O 1
ATOM 2989 N N . ASN B 1 89 ? -4.043 30.25 2.961 1 96.56 89 ASN B N 1
ATOM 2990 C CA . ASN B 1 89 ? -2.828 30.906 2.479 1 96.56 89 ASN B CA 1
ATOM 2991 C C . ASN B 1 89 ? -2.953 32.406 2.506 1 96.56 89 ASN B C 1
ATOM 2993 O O . ASN B 1 89 ? -3.053 33.062 1.455 1 96.56 89 ASN B O 1
ATOM 2997 N N . PRO B 1 90 ? -2.734 33.031 3.58 1 96.06 90 PRO B N 1
ATOM 2998 C CA . PRO B 1 90 ? -2.768 34.5 3.676 1 96.06 90 PRO B CA 1
ATOM 2999 C C . PRO B 1 90 ? -1.444 35.156 3.273 1 96.06 90 PRO B C 1
ATOM 3001 O O . PRO B 1 90 ? -1.264 36.375 3.453 1 96.06 90 PRO B O 1
ATOM 3004 N N . PHE B 1 91 ? -0.497 34.375 2.689 1 96.56 91 PHE B N 1
ATOM 3005 C CA . PHE B 1 91 ? 0.851 34.875 2.434 1 96.56 91 PHE B CA 1
ATOM 3006 C C . PHE B 1 91 ? 1.019 35.25 0.968 1 96.56 91 PHE B C 1
ATOM 3008 O O . PHE B 1 91 ? 0.38 34.688 0.091 1 96.56 91 PHE B O 1
ATOM 3015 N N . THR B 1 92 ? 1.879 36.25 0.714 1 94.81 92 THR B N 1
ATOM 3016 C CA . THR B 1 92 ? 2.389 36.5 -0.628 1 94.81 92 THR B CA 1
ATOM 3017 C C . THR B 1 92 ? 3.451 35.469 -1.008 1 94.81 92 THR B C 1
ATOM 3019 O O . THR B 1 92 ? 3.926 34.719 -0.156 1 94.81 92 THR B O 1
ATOM 3022 N N . LYS B 1 93 ? 3.762 35.469 -2.26 1 93.69 93 LYS B N 1
ATOM 3023 C CA . LYS B 1 93 ? 4.828 34.562 -2.697 1 93.69 93 LYS B CA 1
ATOM 3024 C C . LYS B 1 93 ? 6.121 34.844 -1.938 1 93.69 93 LYS B C 1
ATOM 3026 O O . LYS B 1 93 ? 6.785 33.906 -1.473 1 93.69 93 LYS B O 1
ATOM 3031 N N . SER B 1 94 ? 6.449 36.125 -1.825 1 94.38 94 SER B N 1
ATOM 3032 C CA . SER B 1 94 ? 7.656 36.5 -1.104 1 94.38 94 SER B CA 1
ATOM 3033 C C . SER B 1 94 ? 7.547 36.156 0.379 1 94.38 94 SER B C 1
ATOM 3035 O O . SER B 1 94 ? 8.547 35.844 1.025 1 94.38 94 SER B O 1
ATOM 3037 N N . GLY B 1 95 ? 6.34 36.219 0.919 1 96.06 95 GLY B N 1
ATOM 3038 C CA . GLY B 1 95 ? 6.125 35.844 2.305 1 96.06 95 GLY B CA 1
ATOM 3039 C C . GLY B 1 95 ? 6.43 34.375 2.568 1 96.06 95 GLY B C 1
ATOM 3040 O O . GLY B 1 95 ? 7.094 34.031 3.553 1 96.06 95 GLY B O 1
ATOM 3041 N N . ILE B 1 96 ? 5.957 33.531 1.682 1 96.88 96 ILE B N 1
ATOM 3042 C CA . ILE B 1 96 ? 6.23 32.094 1.798 1 96.88 96 ILE B CA 1
ATOM 3043 C C . ILE B 1 96 ? 7.738 31.859 1.791 1 96.88 96 ILE B C 1
ATOM 3045 O O . ILE B 1 96 ? 8.266 31.141 2.635 1 96.88 96 ILE B O 1
ATOM 3049 N N . GLU B 1 97 ? 8.406 32.5 0.933 1 96 97 GLU B N 1
ATOM 3050 C CA . GLU B 1 97 ? 9.859 32.375 0.837 1 96 97 GLU B CA 1
ATOM 3051 C C . GLU B 1 97 ? 10.547 32.844 2.111 1 96 97 GLU B C 1
ATOM 3053 O O . GLU B 1 97 ? 11.508 32.219 2.576 1 96 97 GLU B O 1
ATOM 3058 N N . TYR B 1 98 ? 10.055 33.906 2.639 1 96 98 TYR B N 1
ATOM 3059 C CA . TYR B 1 98 ? 10.617 34.469 3.863 1 96 98 TYR B CA 1
ATOM 3060 C C . TYR B 1 98 ? 10.555 33.469 5 1 96 98 TYR B C 1
ATOM 3062 O O . TYR B 1 98 ? 11.555 33.219 5.684 1 96 98 TYR B O 1
ATOM 3070 N N . TRP B 1 99 ? 9.461 32.875 5.188 1 97.69 99 TRP B N 1
ATOM 3071 C CA . TRP B 1 99 ? 9.281 32 6.328 1 97.69 99 TRP B CA 1
ATOM 3072 C C . TRP B 1 99 ? 10.039 30.688 6.129 1 97.69 99 TRP B C 1
ATOM 3074 O O . TRP B 1 99 ? 10.531 30.094 7.09 1 97.69 99 TRP B O 1
ATOM 3084 N N . ILE B 1 100 ? 10.094 30.234 4.871 1 96.75 100 ILE B N 1
ATOM 3085 C CA . ILE B 1 100 ? 10.938 29.078 4.57 1 96.75 100 ILE B CA 1
ATOM 3086 C C . ILE B 1 100 ? 12.391 29.406 4.914 1 96.75 100 ILE B C 1
ATOM 3088 O O . ILE B 1 100 ? 13.07 28.594 5.562 1 96.75 100 ILE B O 1
ATOM 3092 N N . GLN B 1 101 ? 12.805 30.562 4.527 1 95.12 101 GLN B N 1
ATOM 3093 C CA . GLN B 1 101 ? 14.172 30.984 4.82 1 95.12 101 GLN B CA 1
ATOM 3094 C C . GLN B 1 101 ? 14.414 31.062 6.324 1 95.12 101 GLN B C 1
ATOM 3096 O O . GLN B 1 101 ? 15.445 30.578 6.812 1 95.12 101 GLN B O 1
ATOM 3101 N N .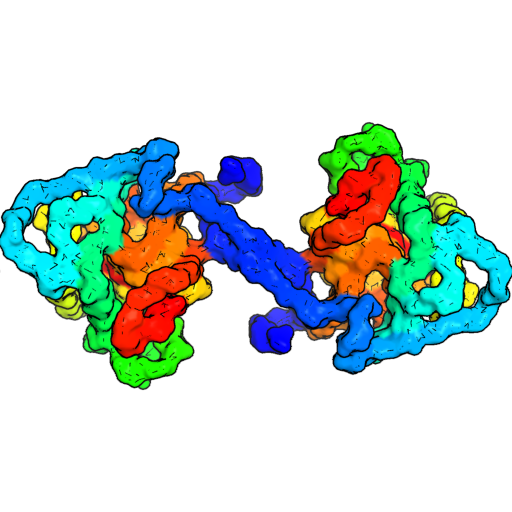 GLN B 1 102 ? 13.477 31.656 7.07 1 96.19 102 GLN B N 1
ATOM 3102 C CA . GLN B 1 102 ? 13.609 31.734 8.523 1 96.19 102 GLN B CA 1
ATOM 3103 C C . GLN B 1 102 ? 13.734 30.344 9.148 1 96.19 102 GLN B C 1
ATOM 3105 O O . GLN B 1 102 ? 14.492 30.156 10.102 1 96.19 102 GLN B O 1
ATOM 3110 N N . SER B 1 103 ? 13.031 29.406 8.617 1 96.56 103 SER B N 1
ATOM 3111 C CA . SER B 1 103 ? 13 28.062 9.18 1 96.56 103 SER B CA 1
ATOM 3112 C C . SER B 1 103 ? 14.344 27.359 9.008 1 96.56 103 SER B C 1
ATOM 3114 O O . SER B 1 103 ? 14.781 26.609 9.891 1 96.56 103 SER B O 1
ATOM 3116 N N . PHE B 1 104 ? 15.016 27.609 7.902 1 94.06 104 PHE B N 1
ATOM 3117 C CA . PHE B 1 104 ? 16.25 26.891 7.621 1 94.06 104 PHE B CA 1
ATOM 3118 C C . PHE B 1 104 ? 17.469 27.703 8.055 1 94.06 104 PHE B C 1
ATOM 3120 O O . PHE B 1 104 ? 18.547 27.156 8.281 1 94.06 104 PHE B O 1
ATOM 3127 N N . GLU B 1 105 ? 17.297 29.031 8.18 1 93.62 105 GLU B N 1
ATOM 3128 C CA . GLU B 1 105 ? 18.469 29.859 8.375 1 93.62 105 GLU B CA 1
ATOM 3129 C C . GLU B 1 105 ? 18.5 30.453 9.781 1 93.62 105 GLU B C 1
ATOM 3131 O O . GLU B 1 105 ? 19.531 31 10.211 1 93.62 105 GLU B O 1
ATOM 3136 N N . ASN B 1 106 ? 17.406 30.312 10.484 1 94.12 106 ASN B N 1
ATOM 3137 C CA . ASN B 1 106 ? 17.391 30.922 11.812 1 94.12 106 ASN B CA 1
ATOM 3138 C C . ASN B 1 106 ? 16.797 29.969 12.852 1 94.12 106 ASN B C 1
ATOM 3140 O O . ASN B 1 106 ? 17.422 29.703 13.875 1 94.12 106 ASN B O 1
ATOM 3144 N N . TYR B 1 107 ? 15.695 29.375 12.578 1 95.44 107 TYR B N 1
ATOM 3145 C CA . TYR B 1 107 ? 14.93 28.641 13.586 1 95.44 107 TYR B CA 1
ATOM 3146 C C . TYR B 1 107 ? 15.609 27.328 13.938 1 95.44 107 TYR B C 1
ATOM 3148 O O . TYR B 1 107 ? 15.398 26.781 15.031 1 95.44 107 TYR B O 1
ATOM 3156 N N . CYS B 1 108 ? 16.375 26.797 13.008 1 92.5 108 CYS B N 1
ATOM 3157 C CA . CYS B 1 108 ? 17 25.516 13.273 1 92.5 108 CYS B CA 1
ATOM 3158 C C . CYS B 1 108 ? 18.469 25.688 13.664 1 92.5 108 CYS B C 1
ATOM 3160 O O . CYS B 1 108 ? 19.281 24.781 13.461 1 92.5 108 CYS B O 1
ATOM 3162 N N . LEU B 1 109 ? 18.812 26.844 14.156 1 89.12 109 LEU B N 1
ATOM 3163 C CA . LEU B 1 109 ? 20.172 27.141 14.578 1 89.12 109 LEU B CA 1
ATOM 3164 C C . LEU B 1 109 ? 20.234 27.375 16.094 1 89.12 109 LEU B C 1
ATOM 3166 O O . LEU B 1 109 ? 19.234 27.75 16.703 1 89.12 109 LEU B O 1
ATOM 3170 N N . PRO B 1 110 ? 21.453 27.141 16.578 1 86.81 110 PRO B N 1
ATOM 3171 C CA . PRO B 1 110 ? 21.594 27.484 18 1 86.81 110 PRO B CA 1
ATOM 3172 C C . PRO B 1 110 ? 21.125 28.891 18.312 1 86.81 110 PRO B C 1
ATOM 3174 O O . PRO B 1 110 ? 21.312 29.812 17.5 1 86.81 110 PRO B O 1
ATOM 3177 N N . PRO B 1 111 ? 20.453 29.156 19.422 1 88.38 111 PRO B N 1
ATOM 3178 C CA . PRO B 1 111 ? 20.359 28.266 20.594 1 88.38 111 PRO B CA 1
ATOM 3179 C C . PRO B 1 111 ? 19.156 27.312 20.516 1 88.38 111 PRO B C 1
ATOM 3181 O O . PRO B 1 111 ? 18.875 26.609 21.484 1 88.38 111 PRO B O 1
ATOM 3184 N N . ASN B 1 112 ? 18.469 27.312 19.484 1 89.38 112 ASN B N 1
ATOM 3185 C CA . ASN B 1 112 ? 17.281 26.469 19.344 1 89.38 112 ASN B CA 1
ATOM 3186 C C . ASN B 1 112 ? 17.641 25 19.203 1 89.38 112 ASN B C 1
ATOM 3188 O O . ASN B 1 112 ? 18.375 24.625 18.281 1 89.38 112 ASN B O 1
ATOM 3192 N N . PRO B 1 113 ? 17.188 24.156 20.109 1 87.81 113 PRO B N 1
ATOM 3193 C CA . PRO B 1 113 ? 17.469 22.719 19.984 1 87.81 113 PRO B CA 1
ATOM 3194 C C . PRO B 1 113 ? 16.922 22.125 18.703 1 87.81 113 PRO B C 1
ATOM 3196 O O . PRO B 1 113 ? 15.836 22.516 18.25 1 87.81 113 PRO B O 1
ATOM 3199 N N . ILE B 1 114 ? 17.641 21.188 18.094 1 89.88 114 ILE B N 1
ATOM 3200 C CA . ILE B 1 114 ? 17.188 20.406 16.938 1 89.88 114 ILE B CA 1
ATOM 3201 C C . ILE B 1 114 ? 17.453 18.922 17.172 1 89.88 114 ILE B C 1
ATOM 3203 O O . ILE B 1 114 ? 18.078 18.547 18.172 1 89.88 114 ILE B O 1
ATOM 3207 N N . ASN B 1 115 ? 16.938 18.109 16.297 1 89.19 115 ASN B N 1
ATOM 3208 C CA . ASN B 1 115 ? 17.078 16.656 16.484 1 89.19 115 ASN B CA 1
ATOM 3209 C C . ASN B 1 115 ? 18.469 16.188 16.062 1 89.19 115 ASN B C 1
ATOM 3211 O O . ASN B 1 115 ? 18.906 15.109 16.484 1 89.19 115 ASN B O 1
ATOM 3215 N N . ILE B 1 116 ? 19.125 16.953 15.164 1 84.5 116 ILE B N 1
ATOM 3216 C CA . ILE B 1 116 ? 20.438 16.547 14.672 1 84.5 116 ILE B CA 1
ATOM 3217 C C . ILE B 1 116 ? 21.5 16.938 15.695 1 84.5 116 ILE B C 1
ATOM 3219 O O . ILE B 1 116 ? 21.625 18.109 16.078 1 84.5 116 ILE B O 1
ATOM 3223 N N . GLN B 1 117 ? 22.25 16 16.156 1 74.75 117 GLN B N 1
ATOM 3224 C CA . GLN B 1 117 ? 23.25 16.25 17.203 1 74.75 117 GLN B CA 1
ATOM 3225 C C . GLN B 1 117 ? 24.625 16.547 16.594 1 74.75 117 GLN B C 1
ATOM 3227 O O . GLN B 1 117 ? 25.453 17.203 17.219 1 74.75 117 GLN B O 1
ATOM 3232 N N . GLU B 1 118 ? 24.734 16.078 15.398 1 68.38 118 GLU B N 1
ATOM 3233 C CA . GLU B 1 118 ? 26.031 16.266 14.766 1 68.38 118 GLU B CA 1
ATOM 3234 C C . GLU B 1 118 ? 26.281 17.734 14.43 1 68.38 118 GLU B C 1
ATOM 3236 O O . GLU B 1 118 ? 25.328 18.5 14.289 1 68.38 118 GLU B O 1
ATOM 3241 N N . ASN B 1 119 ? 27.5 18.125 14.586 1 72 119 ASN B N 1
ATOM 3242 C CA . ASN B 1 119 ? 27.875 19.484 14.203 1 72 119 ASN B CA 1
ATOM 3243 C C . ASN B 1 119 ? 27.688 19.719 12.703 1 72 119 ASN B C 1
ATOM 3245 O O . ASN B 1 119 ? 28.641 19.578 11.93 1 72 119 ASN B O 1
ATOM 3249 N N . VAL B 1 120 ? 26.453 19.797 12.328 1 74.75 120 VAL B N 1
ATOM 3250 C CA . VAL B 1 120 ? 26.156 20.062 10.922 1 74.75 120 VAL B CA 1
ATOM 3251 C C . VAL B 1 120 ? 25.734 21.531 10.75 1 74.75 120 VAL B C 1
ATOM 3253 O O . VAL B 1 120 ? 24.953 22.047 11.539 1 74.75 120 VAL B O 1
ATOM 3256 N N . ASP B 1 121 ? 26.484 22.234 9.844 1 80 121 ASP B N 1
ATOM 3257 C CA . ASP B 1 121 ? 26.078 23.594 9.469 1 80 121 ASP B CA 1
ATOM 3258 C C . ASP B 1 121 ? 24.906 23.562 8.5 1 80 121 ASP B C 1
ATOM 3260 O O . ASP B 1 121 ? 25.094 23.547 7.281 1 80 121 ASP B O 1
ATOM 3264 N N . ILE B 1 122 ? 23.766 23.625 9.016 1 79.44 122 ILE B N 1
ATOM 3265 C CA . ILE B 1 122 ? 22.547 23.5 8.227 1 79.44 122 ILE B CA 1
ATOM 3266 C C . ILE B 1 122 ? 22.406 24.703 7.297 1 79.44 122 ILE B C 1
ATOM 3268 O O . ILE B 1 122 ? 22.047 24.562 6.129 1 79.44 122 ILE B O 1
ATOM 3272 N N . ARG B 1 123 ? 22.766 25.859 7.762 1 80.5 123 ARG B N 1
ATOM 3273 C CA . ARG B 1 123 ? 22.594 27.094 7.008 1 80.5 123 ARG B CA 1
ATOM 3274 C C . ARG B 1 123 ? 23.344 27.031 5.684 1 80.5 123 ARG B C 1
ATOM 3276 O O . ARG B 1 123 ? 22.859 27.531 4.664 1 80.5 123 ARG B O 1
ATOM 3283 N N . ASN B 1 124 ? 24.406 26.375 5.727 1 83.25 124 ASN B N 1
ATOM 3284 C CA . ASN B 1 124 ? 25.25 26.344 4.527 1 83.25 124 ASN B CA 1
ATOM 3285 C C . ASN B 1 124 ? 25.266 24.953 3.896 1 83.25 124 ASN B C 1
ATOM 3287 O O . ASN B 1 124 ? 26.062 24.688 2.988 1 83.25 124 ASN B O 1
ATOM 3291 N N . CYS B 1 125 ? 24.391 24.156 4.387 1 82.75 125 CYS B N 1
ATOM 3292 C CA . CYS B 1 125 ? 24.359 22.781 3.879 1 82.75 125 CYS B CA 1
ATOM 3293 C C . CYS B 1 125 ? 23.625 22.719 2.541 1 82.75 125 CYS B C 1
ATOM 3295 O O . CYS B 1 125 ? 22.547 23.266 2.395 1 82.75 125 CYS B O 1
ATOM 3297 N N . SER B 1 126 ? 24.188 22.141 1.483 1 80.75 126 SER B N 1
ATOM 3298 C CA . SER B 1 126 ? 23.562 21.969 0.175 1 80.75 126 SER B CA 1
ATOM 3299 C C . SER B 1 126 ? 23.219 20.516 -0.097 1 80.75 126 SER B C 1
ATOM 3301 O O . SER B 1 126 ? 22.734 20.172 -1.178 1 80.75 126 SER B O 1
ATOM 3303 N N . ASP B 1 127 ? 23.484 19.734 0.825 1 80.69 127 ASP B N 1
ATOM 3304 C CA . ASP B 1 127 ? 23.203 18.297 0.682 1 80.69 127 ASP B CA 1
ATOM 3305 C C . ASP B 1 127 ? 21.797 17.953 1.148 1 80.69 127 ASP B C 1
ATOM 3307 O O . ASP B 1 127 ? 21.516 17.969 2.348 1 80.69 127 ASP B O 1
ATOM 3311 N N . ASP B 1 128 ? 21.016 17.578 0.28 1 80.81 128 ASP B N 1
ATOM 3312 C CA . ASP B 1 128 ? 19.609 17.281 0.556 1 80.81 128 ASP B CA 1
ATOM 3313 C C . ASP B 1 128 ? 19.469 16.109 1.518 1 80.81 128 ASP B C 1
ATOM 3315 O O . ASP B 1 128 ? 18.562 16.078 2.34 1 80.81 128 ASP B O 1
ATOM 3319 N N . THR B 1 129 ? 20.359 15.234 1.41 1 78.5 129 THR B N 1
ATOM 3320 C CA . THR B 1 129 ? 20.297 14.047 2.262 1 78.5 129 THR B CA 1
ATOM 3321 C C . THR B 1 129 ? 20.469 14.43 3.729 1 78.5 129 THR B C 1
ATOM 3323 O O . THR B 1 129 ? 19.828 13.852 4.609 1 78.5 129 THR B O 1
ATOM 3326 N N . ILE B 1 130 ? 21.312 15.367 3.898 1 80.38 130 ILE B N 1
ATOM 3327 C CA . ILE B 1 130 ? 21.578 15.828 5.258 1 80.38 130 ILE B CA 1
ATOM 3328 C C . ILE B 1 130 ? 20.391 16.672 5.746 1 80.38 130 ILE B C 1
ATOM 3330 O O . ILE B 1 130 ? 19.922 16.5 6.875 1 80.38 130 ILE B O 1
ATOM 3334 N N . LEU B 1 131 ? 19.969 17.516 4.918 1 84.94 131 LEU B N 1
ATOM 3335 C CA . LEU B 1 131 ? 18.875 18.391 5.281 1 84.94 131 LEU B CA 1
ATOM 3336 C C . LEU B 1 131 ? 17.609 17.594 5.613 1 84.94 131 LEU B C 1
ATOM 3338 O O . LEU B 1 131 ? 16.828 18 6.48 1 84.94 131 LEU B O 1
ATOM 3342 N N . GLN B 1 132 ? 17.469 16.5 4.957 1 84.5 132 GLN B N 1
ATOM 3343 C CA . GLN B 1 132 ? 16.281 15.688 5.148 1 84.5 132 GLN B CA 1
ATOM 3344 C C . GLN B 1 132 ? 16.312 14.961 6.488 1 84.5 132 GLN B C 1
ATOM 3346 O O . GLN B 1 132 ? 15.312 14.398 6.93 1 84.5 132 GLN B O 1
ATOM 3351 N N . LYS B 1 133 ? 17.438 15.031 7.152 1 84.75 133 LYS B N 1
ATOM 3352 C CA . LYS B 1 133 ? 17.547 14.453 8.484 1 84.75 133 LYS B CA 1
ATOM 3353 C C . LYS B 1 133 ? 16.953 15.391 9.539 1 84.75 133 LYS B C 1
ATOM 3355 O O . LYS B 1 133 ? 16.688 14.977 10.672 1 84.75 133 LYS B O 1
ATOM 3360 N N . LEU B 1 134 ? 16.906 16.609 9.211 1 90.62 134 LEU B N 1
ATOM 3361 C CA . LEU B 1 134 ? 16.266 17.562 10.102 1 90.62 134 LEU B CA 1
ATOM 3362 C C . LEU B 1 134 ? 14.781 17.25 10.266 1 90.62 134 LEU B C 1
ATOM 3364 O O . LEU B 1 134 ? 14.055 17.109 9.273 1 90.62 134 LEU B O 1
ATOM 3368 N N . ARG B 1 135 ? 14.305 17.109 11.531 1 92.31 135 ARG B N 1
ATOM 3369 C CA . ARG B 1 135 ? 12.922 16.719 11.789 1 92.31 135 ARG B CA 1
ATOM 3370 C C . ARG B 1 135 ? 12.188 17.797 12.57 1 92.31 135 ARG B C 1
ATOM 3372 O O . ARG B 1 135 ? 11.008 18.062 12.32 1 92.31 135 ARG B O 1
ATOM 3379 N N . TRP B 1 136 ? 12.938 18.297 13.578 1 93.88 136 TRP B N 1
ATOM 3380 C CA . TRP B 1 136 ? 12.25 19.312 14.375 1 93.88 136 TRP B CA 1
ATOM 3381 C C . TRP B 1 136 ? 13.242 20.312 14.969 1 93.88 136 TRP B C 1
ATOM 3383 O O . TRP B 1 136 ? 14.43 20 15.102 1 93.88 136 TRP B O 1
ATOM 3393 N N . ALA B 1 137 ? 12.812 21.5 15.227 1 93.69 137 ALA B N 1
ATOM 3394 C CA . ALA B 1 137 ? 13.453 22.547 16.016 1 93.69 137 ALA B CA 1
ATOM 3395 C C . ALA B 1 137 ? 12.469 23.156 17 1 93.69 137 ALA B C 1
ATOM 3397 O O . ALA B 1 137 ? 11.297 23.344 16.688 1 93.69 137 ALA B O 1
ATOM 3398 N N . THR B 1 138 ? 12.953 23.438 18.203 1 93.06 138 THR B N 1
ATOM 3399 C CA . THR B 1 138 ? 12.07 24.062 19.172 1 93.06 138 THR B CA 1
ATOM 3400 C C . THR B 1 138 ? 12.508 25.5 19.453 1 93.06 138 THR B C 1
ATOM 3402 O O . THR B 1 138 ? 13.703 25.812 19.453 1 93.06 138 THR B O 1
ATOM 3405 N N . LEU B 1 139 ? 11.562 26.359 19.656 1 94.75 139 LEU B N 1
ATOM 3406 C CA . LEU B 1 139 ? 11.773 27.781 19.891 1 94.75 139 LEU B CA 1
ATOM 3407 C C . LEU B 1 139 ? 11.133 28.219 21.203 1 94.75 139 LEU B C 1
ATOM 3409 O O . LEU B 1 139 ? 10.062 27.734 21.578 1 94.75 139 LEU B O 1
ATOM 3413 N N . GLY B 1 140 ? 11.773 29.203 21.906 1 92.81 140 GLY B N 1
ATOM 3414 C CA . GLY B 1 140 ? 11.219 29.719 23.141 1 92.81 140 GLY B CA 1
ATOM 3415 C C . GLY B 1 140 ? 11.398 28.781 24.328 1 92.81 140 GLY B C 1
ATOM 3416 O O . GLY B 1 140 ? 12.531 28.438 24.672 1 92.81 140 GLY B O 1
ATOM 3417 N N . TYR B 1 141 ? 10.281 28.469 24.906 1 85 141 TYR B N 1
ATOM 3418 C CA . TYR B 1 141 ? 10.328 27.484 25.969 1 85 141 TYR B CA 1
ATOM 3419 C C . TYR B 1 141 ? 10.555 26.078 25.422 1 85 141 TYR B C 1
ATOM 3421 O O . TYR B 1 141 ? 9.977 25.703 24.391 1 85 141 TYR B O 1
ATOM 3429 N N . HIS B 1 142 ? 11.422 25.438 26.078 1 77.69 142 HIS B N 1
ATOM 3430 C CA . HIS B 1 142 ? 11.75 24.109 25.578 1 77.69 142 HIS B CA 1
ATOM 3431 C C . HIS B 1 142 ? 11.133 23.031 26.469 1 77.69 142 HIS B C 1
ATOM 3433 O O . HIS B 1 142 ? 11.039 23.188 27.688 1 77.69 142 HIS B O 1
ATOM 3439 N N . HIS B 1 143 ? 10.648 21.969 25.672 1 69.06 143 HIS B N 1
ATOM 3440 C CA . HIS B 1 143 ? 10.047 20.812 26.328 1 69.06 143 HIS B CA 1
ATOM 3441 C C . HIS B 1 143 ? 11.109 19.922 26.969 1 69.06 143 HIS B C 1
ATOM 3443 O O . HIS B 1 143 ? 12.164 19.703 26.375 1 69.06 143 HIS B O 1
ATOM 3449 N N . ASN B 1 144 ? 10.891 19.609 28.25 1 64 144 ASN B N 1
ATOM 3450 C CA . ASN B 1 144 ? 11.648 18.516 28.828 1 64 144 ASN B CA 1
ATOM 3451 C C . ASN B 1 144 ? 11.07 17.156 28.406 1 64 144 ASN B C 1
ATOM 3453 O O . ASN B 1 144 ? 9.984 16.781 28.859 1 64 144 ASN B O 1
ATOM 3457 N N . TRP B 1 145 ? 11.633 16.484 27.531 1 64.38 145 TRP B N 1
ATOM 3458 C CA . TRP B 1 145 ? 11.078 15.273 26.922 1 64.38 145 TRP B CA 1
ATOM 3459 C C . TRP B 1 145 ? 10.945 14.164 27.969 1 64.38 145 TRP B C 1
ATOM 3461 O O . TRP B 1 145 ? 10.148 13.242 27.797 1 64.38 145 TRP B O 1
ATOM 3471 N N . ASP B 1 146 ? 11.719 14.297 29.031 1 59.03 146 ASP B N 1
ATOM 3472 C CA . ASP B 1 146 ? 11.609 13.336 30.125 1 59.03 146 ASP B CA 1
ATOM 3473 C C . ASP B 1 146 ? 10.328 13.57 30.938 1 59.03 146 ASP B C 1
ATOM 3475 O O . ASP B 1 146 ? 9.641 12.617 31.297 1 59.03 146 ASP B O 1
ATOM 3479 N N . THR B 1 147 ? 10.094 14.844 31.094 1 60.41 147 THR B N 1
ATOM 3480 C CA . THR B 1 147 ? 8.945 15.188 31.922 1 60.41 147 THR B CA 1
ATOM 3481 C C . THR B 1 147 ? 7.734 15.539 31.062 1 60.41 147 THR B C 1
ATOM 3483 O O . THR B 1 147 ? 6.613 15.617 31.578 1 60.41 147 THR B O 1
ATOM 3486 N N . LYS B 1 148 ? 7.957 15.695 29.844 1 65.06 148 LYS B N 1
ATOM 3487 C CA . LYS B 1 148 ? 6.918 16.078 28.906 1 65.06 148 LYS B CA 1
ATOM 3488 C C . LYS B 1 148 ? 6.234 17.375 29.328 1 65.06 148 LYS B C 1
ATOM 3490 O O . LYS B 1 148 ? 5.016 17.516 29.219 1 65.06 148 LYS B O 1
ATOM 3495 N N . GLU B 1 149 ? 7.016 18.188 30.016 1 69.81 149 GLU B N 1
ATOM 3496 C CA . GLU B 1 149 ? 6.582 19.516 30.453 1 69.81 149 GLU B CA 1
ATOM 3497 C C . GLU B 1 149 ? 7.574 20.594 30.016 1 69.81 149 GLU B C 1
ATOM 3499 O O . GLU B 1 149 ? 8.758 20.297 29.812 1 69.81 149 GLU B O 1
ATOM 3504 N N . TYR B 1 150 ? 7.02 21.828 29.859 1 74.31 150 TYR B N 1
ATOM 3505 C CA . TYR B 1 150 ? 7.902 22.953 29.562 1 74.31 150 TYR B CA 1
ATOM 3506 C C . TYR B 1 150 ? 8.68 23.391 30.797 1 74.31 150 TYR B C 1
ATOM 3508 O O . TYR B 1 150 ? 8.141 23.406 31.906 1 74.31 150 TYR B O 1
ATOM 3516 N N . ASP B 1 151 ? 9.961 23.453 30.594 1 67.31 151 ASP B N 1
ATOM 3517 C CA . ASP B 1 151 ? 10.859 23.875 31.656 1 67.31 151 ASP B CA 1
ATOM 3518 C C . ASP B 1 151 ? 11.07 25.391 31.641 1 67.31 151 ASP B C 1
ATOM 3520 O O . ASP B 1 151 ? 11.602 25.938 30.672 1 67.31 151 ASP B O 1
ATOM 3524 N N . GLU B 1 152 ? 10.672 26.141 32.688 1 68.69 152 GLU B N 1
ATOM 3525 C CA . GLU B 1 152 ? 10.766 27.609 32.781 1 68.69 152 GLU B CA 1
ATOM 3526 C C . GLU B 1 152 ? 12.227 28.062 32.75 1 68.69 152 GLU B C 1
ATOM 3528 O O . GLU B 1 152 ? 12.516 29.188 32.344 1 68.69 152 GLU B O 1
ATOM 3533 N N . ASN B 1 153 ? 13.055 27.172 33.125 1 70.44 153 ASN B N 1
ATOM 3534 C CA . ASN B 1 153 ? 14.461 27.547 33.188 1 70.44 153 ASN B CA 1
ATOM 3535 C C . ASN B 1 153 ? 15.188 27.281 31.875 1 70.44 153 ASN B C 1
ATOM 3537 O O . ASN B 1 153 ? 16.328 27.688 31.688 1 70.44 153 ASN B O 1
ATOM 3541 N N . TYR B 1 154 ? 14.523 26.625 31.078 1 70.25 154 TYR B N 1
ATOM 3542 C CA . TYR B 1 154 ? 15.094 26.312 29.766 1 70.25 154 TYR B CA 1
ATOM 3543 C C . TYR B 1 154 ? 14.352 27.047 28.656 1 70.25 154 TYR B C 1
ATOM 3545 O O . TYR B 1 154 ? 13.461 26.484 28.016 1 70.25 154 TYR B O 1
ATOM 3553 N N . ARG B 1 155 ? 14.625 28.359 28.609 1 76.81 155 ARG B N 1
ATOM 3554 C CA . ARG B 1 155 ? 13.914 29.234 27.672 1 76.81 155 ARG B CA 1
ATOM 3555 C C . ARG B 1 155 ? 14.883 30.141 26.922 1 76.81 155 ARG B C 1
ATOM 3557 O O . ARG B 1 155 ? 15.875 30.594 27.5 1 76.81 155 ARG B O 1
ATOM 3564 N N . ASP B 1 156 ? 14.742 30.156 25.641 1 84 156 ASP B N 1
ATOM 3565 C CA . ASP B 1 156 ? 15.422 31.125 24.797 1 84 156 ASP B CA 1
ATOM 3566 C C . ASP B 1 156 ? 14.445 32.188 24.266 1 84 156 ASP B C 1
ATOM 3568 O O . ASP B 1 156 ? 13.234 32.062 24.453 1 84 156 ASP B O 1
ATOM 3572 N N . LYS B 1 157 ? 15.047 33.219 23.734 1 88.19 157 LYS B N 1
ATOM 3573 C CA . LYS B 1 157 ? 14.203 34.281 23.188 1 88.19 157 LYS B CA 1
ATOM 3574 C C . LYS B 1 157 ? 13.375 33.75 22 1 88.19 157 LYS B C 1
ATOM 3576 O O . LYS B 1 157 ? 13.891 33.062 21.125 1 88.19 157 LYS B O 1
ATOM 3581 N N . PHE B 1 158 ? 12.109 34.062 22.078 1 93.88 158 PHE B N 1
ATOM 3582 C CA . PHE B 1 158 ? 11.219 33.688 20.984 1 93.88 158 PHE B CA 1
ATOM 3583 C C . PHE B 1 158 ? 11.375 34.625 19.812 1 93.88 158 PHE B C 1
ATOM 3585 O O . PHE B 1 158 ? 11.477 35.844 20 1 93.88 158 PHE B O 1
ATOM 3592 N N . PRO B 1 159 ? 11.438 34.094 18.609 1 94.88 159 PRO B N 1
ATOM 3593 C CA . PRO B 1 159 ? 11.664 34.969 17.453 1 94.88 159 PRO B CA 1
ATOM 3594 C C . PRO B 1 159 ? 10.602 36.062 17.297 1 94.88 159 PRO B C 1
ATOM 3596 O O . PRO B 1 159 ? 9.406 35.75 17.297 1 94.88 159 PRO B O 1
ATOM 3599 N N . CYS B 1 160 ? 11.047 37.219 17.031 1 93.5 160 CYS B N 1
ATOM 3600 C CA . CYS B 1 160 ? 10.164 38.375 17 1 93.5 160 CYS B CA 1
ATOM 3601 C C . CYS B 1 160 ? 9.195 38.312 15.828 1 93.5 160 CYS B C 1
ATOM 3603 O O . CYS B 1 160 ? 8.008 38.625 15.969 1 93.5 160 CYS B O 1
ATOM 3605 N N . ASP B 1 161 ? 9.688 37.969 14.727 1 94.88 161 ASP B N 1
ATOM 3606 C CA . ASP B 1 161 ? 8.836 37.938 13.539 1 94.88 161 ASP B CA 1
ATOM 3607 C C . ASP B 1 161 ? 7.73 36.875 13.695 1 94.88 161 ASP B C 1
ATOM 3609 O O . ASP B 1 161 ? 6.57 37.156 13.383 1 94.88 161 ASP B O 1
ATOM 3613 N N . LEU B 1 162 ? 8.07 35.719 14.258 1 96.69 162 LEU B N 1
ATOM 3614 C CA . LEU B 1 162 ? 7.078 34.688 14.461 1 96.69 162 LEU B CA 1
ATOM 3615 C C . LEU B 1 162 ? 6.078 35.094 15.539 1 96.69 162 LEU B C 1
ATOM 3617 O O . LEU B 1 162 ? 4.891 34.781 15.438 1 96.69 162 LEU B O 1
ATOM 3621 N N . SER B 1 163 ? 6.547 35.781 16.531 1 95.38 163 SER B N 1
ATOM 3622 C CA . SER B 1 163 ? 5.664 36.312 17.562 1 95.38 163 SER B CA 1
ATOM 3623 C C . SER B 1 163 ? 4.641 37.281 16.969 1 95.38 163 SER B C 1
ATOM 3625 O O . SER B 1 163 ? 3.445 37.188 17.25 1 95.38 163 SER B O 1
ATOM 3627 N N . ARG B 1 164 ? 5.141 38.125 16.156 1 93.69 164 ARG B N 1
ATOM 3628 C CA . ARG B 1 164 ? 4.258 39.125 15.523 1 93.69 164 ARG B CA 1
ATOM 3629 C C . ARG B 1 164 ? 3.252 38.438 14.602 1 93.69 164 ARG B C 1
ATOM 3631 O O . ARG B 1 164 ? 2.061 38.75 14.641 1 93.69 164 ARG B O 1
ATOM 3638 N N . LEU B 1 165 ? 3.727 37.5 13.797 1 95.69 165 LEU B N 1
ATOM 3639 C CA . LEU B 1 165 ? 2.834 36.781 12.914 1 95.69 165 LEU B CA 1
ATOM 3640 C C . LEU B 1 165 ? 1.725 36.094 13.711 1 95.69 165 LEU B C 1
ATOM 3642 O O . LEU B 1 165 ? 0.546 36.219 13.367 1 95.69 165 LEU B O 1
ATOM 3646 N N . SER B 1 166 ? 2.131 35.469 14.766 1 96.56 166 SER B N 1
ATOM 3647 C CA . SER B 1 166 ? 1.186 34.688 15.57 1 96.56 166 SER B CA 1
ATOM 3648 C C . SER B 1 166 ? 0.16 35.594 16.234 1 96.56 166 SER B C 1
ATOM 3650 O O . SER B 1 166 ? -1.012 35.219 16.359 1 96.56 166 SER B O 1
ATOM 3652 N N . THR B 1 167 ? 0.611 36.688 16.656 1 93.56 167 THR B N 1
ATOM 3653 C CA . THR B 1 167 ? -0.282 37.656 17.297 1 93.56 167 THR B CA 1
ATOM 3654 C C . THR B 1 167 ? -1.343 38.156 16.297 1 93.56 167 THR B C 1
ATOM 3656 O O . THR B 1 167 ? -2.527 38.219 16.641 1 93.56 167 THR B O 1
ATOM 3659 N N . ILE B 1 168 ? -0.906 38.438 15.141 1 92.12 168 ILE B N 1
ATOM 3660 C CA . ILE B 1 168 ? -1.831 38.906 14.109 1 92.12 168 ILE B CA 1
ATOM 3661 C C . ILE B 1 168 ? -2.859 37.812 13.812 1 92.12 168 ILE B C 1
ATOM 3663 O O . ILE B 1 168 ? -4.062 38.094 13.758 1 92.12 168 ILE B O 1
ATOM 3667 N N . ILE B 1 169 ? -2.416 36.594 13.641 1 94.94 169 ILE B N 1
ATOM 3668 C CA . ILE B 1 169 ? -3.287 35.469 13.328 1 94.94 169 ILE B CA 1
ATOM 3669 C C . ILE B 1 169 ? -4.285 35.25 14.469 1 94.94 169 ILE B C 1
ATOM 3671 O O . ILE B 1 169 ? -5.484 35.125 14.227 1 94.94 169 ILE B O 1
ATOM 3675 N N . ALA B 1 170 ? -3.789 35.281 15.695 1 95.44 170 ALA B N 1
ATOM 3676 C CA . ALA B 1 170 ? -4.641 35.031 16.859 1 95.44 170 ALA B CA 1
ATOM 3677 C C . ALA B 1 170 ? -5.711 36.125 16.969 1 95.44 170 ALA B C 1
ATOM 3679 O O . ALA B 1 170 ? -6.883 35.812 17.203 1 95.44 170 ALA B O 1
ATOM 3680 N N . LYS B 1 171 ? -5.309 37.281 16.766 1 92.31 171 LYS B N 1
ATOM 3681 C CA . LYS B 1 171 ? -6.242 38.406 16.859 1 92.31 171 LYS B CA 1
ATOM 3682 C C . LYS B 1 171 ? -7.336 38.281 15.797 1 92.31 171 LYS B C 1
ATOM 3684 O O . LYS B 1 171 ? -8.5 38.594 16.062 1 92.31 171 LYS B O 1
ATOM 3689 N N . CYS B 1 172 ? -6.996 37.875 14.648 1 92.25 172 CYS B N 1
ATOM 3690 C CA . CYS B 1 172 ? -7.93 37.781 13.539 1 92.25 172 CYS B CA 1
ATOM 3691 C C . CYS B 1 172 ? -9.062 36.812 13.867 1 92.25 172 CYS B C 1
ATOM 3693 O O . CYS B 1 172 ? -10.172 36.969 13.359 1 92.25 172 CYS B O 1
ATOM 3695 N N . VAL B 1 173 ? -8.734 35.906 14.75 1 94.19 173 VAL B N 1
ATOM 3696 C CA . VAL B 1 173 ? -9.781 34.906 15.047 1 94.19 173 VAL B CA 1
ATOM 3697 C C . VAL B 1 173 ? -10.281 35.125 16.469 1 94.19 173 VAL B C 1
ATOM 3699 O O . VAL B 1 173 ? -10.875 34.188 17.062 1 94.19 173 VAL B O 1
ATOM 3702 N N . GLY B 1 174 ? -9.906 36.219 17.141 1 92.88 174 GLY B N 1
ATOM 3703 C CA . GLY B 1 174 ? -10.586 36.625 18.359 1 92.88 174 GLY B CA 1
ATOM 3704 C C . GLY B 1 174 ? -9.75 36.438 19.594 1 92.88 174 GLY B C 1
ATOM 3705 O O . GLY B 1 174 ? -10.211 36.688 20.719 1 92.88 174 GLY B O 1
ATOM 3706 N N . PHE B 1 175 ? -8.586 36 19.469 1 94.19 175 PHE B N 1
ATOM 3707 C CA . PHE B 1 175 ? -7.723 35.844 20.625 1 94.19 175 PHE B CA 1
ATOM 3708 C C . PHE B 1 175 ? -6.785 37.031 20.781 1 94.19 175 PHE B C 1
ATOM 3710 O O . PHE B 1 175 ? -5.605 36.969 20.438 1 94.19 175 PHE B O 1
ATOM 3717 N N . LYS B 1 176 ? -7.168 37.969 21.5 1 90.75 176 LYS B N 1
ATOM 3718 C CA . LYS B 1 176 ? -6.512 39.281 21.562 1 90.75 176 LYS B CA 1
ATOM 3719 C C . LYS B 1 176 ? -5.32 39.25 22.516 1 90.75 176 LYS B C 1
ATOM 3721 O O . LYS B 1 176 ? -4.402 40.062 22.391 1 90.75 176 LYS B O 1
ATOM 3726 N N . THR B 1 177 ? -5.324 38.344 23.422 1 91.56 177 THR B N 1
ATOM 3727 C CA . THR B 1 177 ? -4.293 38.375 24.453 1 91.56 177 THR B CA 1
ATOM 3728 C C . THR B 1 177 ? -3.266 37.25 24.203 1 91.56 177 THR B C 1
ATOM 3730 O O . THR B 1 177 ? -2.459 36.969 25.094 1 91.56 177 THR B O 1
ATOM 3733 N N . PHE B 1 178 ? -3.33 36.656 23.078 1 94.81 178 PHE B N 1
ATOM 3734 C CA . PHE B 1 178 ? -2.412 35.562 22.781 1 94.81 178 PHE B CA 1
ATOM 3735 C C . PHE B 1 178 ? -0.97 36.062 22.781 1 94.81 178 PHE B C 1
ATOM 3737 O O . PHE B 1 178 ? -0.667 37.125 22.203 1 94.81 178 PHE B O 1
ATOM 3744 N N . THR B 1 179 ? -0.093 35.281 23.438 1 93.81 179 THR B N 1
ATOM 3745 C CA . THR B 1 179 ? 1.343 35.562 23.422 1 93.81 179 THR B CA 1
ATOM 3746 C C . THR B 1 179 ? 2.113 34.281 23.031 1 93.81 179 THR B C 1
ATOM 3748 O O . THR B 1 179 ? 2.002 33.25 23.719 1 93.81 179 THR B O 1
ATOM 3751 N N . ALA B 1 180 ? 2.893 34.406 21.938 1 94.88 180 ALA B N 1
ATOM 3752 C CA . ALA B 1 180 ? 3.703 33.281 21.516 1 94.88 180 ALA B CA 1
ATOM 3753 C C . ALA B 1 180 ? 4.867 33.031 22.469 1 94.88 180 ALA B C 1
ATOM 3755 O O . ALA B 1 180 ? 5.664 33.938 22.719 1 94.88 180 ALA B O 1
ATOM 3756 N N . GLU B 1 181 ? 4.977 31.828 22.984 1 93.44 181 GLU B N 1
ATOM 3757 C CA . GLU B 1 181 ? 6.023 31.578 23.969 1 93.44 181 GLU B CA 1
ATOM 3758 C C . GLU B 1 181 ? 6.844 30.344 23.609 1 93.44 181 GLU B C 1
ATOM 3760 O O . GLU B 1 181 ? 7.992 30.219 24.031 1 93.44 181 GLU B O 1
ATOM 3765 N N . ALA B 1 182 ? 6.285 29.453 22.891 1 93.06 182 ALA B N 1
ATOM 3766 C CA . ALA B 1 182 ? 6.957 28.219 22.453 1 93.06 182 ALA B CA 1
ATOM 3767 C C . ALA B 1 182 ? 6.516 27.828 21.031 1 93.06 182 ALA B C 1
ATOM 3769 O O . ALA B 1 182 ? 5.398 28.141 20.625 1 93.06 182 ALA B O 1
ATOM 3770 N N . ALA B 1 183 ? 7.402 27.234 20.359 1 95.88 183 ALA B N 1
ATOM 3771 C CA . ALA B 1 183 ? 7.051 26.703 19.031 1 95.88 183 ALA B CA 1
ATOM 3772 C C . ALA B 1 183 ? 7.898 25.484 18.688 1 95.88 183 ALA B C 1
ATOM 3774 O O . ALA B 1 183 ? 9.023 25.344 19.156 1 95.88 183 ALA B O 1
ATOM 3775 N N . ILE B 1 184 ? 7.281 24.609 17.953 1 94.94 184 ILE B N 1
ATOM 3776 C CA . ILE B 1 184 ? 8.016 23.531 17.312 1 94.94 184 ILE B CA 1
ATOM 3777 C C . ILE B 1 184 ? 7.93 23.688 15.797 1 94.94 184 ILE B C 1
ATOM 3779 O O . ILE B 1 184 ? 6.844 23.875 15.242 1 94.94 184 ILE B O 1
ATOM 3783 N N . VAL B 1 185 ? 9.047 23.734 15.148 1 97.19 185 VAL B N 1
ATOM 3784 C CA . VAL B 1 185 ? 9.125 23.672 13.695 1 97.19 185 VAL B CA 1
ATOM 3785 C C . VAL B 1 185 ? 9.359 22.234 13.242 1 97.19 185 VAL B C 1
ATOM 3787 O O . VAL B 1 185 ? 10.375 21.625 13.578 1 97.19 185 VAL B O 1
ATOM 3790 N N . ASN B 1 186 ? 8.422 21.719 12.492 1 97.19 186 ASN B N 1
ATOM 3791 C CA . ASN B 1 186 ? 8.547 20.375 11.961 1 97.19 186 ASN B CA 1
ATOM 3792 C C . ASN B 1 186 ? 9.008 20.375 10.508 1 97.19 186 ASN B C 1
ATOM 3794 O O . ASN B 1 186 ? 8.438 21.094 9.68 1 97.19 186 ASN B O 1
ATOM 3798 N N . TYR B 1 187 ? 9.984 19.625 10.25 1 96.12 187 TYR B N 1
ATOM 3799 C CA . TYR B 1 187 ? 10.516 19.406 8.906 1 96.12 187 TYR B CA 1
ATOM 3800 C C . TYR B 1 187 ? 10.148 18.031 8.383 1 96.12 187 TYR B C 1
ATOM 3802 O O . TYR B 1 187 ? 10.719 17.031 8.805 1 96.12 187 TYR B O 1
ATOM 3810 N N . TYR B 1 188 ? 9.172 18 7.418 1 95.5 188 TYR B N 1
ATOM 3811 C CA . TYR B 1 188 ? 8.672 16.734 6.891 1 95.5 188 TYR B CA 1
ATOM 3812 C C . TYR B 1 188 ? 9.344 16.406 5.562 1 95.5 188 TYR B C 1
ATOM 3814 O O . TYR B 1 188 ? 9.305 17.203 4.621 1 95.5 188 TYR B O 1
ATOM 3822 N N . SER B 1 189 ? 9.914 15.25 5.504 1 91.44 189 SER B N 1
ATOM 3823 C CA . SER B 1 189 ? 10.203 14.688 4.188 1 91.44 189 SER B CA 1
ATOM 3824 C C . SER B 1 189 ? 8.953 14.094 3.551 1 91.44 189 SER B C 1
ATOM 3826 O O . SER B 1 189 ? 7.902 14.023 4.188 1 91.44 189 SER B O 1
ATOM 3828 N N . LEU B 1 190 ? 8.992 13.664 2.336 1 86.62 190 LEU B N 1
ATOM 3829 C CA . LEU B 1 190 ? 7.824 13.18 1.614 1 86.62 190 LEU B CA 1
ATOM 3830 C C . LEU B 1 190 ? 7.301 11.891 2.238 1 86.62 190 LEU B C 1
ATOM 3832 O O . LEU B 1 190 ? 6.109 11.586 2.143 1 86.62 190 LEU B O 1
ATOM 3836 N N . ASP B 1 191 ? 8.109 11.195 2.973 1 84.25 191 ASP B N 1
ATOM 3837 C CA . ASP B 1 191 ? 7.707 9.906 3.539 1 84.25 191 ASP B CA 1
ATOM 3838 C C . ASP B 1 191 ? 7.363 10.047 5.02 1 84.25 191 ASP B C 1
ATOM 3840 O O . ASP B 1 191 ? 7.062 9.055 5.688 1 84.25 191 ASP B O 1
ATOM 3844 N N . SER B 1 192 ? 7.328 11.258 5.504 1 88.38 192 SER B N 1
ATOM 3845 C CA . SER B 1 192 ? 7.098 11.508 6.922 1 88.38 192 SER B CA 1
ATOM 3846 C C . SER B 1 192 ? 5.621 11.375 7.277 1 88.38 192 SER B C 1
ATOM 3848 O O . SER B 1 192 ? 4.754 11.57 6.422 1 88.38 192 SER B O 1
ATOM 3850 N N . SER B 1 193 ? 5.344 10.961 8.484 1 92.69 193 SER B N 1
ATOM 3851 C CA . SER B 1 193 ? 4.016 10.945 9.094 1 92.69 193 SER B CA 1
ATOM 3852 C C . SER B 1 193 ? 4.09 11.188 10.594 1 92.69 193 SER B C 1
ATOM 3854 O O . SER B 1 193 ? 5.137 10.969 11.211 1 92.69 193 SER B O 1
ATOM 3856 N N . ILE B 1 194 ? 3.141 11.789 11.125 1 92.81 194 ILE B N 1
ATOM 3857 C CA . ILE B 1 194 ? 2.98 11.898 12.57 1 92.81 194 ILE B CA 1
ATOM 3858 C C . ILE B 1 194 ? 1.654 11.273 12.992 1 92.81 194 ILE B C 1
ATOM 3860 O O . ILE B 1 194 ? 0.595 11.633 12.477 1 92.81 194 ILE B O 1
ATOM 3864 N N . GLY B 1 195 ? 1.753 10.297 13.945 1 92.25 195 GLY B N 1
ATOM 3865 C CA . GLY B 1 195 ? 0.579 9.578 14.406 1 92.25 195 GLY B CA 1
ATOM 3866 C C . GLY B 1 195 ? -0.342 10.43 15.266 1 92.25 195 GLY B C 1
ATOM 3867 O O . GLY B 1 195 ? 0.002 11.555 15.625 1 92.25 195 GLY B O 1
ATOM 3868 N N . GLY B 1 196 ? -1.494 9.805 15.562 1 93.06 196 GLY B N 1
ATOM 3869 C CA . GLY B 1 196 ? -2.473 10.5 16.391 1 93.06 196 GLY B CA 1
ATOM 3870 C C . GLY B 1 196 ? -1.929 10.922 17.734 1 93.06 196 GLY B C 1
ATOM 3871 O O . GLY B 1 196 ? -1.41 10.094 18.484 1 93.06 196 GLY B O 1
ATOM 3872 N N . HIS B 1 197 ? -2.059 12.18 18.062 1 93.19 197 HIS B N 1
ATOM 3873 C CA . HIS B 1 197 ? -1.581 12.719 19.328 1 93.19 197 HIS B CA 1
ATOM 3874 C C . HIS B 1 197 ? -2.355 13.977 19.719 1 93.19 197 HIS B C 1
ATOM 3876 O O . HIS B 1 197 ? -3.145 14.492 18.938 1 93.19 197 HIS B O 1
ATOM 3882 N N . THR B 1 198 ? -2.242 14.383 20.984 1 92.81 198 THR B N 1
ATOM 3883 C CA . THR B 1 198 ? -2.758 15.648 21.484 1 92.81 198 THR B CA 1
ATOM 3884 C C . THR B 1 198 ? -1.619 16.531 21.984 1 92.81 198 THR B C 1
ATOM 3886 O O . THR B 1 198 ? -0.573 16.031 22.406 1 92.81 198 THR B O 1
ATOM 3889 N N . ASP B 1 199 ? -1.764 17.797 21.797 1 88.12 199 ASP B N 1
ATOM 3890 C CA . ASP B 1 199 ? -0.784 18.734 22.312 1 88.12 199 ASP B CA 1
ATOM 3891 C C . ASP B 1 199 ? -1.217 19.297 23.672 1 88.12 199 ASP B C 1
ATOM 3893 O O . ASP B 1 199 ? -1.836 20.359 23.75 1 88.12 199 ASP B O 1
ATOM 3897 N N . HIS B 1 200 ? -0.743 18.656 24.781 1 85.12 200 HIS B N 1
ATOM 3898 C CA . HIS B 1 200 ? -1.266 18.984 26.094 1 85.12 200 HIS B CA 1
ATOM 3899 C C . HIS B 1 200 ? -0.142 19.375 27.047 1 85.12 200 HIS B C 1
ATOM 3901 O O . HIS B 1 200 ? -0.349 19.453 28.266 1 85.12 200 HIS B O 1
ATOM 3907 N N . SER B 1 201 ? 0.976 19.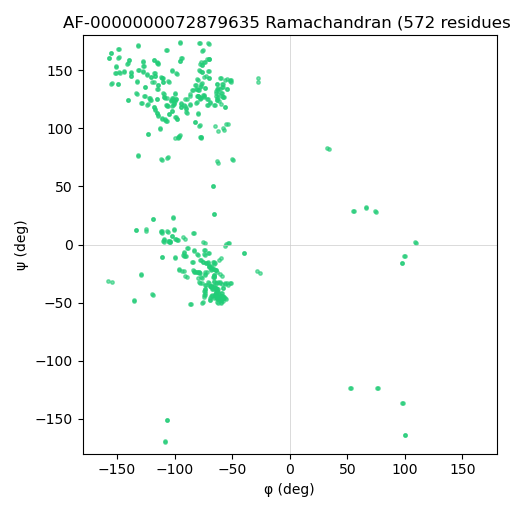609 26.594 1 76.62 201 SER B N 1
ATOM 3908 C CA . SER B 1 201 ? 2.127 19.828 27.469 1 76.62 201 SER B CA 1
ATOM 3909 C C . SER B 1 201 ? 2.059 21.203 28.141 1 76.62 201 SER B C 1
ATOM 3911 O O . SER B 1 201 ? 2.689 21.422 29.172 1 76.62 201 SER B O 1
ATOM 3913 N N . GLU B 1 202 ? 1.336 22.172 27.547 1 82.5 202 GLU B N 1
ATOM 3914 C CA . GLU B 1 202 ? 1.253 23.531 28.094 1 82.5 202 GLU B CA 1
ATOM 3915 C C . GLU B 1 202 ? 0.301 23.578 29.297 1 82.5 202 GLU B C 1
ATOM 3917 O O . GLU B 1 202 ? -0.646 22.797 29.375 1 82.5 202 GLU B O 1
ATOM 3922 N N . LYS B 1 203 ? 0.541 24.562 30.078 1 80.12 203 LYS B N 1
ATOM 3923 C CA . LYS B 1 203 ? -0.375 24.828 31.172 1 80.12 203 LYS B CA 1
ATOM 3924 C C . LYS B 1 203 ? -1.642 25.531 30.688 1 80.12 203 LYS B C 1
ATOM 3926 O O . LYS B 1 203 ? -2.73 25.281 31.203 1 80.12 203 LYS B O 1
ATOM 3931 N N . ASN B 1 204 ? -1.461 26.312 29.703 1 85.25 204 ASN B N 1
ATOM 3932 C CA . ASN B 1 204 ? -2.566 27.109 29.188 1 85.25 204 ASN B CA 1
ATOM 3933 C C . ASN B 1 204 ? -3.207 26.469 27.969 1 85.25 204 ASN B C 1
ATOM 3935 O O . ASN B 1 204 ? -2.682 26.578 26.859 1 85.25 204 ASN B O 1
ATOM 3939 N N . HIS B 1 205 ? -4.426 25.953 28.188 1 89 205 HIS B N 1
ATOM 3940 C CA . HIS B 1 205 ? -5.133 25.359 27.047 1 89 205 HIS B CA 1
ATOM 3941 C C . HIS B 1 205 ? -6.25 26.266 26.562 1 89 205 HIS B C 1
ATOM 3943 O O . HIS B 1 205 ? -6.941 25.938 25.594 1 89 205 HIS B O 1
ATOM 3949 N N . ASP B 1 206 ? -6.332 27.391 27.172 1 92.44 206 ASP B N 1
ATOM 3950 C CA . ASP B 1 206 ? -7.289 28.375 26.688 1 92.44 206 ASP B CA 1
ATOM 3951 C C . ASP B 1 206 ? -6.75 29.125 25.469 1 92.44 206 ASP B C 1
ATOM 3953 O O . ASP B 1 206 ? -7.52 29.594 24.625 1 92.44 206 ASP B O 1
ATOM 3957 N N . ALA B 1 207 ? -5.445 29.234 25.438 1 94.94 207 ALA B N 1
ATOM 3958 C CA . ALA B 1 207 ? -4.812 29.828 24.266 1 94.94 207 ALA B CA 1
ATOM 3959 C C . ALA B 1 207 ? -4.824 28.875 23.078 1 94.94 207 ALA B C 1
ATOM 3961 O O . ALA B 1 207 ? -4.676 27.656 23.266 1 94.94 207 ALA B O 1
ATOM 3962 N N . PRO B 1 208 ? -4.977 29.422 21.938 1 97.19 208 PRO B N 1
ATOM 3963 C CA . PRO B 1 208 ? -5.027 28.562 20.75 1 97.19 208 PRO B CA 1
ATOM 3964 C C . PRO B 1 208 ? -3.656 28 20.375 1 97.19 208 PRO B C 1
ATOM 3966 O O . PRO B 1 208 ? -2.631 28.516 20.828 1 97.19 208 PRO B O 1
ATOM 3969 N N . LEU B 1 209 ? -3.678 26.891 19.656 1 97.44 209 LEU B N 1
ATOM 3970 C CA . LEU B 1 209 ? -2.521 26.375 18.922 1 97.44 209 LEU B CA 1
ATOM 3971 C C . LEU B 1 209 ? -2.539 26.844 17.469 1 97.44 209 LEU B C 1
ATOM 3973 O O . LEU B 1 209 ? -3.52 26.625 16.75 1 97.44 209 LEU B O 1
ATOM 3977 N N . ILE B 1 210 ? -1.512 27.547 17.062 1 98.25 210 ILE B N 1
ATOM 3978 C CA . ILE B 1 210 ? -1.438 28.078 15.711 1 98.25 210 ILE B CA 1
ATOM 3979 C C . ILE B 1 210 ? -0.441 27.266 14.891 1 98.25 210 ILE B C 1
ATOM 3981 O O . ILE B 1 210 ? 0.738 27.188 15.242 1 98.25 210 ILE B O 1
ATOM 3985 N N . SER B 1 211 ? -0.905 26.656 13.836 1 98.69 211 SER B N 1
ATOM 3986 C CA . SER B 1 211 ? -0.088 25.812 12.977 1 98.69 211 SER B CA 1
ATOM 3987 C C . SER B 1 211 ? 0.033 26.406 11.578 1 98.69 211 SER B C 1
ATOM 3989 O O . SER B 1 211 ? -0.944 26.453 10.828 1 98.69 211 SER B O 1
ATOM 3991 N N . VAL B 1 212 ? 1.214 26.844 11.172 1 98.69 212 VAL B N 1
ATOM 3992 C CA . VAL B 1 212 ? 1.474 27.469 9.875 1 98.69 212 VAL B CA 1
ATOM 3993 C C . VAL B 1 212 ? 2.287 26.516 9 1 98.69 212 VAL B C 1
ATOM 3995 O O . VAL B 1 212 ? 3.336 26.016 9.414 1 98.69 212 VAL B O 1
ATOM 3998 N N . SER B 1 213 ? 1.809 26.328 7.793 1 98.56 213 SER B N 1
ATOM 3999 C CA . SER B 1 213 ? 2.424 25.297 6.965 1 98.56 213 SER B CA 1
ATOM 4000 C C . SER B 1 213 ? 2.986 25.891 5.676 1 98.56 213 SER B C 1
ATOM 4002 O O . SER B 1 213 ? 2.383 26.781 5.078 1 98.56 213 SER B O 1
ATOM 4004 N N . PHE B 1 214 ? 4.133 25.359 5.207 1 98.12 214 PHE B N 1
ATOM 4005 C CA . PHE B 1 214 ? 4.742 25.75 3.938 1 98.12 214 PHE B CA 1
ATOM 4006 C C . PHE B 1 214 ? 5.258 24.516 3.195 1 98.12 214 PHE B C 1
ATOM 4008 O O . PHE B 1 214 ? 5.641 23.516 3.818 1 98.12 214 PHE B O 1
ATOM 4015 N N . GLY B 1 215 ? 5.223 24.578 1.846 1 97.31 215 GLY B N 1
ATOM 4016 C CA . GLY B 1 215 ? 5.793 23.5 1.051 1 97.31 215 GLY B CA 1
ATOM 4017 C C . GLY B 1 215 ? 4.754 22.5 0.57 1 97.31 215 GLY B C 1
ATOM 4018 O O . GLY B 1 215 ? 3.682 22.875 0.103 1 97.31 215 GLY B O 1
ATOM 4019 N N . GLN B 1 216 ? 5.07 21.219 0.66 1 95.5 216 GLN B N 1
ATOM 4020 C CA . GLN B 1 216 ? 4.23 20.156 0.108 1 95.5 216 GLN B CA 1
ATOM 4021 C C . GLN B 1 216 ? 2.943 20 0.913 1 95.5 216 GLN B C 1
ATOM 4023 O O . GLN B 1 216 ? 2.871 20.438 2.066 1 95.5 216 GLN B O 1
ATOM 4028 N N . THR B 1 217 ? 1.99 19.406 0.287 1 96.12 217 THR B N 1
ATOM 4029 C CA . THR B 1 217 ? 0.652 19.281 0.852 1 96.12 217 THR B CA 1
ATOM 4030 C C . THR B 1 217 ? 0.605 18.125 1.861 1 96.12 217 THR B C 1
ATOM 4032 O O . THR B 1 217 ? 1.271 17.109 1.682 1 96.12 217 THR B O 1
ATOM 4035 N N . ALA B 1 218 ? -0.143 18.344 2.908 1 97.38 218 ALA B N 1
ATOM 4036 C CA . ALA B 1 218 ? -0.352 17.281 3.885 1 97.38 218 ALA B CA 1
ATOM 4037 C C . ALA B 1 218 ? -1.825 16.906 3.971 1 97.38 218 ALA B C 1
ATOM 4039 O O . ALA B 1 218 ? -2.705 17.734 3.725 1 97.38 218 ALA B O 1
ATOM 4040 N N . ILE B 1 219 ? -2.033 15.664 4.246 1 96.06 219 ILE B N 1
ATOM 4041 C CA . ILE B 1 219 ? -3.322 15.266 4.797 1 96.06 219 ILE B CA 1
ATOM 4042 C C . ILE B 1 219 ? -3.303 15.406 6.316 1 96.06 219 ILE B C 1
ATOM 4044 O O . ILE B 1 219 ? -2.428 14.859 6.988 1 96.06 219 ILE B O 1
ATOM 4048 N N . PHE B 1 220 ? -4.172 16.219 6.816 1 97.62 220 PHE B N 1
ATOM 4049 C CA . PHE B 1 220 ? -4.332 16.453 8.25 1 97.62 220 PHE B CA 1
ATOM 4050 C C . PHE B 1 220 ? -5.609 15.797 8.758 1 97.62 220 PHE B C 1
ATOM 4052 O O . PHE B 1 220 ? -6.68 15.969 8.18 1 97.62 220 PHE B O 1
ATOM 4059 N N . LEU B 1 221 ? -5.496 14.969 9.789 1 97.06 221 LEU B N 1
ATOM 4060 C CA . LEU B 1 221 ? -6.648 14.336 10.422 1 97.06 221 LEU B CA 1
ATOM 4061 C C . LEU B 1 221 ? -6.992 15.039 11.734 1 97.06 221 LEU B C 1
ATOM 4063 O O . LEU B 1 221 ? -6.125 15.242 12.586 1 97.06 221 LEU B O 1
ATOM 4067 N N . LEU B 1 222 ? -8.203 15.445 11.859 1 97.31 222 LEU B N 1
ATOM 4068 C CA . LEU B 1 222 ? -8.688 16.016 13.117 1 97.31 222 LEU B CA 1
ATOM 4069 C C . LEU B 1 222 ? -9.812 15.164 13.695 1 97.31 222 LEU B C 1
ATOM 4071 O O . LEU B 1 222 ? -10.867 15.008 13.07 1 97.31 222 LEU B O 1
ATOM 4075 N N . GLY B 1 223 ? -9.562 14.648 14.844 1 96.12 223 GLY B N 1
ATOM 4076 C CA . GLY B 1 223 ? -10.547 13.844 15.555 1 96.12 223 GLY B CA 1
ATOM 4077 C C . GLY B 1 223 ? -11.164 14.562 16.734 1 96.12 223 GLY B C 1
ATOM 4078 O O . GLY B 1 223 ? -11.445 15.766 16.672 1 96.12 223 GLY B O 1
ATOM 4079 N N . GLY B 1 224 ? -11.562 13.797 17.719 1 94.69 224 GLY B N 1
ATOM 4080 C CA . GLY B 1 224 ? -12.094 14.312 18.969 1 94.69 224 GLY B CA 1
ATOM 4081 C C . GLY B 1 224 ? -11.148 14.141 20.141 1 94.69 224 GLY B C 1
ATOM 4082 O O . GLY B 1 224 ? -9.953 13.898 19.953 1 94.69 224 GLY B O 1
ATOM 4083 N N . ILE B 1 225 ? -11.719 14.414 21.281 1 93.31 225 ILE B N 1
ATOM 4084 C CA . ILE B 1 225 ? -10.938 14.289 22.516 1 93.31 225 ILE B CA 1
ATOM 4085 C C . ILE B 1 225 ? -10.625 12.82 22.781 1 93.31 225 ILE B C 1
ATOM 4087 O O . ILE B 1 225 ? -9.688 12.5 23.516 1 93.31 225 ILE B O 1
ATOM 4091 N N . GLU B 1 226 ? -11.383 11.992 22.141 1 91.62 226 GLU B N 1
ATOM 4092 C CA . GLU B 1 226 ? -11.172 10.555 22.266 1 91.62 226 GLU B CA 1
ATOM 4093 C C . GLU B 1 226 ? -10.742 9.938 20.938 1 91.62 226 GLU B C 1
ATOM 4095 O O . GLU B 1 226 ? -11.148 10.406 19.875 1 91.62 226 GLU B O 1
ATOM 4100 N N . LYS B 1 227 ? -10.07 8.805 21.031 1 88.81 227 LYS B N 1
ATOM 4101 C CA . LYS B 1 227 ? -9.516 8.156 19.844 1 88.81 227 LYS B CA 1
ATOM 4102 C C . LYS B 1 227 ? -10.594 7.426 19.062 1 88.81 227 LYS B C 1
ATOM 4104 O O . LYS B 1 227 ? -10.383 7.039 17.906 1 88.81 227 LYS B O 1
ATOM 4109 N N . ASN B 1 228 ? -11.672 7.27 19.672 1 86.69 228 ASN B N 1
ATOM 4110 C CA . ASN B 1 228 ? -12.734 6.531 19 1 86.69 228 ASN B CA 1
ATOM 4111 C C . ASN B 1 228 ? -13.531 7.43 18.047 1 86.69 228 ASN B C 1
ATOM 4113 O O . ASN B 1 228 ? -14.391 6.953 17.312 1 86.69 228 ASN B O 1
ATOM 4117 N N . VAL B 1 229 ? -13.258 8.656 18.031 1 90 229 VAL B N 1
ATOM 4118 C CA . VAL B 1 229 ? -13.914 9.586 17.109 1 90 229 VAL B CA 1
ATOM 4119 C C . VAL B 1 229 ? -13.273 9.484 15.734 1 90 229 VAL B C 1
ATOM 4121 O O . VAL B 1 229 ? -12.047 9.516 15.602 1 90 229 VAL B O 1
ATOM 4124 N N . VAL B 1 230 ? -14.148 9.273 14.68 1 91.44 230 VAL B N 1
ATOM 4125 C CA . VAL B 1 230 ? -13.664 9.258 13.297 1 91.44 230 VAL B CA 1
ATOM 4126 C C . VAL B 1 230 ? -13.133 10.641 12.922 1 91.44 230 VAL B C 1
ATOM 4128 O O . VAL B 1 230 ? -13.875 11.625 12.945 1 91.44 230 VAL B O 1
ATOM 4131 N N . PRO B 1 231 ? -11.875 10.695 12.578 1 95.06 231 PRO B N 1
ATOM 4132 C CA . PRO B 1 231 ? -11.328 12.016 12.266 1 95.06 231 PRO B CA 1
ATOM 4133 C C . PRO B 1 231 ? -11.75 12.523 10.891 1 95.06 231 PRO B C 1
ATOM 4135 O O . PRO B 1 231 ? -12.102 11.734 10.016 1 95.06 231 PRO B O 1
ATOM 4138 N N . THR B 1 232 ? -11.758 13.781 10.758 1 94.44 232 THR B N 1
ATOM 4139 C CA . THR B 1 232 ? -12 14.477 9.5 1 94.44 232 THR B CA 1
ATOM 4140 C C . THR B 1 232 ? -10.688 14.734 8.766 1 94.44 232 THR B C 1
ATOM 4142 O O . THR B 1 232 ? -9.773 15.359 9.312 1 94.44 232 THR B O 1
ATOM 4145 N N . PRO B 1 233 ? -10.547 14.18 7.543 1 95.12 233 PRO B N 1
ATOM 4146 C CA . PRO B 1 233 ? -9.344 14.477 6.762 1 95.12 233 PRO B CA 1
ATOM 4147 C C . PRO B 1 233 ? -9.438 15.812 6.027 1 95.12 233 PRO B C 1
ATOM 4149 O O . PRO B 1 233 ? -10.492 16.156 5.48 1 95.12 233 PRO B O 1
ATOM 4152 N N . MET B 1 234 ? -8.344 16.578 6.059 1 96.44 234 MET B N 1
ATOM 4153 C CA . MET B 1 234 ? -8.266 17.875 5.383 1 96.44 234 MET B CA 1
ATOM 4154 C C . MET B 1 234 ? -6.918 18.047 4.684 1 96.44 234 MET B C 1
ATOM 4156 O O . MET B 1 234 ? -5.883 17.641 5.215 1 96.44 234 MET B O 1
ATOM 4160 N N . PHE B 1 235 ? -6.965 18.719 3.525 1 96 235 PHE B N 1
ATOM 4161 C CA . PHE B 1 235 ? -5.711 19.109 2.895 1 96 235 PHE B CA 1
ATOM 4162 C C . PHE B 1 235 ? -5.156 20.375 3.535 1 96 235 PHE B C 1
ATOM 4164 O O . PHE B 1 235 ? -5.902 21.312 3.82 1 96 235 PHE B O 1
ATOM 4171 N N . ILE B 1 236 ? -3.898 20.344 3.822 1 97.94 236 ILE B N 1
ATOM 4172 C CA . ILE B 1 236 ? -3.178 21.547 4.203 1 97.94 236 ILE B CA 1
ATOM 4173 C C . ILE B 1 236 ? -2.123 21.875 3.145 1 97.94 236 ILE B C 1
ATOM 4175 O O . ILE B 1 236 ? -1.136 21.156 3.002 1 97.94 236 ILE B O 1
ATOM 4179 N N . HIS B 1 237 ? -2.354 22.938 2.449 1 96.75 237 HIS B N 1
ATOM 4180 C CA . HIS B 1 237 ? -1.436 23.359 1.395 1 96.75 237 HIS B CA 1
ATOM 4181 C C . HIS B 1 237 ? -0.442 24.391 1.907 1 96.75 237 HIS B C 1
ATOM 4183 O O . HIS B 1 237 ? -0.515 24.812 3.066 1 96.75 237 HIS B O 1
ATOM 4189 N N . SER B 1 238 ? 0.507 24.719 1.019 1 97.75 238 SER B N 1
ATOM 4190 C CA . SER B 1 238 ? 1.478 25.734 1.377 1 97.75 238 SER B CA 1
ATOM 4191 C C . SER B 1 238 ? 0.789 27.062 1.698 1 97.75 238 SER B C 1
ATOM 4193 O O . SER B 1 238 ? -0.06 27.531 0.935 1 97.75 238 SER B O 1
ATOM 4195 N N . GLY B 1 239 ? 1.146 27.562 2.877 1 97.88 239 GLY B N 1
ATOM 4196 C CA . GLY B 1 239 ? 0.602 28.828 3.301 1 97.88 239 GLY B CA 1
ATOM 4197 C C . GLY B 1 239 ? -0.592 28.703 4.227 1 97.88 239 GLY B C 1
ATOM 4198 O O . GLY B 1 239 ? -0.96 29.656 4.918 1 97.88 239 GLY B O 1
ATOM 4199 N N . ASP B 1 240 ? -1.135 27.562 4.254 1 98.44 240 ASP B N 1
ATOM 4200 C CA . ASP B 1 240 ? -2.338 27.375 5.055 1 98.44 240 ASP B CA 1
ATOM 4201 C C . ASP B 1 240 ? -2.018 27.422 6.547 1 98.44 240 ASP B C 1
ATOM 4203 O O . ASP B 1 240 ? -0.911 27.078 6.965 1 98.44 240 ASP B O 1
ATOM 4207 N N . ILE B 1 241 ? -3.051 27.906 7.305 1 98.69 241 ILE B N 1
ATOM 4208 C CA . ILE B 1 241 ? -2.934 28 8.758 1 98.69 241 ILE B CA 1
ATOM 4209 C C . ILE B 1 241 ? -4.105 27.266 9.414 1 98.69 241 ILE B C 1
ATOM 4211 O O . ILE B 1 241 ? -5.262 27.469 9.039 1 98.69 241 ILE B O 1
ATOM 4215 N N . VAL B 1 242 ? -3.783 26.391 10.305 1 98.75 242 VAL B N 1
ATOM 4216 C CA . VAL B 1 242 ? -4.785 25.719 11.125 1 98.75 242 VAL B CA 1
ATOM 4217 C C . VAL B 1 242 ? -4.707 26.219 12.562 1 98.75 242 VAL B C 1
ATOM 4219 O O . VAL B 1 242 ? -3.627 26.25 13.156 1 98.75 242 VAL B O 1
ATOM 4222 N N . ILE B 1 243 ? -5.824 26.656 13.086 1 98.56 243 ILE B N 1
ATOM 4223 C CA . ILE B 1 243 ? -5.898 27.109 14.469 1 98.56 243 ILE B CA 1
ATOM 4224 C C . ILE B 1 243 ? -6.844 26.219 15.258 1 98.56 243 ILE B C 1
ATOM 4226 O O . ILE B 1 243 ? -8.023 26.094 14.922 1 98.56 243 ILE B O 1
ATOM 4230 N N . MET B 1 244 ? -6.32 25.547 16.203 1 98.19 244 MET B N 1
ATOM 4231 C CA . MET B 1 244 ? -7.121 24.719 17.094 1 98.19 244 MET B CA 1
ATOM 4232 C C . MET B 1 244 ? -7.336 25.422 18.438 1 98.19 244 MET B C 1
ATOM 4234 O O . MET B 1 244 ? -6.371 25.797 19.109 1 98.19 244 MET B O 1
ATOM 4238 N N . SER B 1 245 ? -8.562 25.578 18.812 1 97.44 245 SER B N 1
ATOM 4239 C CA . SER B 1 245 ? -8.93 26.297 20.016 1 97.44 245 SER B CA 1
ATOM 4240 C C . SER B 1 245 ? -10.211 25.734 20.625 1 97.44 245 SER B C 1
ATOM 4242 O O . SER B 1 245 ? -10.883 24.906 20.016 1 97.44 245 SER B O 1
ATOM 4244 N N . GLY B 1 246 ? -10.438 26.203 21.859 1 95.81 246 GLY B N 1
ATOM 4245 C CA . GLY B 1 246 ? -11.656 25.719 22.484 1 95.81 246 GLY B CA 1
ATOM 4246 C C . GLY B 1 246 ? -11.773 24.203 22.484 1 95.81 246 GLY B C 1
ATOM 4247 O O . GLY B 1 246 ? -10.867 23.5 22.938 1 95.81 246 GLY B O 1
ATOM 4248 N N . PRO B 1 247 ? -12.867 23.688 21.906 1 95.12 247 PRO B N 1
ATOM 4249 C CA . PRO B 1 247 ? -13.117 22.25 21.938 1 95.12 247 PRO B CA 1
ATOM 4250 C C . PRO B 1 247 ? -12.086 21.453 21.141 1 95.12 247 PRO B C 1
ATOM 4252 O O . PRO B 1 247 ? -11.852 20.281 21.438 1 95.12 247 PRO B O 1
ATOM 4255 N N . THR B 1 248 ? -11.492 22.062 20.156 1 97.06 248 THR B N 1
ATOM 4256 C CA . THR B 1 248 ? -10.57 21.297 19.328 1 97.06 248 THR B CA 1
ATOM 4257 C C . THR B 1 248 ? -9.148 21.406 19.859 1 97.06 248 THR B C 1
ATOM 4259 O O . THR B 1 248 ? -8.25 20.703 19.391 1 97.06 248 THR B O 1
ATOM 4262 N N . ARG B 1 249 ? -8.945 22.234 20.844 1 96.38 249 ARG B N 1
ATOM 4263 C CA . ARG B 1 249 ? -7.602 22.516 21.344 1 96.38 249 ARG B CA 1
ATOM 4264 C C . ARG B 1 249 ? -6.898 21.234 21.766 1 96.38 249 ARG B C 1
ATOM 4266 O O . ARG B 1 249 ? -5.684 21.094 21.609 1 96.38 249 ARG B O 1
ATOM 4273 N N . LEU B 1 250 ? -7.703 20.297 22.266 1 95.12 250 LEU B N 1
ATOM 4274 C CA . LEU B 1 250 ? -7.102 19.094 22.797 1 95.12 250 LEU B CA 1
ATOM 4275 C C . LEU B 1 250 ? -7.586 17.859 22.031 1 95.12 250 LEU B C 1
ATOM 4277 O O . LEU B 1 250 ? -7.566 16.75 22.562 1 95.12 250 LEU B O 1
ATOM 4281 N N . CYS B 1 251 ? -8.031 18.062 20.891 1 96.56 251 CYS B N 1
ATOM 4282 C CA . CYS B 1 251 ? -8.469 16.938 20.062 1 96.56 251 CYS B CA 1
ATOM 4283 C C . CYS B 1 251 ? -7.27 16.188 19.484 1 96.56 251 CYS B C 1
ATOM 4285 O O . CYS B 1 251 ? -6.246 16.797 19.172 1 96.56 251 CYS B O 1
ATOM 4287 N N . TYR B 1 252 ? -7.48 14.922 19.312 1 96.19 252 TYR B N 1
ATOM 4288 C CA . TYR B 1 252 ? -6.484 14.125 18.594 1 96.19 252 TYR B CA 1
ATOM 4289 C C . TYR B 1 252 ? -6.34 14.594 17.156 1 96.19 252 TYR B C 1
ATOM 4291 O O . TYR B 1 252 ? -7.332 14.883 16.484 1 96.19 252 TYR B O 1
ATOM 4299 N N . HIS B 1 253 ? -5.117 14.672 16.656 1 97.69 253 HIS B N 1
ATOM 4300 C CA . HIS B 1 253 ? -4.836 15.016 15.273 1 97.69 253 HIS B CA 1
ATOM 4301 C C . HIS B 1 253 ? -3.576 14.312 14.773 1 97.69 253 HIS B C 1
ATOM 4303 O O . HIS B 1 253 ? -2.826 13.742 15.562 1 97.69 253 HIS B O 1
ATOM 4309 N N . ALA B 1 254 ? -3.426 14.234 13.484 1 97.69 254 ALA B N 1
ATOM 4310 C CA . ALA B 1 254 ? -2.328 13.484 12.883 1 97.69 254 ALA B CA 1
ATOM 4311 C C . ALA B 1 254 ? -2.037 13.977 11.469 1 97.69 254 ALA B C 1
ATOM 4313 O O . ALA B 1 254 ? -2.838 14.711 10.883 1 97.69 254 ALA B O 1
ATOM 4314 N N . VAL B 1 255 ? -0.884 13.672 11 1 97.25 255 VAL B N 1
ATOM 4315 C CA . VAL B 1 255 ? -0.479 13.836 9.609 1 97.25 255 VAL B CA 1
ATOM 4316 C C . VAL B 1 255 ? -0.018 12.5 9.039 1 97.25 255 VAL B C 1
ATOM 4318 O O . VAL B 1 255 ? 1.164 12.156 9.117 1 97.25 255 VAL B O 1
ATOM 4321 N N . PRO B 1 256 ? -0.923 11.812 8.383 1 94.88 256 PRO B N 1
ATOM 4322 C CA . PRO B 1 256 ? -0.567 10.484 7.895 1 94.88 256 PRO B CA 1
ATOM 4323 C C . PRO B 1 256 ? 0.274 10.531 6.617 1 94.88 256 PRO B C 1
ATOM 4325 O O . PRO B 1 256 ? 0.979 9.57 6.305 1 94.88 256 PRO B O 1
ATOM 4328 N N . LYS B 1 257 ? 0.145 11.625 5.902 1 92.88 257 LYS B N 1
ATOM 4329 C CA . LYS B 1 257 ? 0.768 11.586 4.582 1 92.88 257 LYS B CA 1
ATOM 4330 C C . LYS B 1 257 ? 1.119 12.992 4.098 1 92.88 257 LYS B C 1
ATOM 4332 O O . LYS B 1 257 ? 0.336 13.922 4.27 1 92.88 257 LYS B O 1
ATOM 4337 N N . ILE B 1 258 ? 2.303 13.133 3.467 1 93.12 258 ILE B N 1
ATOM 4338 C CA . ILE B 1 258 ? 2.682 14.297 2.674 1 93.12 258 ILE B CA 1
ATOM 4339 C C . ILE B 1 258 ? 2.502 13.992 1.189 1 93.12 258 ILE B C 1
ATOM 4341 O O . ILE B 1 258 ? 2.986 12.969 0.696 1 93.12 258 ILE B O 1
ATOM 4345 N N . ILE B 1 259 ? 1.744 14.789 0.532 1 88.56 259 ILE B N 1
ATOM 4346 C CA . ILE B 1 259 ? 1.456 14.625 -0.889 1 88.56 259 ILE B CA 1
ATOM 4347 C C . ILE B 1 259 ? 2.289 15.609 -1.704 1 88.56 259 ILE B C 1
ATOM 4349 O O . ILE B 1 259 ? 2.141 16.828 -1.561 1 88.56 259 ILE B O 1
ATOM 4353 N N . PRO B 1 260 ? 3.1 15.023 -2.551 1 86.31 260 PRO B N 1
ATOM 4354 C CA . PRO B 1 260 ? 3.85 15.953 -3.408 1 86.31 260 PRO B CA 1
ATOM 4355 C C . PRO B 1 260 ? 2.941 16.844 -4.246 1 86.31 260 PRO B C 1
ATOM 4357 O O . PRO B 1 260 ? 1.973 16.359 -4.84 1 86.31 260 PRO B O 1
ATOM 4360 N N . ASN B 1 261 ? 3.215 18.109 -4.191 1 88.38 261 ASN B N 1
ATOM 4361 C CA . ASN B 1 261 ? 2.518 19.109 -4.996 1 88.38 261 ASN B CA 1
ATOM 4362 C C . ASN B 1 261 ? 3.41 19.656 -6.105 1 88.38 261 ASN B C 1
ATOM 4364 O O . ASN B 1 261 ? 4.277 20.5 -5.855 1 88.38 261 ASN B O 1
ATOM 4368 N N . ALA B 1 262 ? 3.119 19.281 -7.301 1 76.56 262 ALA B N 1
ATOM 4369 C CA . ALA B 1 262 ? 3.945 19.672 -8.445 1 76.56 262 ALA B CA 1
ATOM 4370 C C . ALA B 1 262 ? 3.836 21.172 -8.727 1 76.56 262 ALA B C 1
ATOM 4372 O O . ALA B 1 262 ? 4.738 21.766 -9.32 1 76.56 262 ALA B O 1
ATOM 4373 N N . GLU B 1 263 ? 2.805 21.719 -8.273 1 82.5 263 GLU B N 1
ATOM 4374 C CA . GLU B 1 263 ? 2.568 23.141 -8.562 1 82.5 263 GLU B CA 1
ATOM 4375 C C . GLU B 1 263 ? 3.303 24.031 -7.574 1 82.5 263 GLU B C 1
ATOM 4377 O O . GLU B 1 263 ? 3.439 25.234 -7.809 1 82.5 263 GLU B O 1
ATOM 4382 N N . PHE B 1 264 ? 3.764 23.516 -6.496 1 91.25 264 PHE B N 1
ATOM 4383 C CA . PHE B 1 264 ? 4.48 24.312 -5.508 1 91.25 264 PHE B CA 1
ATOM 4384 C C . PHE B 1 264 ? 5.91 24.578 -5.957 1 91.25 264 PHE B C 1
ATOM 4386 O O . PHE B 1 264 ? 6.652 23.641 -6.277 1 91.25 264 PHE B O 1
ATOM 4393 N N . ALA B 1 265 ? 6.191 25.797 -5.965 1 89.25 265 ALA B N 1
ATOM 4394 C CA . ALA B 1 265 ? 7.551 26.203 -6.316 1 89.25 265 ALA B CA 1
ATOM 4395 C C . ALA B 1 265 ? 7.945 27.484 -5.586 1 89.25 265 ALA B C 1
ATOM 4397 O O . ALA B 1 265 ? 7.113 28.375 -5.387 1 89.25 265 ALA B O 1
ATOM 4398 N N . VAL B 1 266 ? 9.188 27.547 -5.078 1 92.44 266 VAL B N 1
ATOM 4399 C CA . VAL B 1 266 ? 9.758 28.75 -4.5 1 92.44 266 VAL B CA 1
ATOM 4400 C C . VAL B 1 266 ? 11.102 29.047 -5.16 1 92.44 266 VAL B C 1
ATOM 4402 O O . VAL B 1 266 ? 11.695 28.188 -5.805 1 92.44 266 VAL B O 1
ATOM 4405 N N . ASP B 1 267 ? 11.406 30.281 -5.039 1 90.38 267 ASP B N 1
ATOM 4406 C CA . ASP B 1 267 ? 12.688 30.688 -5.598 1 90.38 267 ASP B CA 1
ATOM 4407 C C . ASP B 1 267 ? 13.781 30.656 -4.531 1 90.38 267 ASP B C 1
ATOM 4409 O O . ASP B 1 267 ? 13.492 30.562 -3.338 1 90.38 267 ASP B O 1
ATOM 4413 N N . GLY B 1 268 ? 15.023 30.609 -5.059 1 87.19 268 GLY B N 1
ATOM 4414 C CA . GLY B 1 268 ? 16.141 30.766 -4.145 1 87.19 268 GLY B CA 1
ATOM 4415 C C . GLY B 1 268 ? 16.797 29.453 -3.764 1 87.19 268 GLY B C 1
ATOM 4416 O O . GLY B 1 268 ? 16.562 28.422 -4.41 1 87.19 268 GLY B O 1
ATOM 4417 N N . ARG B 1 269 ? 17.547 29.547 -2.725 1 88.88 269 ARG B N 1
ATOM 4418 C CA . ARG B 1 269 ? 18.453 28.484 -2.322 1 88.88 269 ARG B CA 1
ATOM 4419 C C . ARG B 1 269 ? 17.688 27.234 -1.884 1 88.88 269 ARG B C 1
ATOM 4421 O O . ARG B 1 269 ? 18.156 26.109 -2.074 1 88.88 269 ARG B O 1
ATOM 4428 N N . TRP B 1 270 ? 16.484 27.531 -1.407 1 92.81 270 TRP B N 1
ATOM 4429 C CA . TRP B 1 270 ? 15.805 26.406 -0.759 1 92.81 270 TRP B CA 1
ATOM 4430 C C . TRP B 1 270 ? 14.773 25.781 -1.692 1 92.81 270 TRP B C 1
ATOM 4432 O O . TRP B 1 270 ? 13.977 24.953 -1.271 1 92.81 270 TRP B O 1
ATOM 4442 N N . SER B 1 271 ? 14.805 26.125 -2.975 1 91.94 271 SER B N 1
ATOM 4443 C CA . SER B 1 271 ? 13.828 25.672 -3.961 1 91.94 271 SER B CA 1
ATOM 4444 C C . SER B 1 271 ? 13.891 24.156 -4.156 1 91.94 271 SER B C 1
ATOM 4446 O O . SER B 1 271 ? 12.859 23.484 -4.148 1 91.94 271 SER B O 1
ATOM 4448 N N . THR B 1 272 ? 15.031 23.625 -4.23 1 87.31 272 THR B N 1
ATOM 4449 C CA . THR B 1 272 ? 15.195 22.203 -4.52 1 87.31 272 THR B CA 1
ATOM 4450 C C . THR B 1 272 ? 14.711 21.359 -3.35 1 87.31 272 THR B C 1
ATOM 4452 O O . THR B 1 272 ? 13.914 20.438 -3.535 1 87.31 272 THR B O 1
ATOM 4455 N N . ILE B 1 273 ? 15.117 21.703 -2.16 1 91.06 273 ILE B N 1
ATOM 4456 C CA . ILE B 1 273 ? 14.758 20.875 -1.011 1 91.06 273 ILE B CA 1
ATOM 4457 C C . ILE B 1 273 ? 13.266 21 -0.728 1 91.06 273 ILE B C 1
ATOM 4459 O O . ILE B 1 273 ? 12.617 20.031 -0.327 1 91.06 273 ILE B O 1
ATOM 4463 N N . MET B 1 274 ? 12.742 22.172 -1 1 93.88 274 MET B N 1
ATOM 4464 C CA . MET B 1 274 ? 11.336 22.406 -0.674 1 93.88 274 MET B CA 1
ATOM 4465 C C . MET B 1 274 ? 10.422 21.703 -1.671 1 93.88 274 MET B C 1
ATOM 4467 O O . MET B 1 274 ? 9.227 21.547 -1.415 1 93.88 274 MET B O 1
ATOM 4471 N N . SER B 1 275 ? 10.945 21.281 -2.775 1 89.88 275 SER B N 1
ATOM 4472 C CA . SER B 1 275 ? 10.172 20.469 -3.703 1 89.88 275 SER B CA 1
ATOM 4473 C C . SER B 1 275 ? 9.938 19.078 -3.145 1 89.88 275 SER B C 1
ATOM 4475 O O . SER B 1 275 ? 9.109 18.328 -3.664 1 89.88 275 SER B O 1
ATOM 4477 N N . LYS B 1 276 ? 10.602 18.828 -2.029 1 88.88 276 LYS B N 1
ATOM 4478 C CA . LYS B 1 276 ? 10.5 17.484 -1.464 1 88.88 276 LYS B CA 1
ATOM 4479 C C . LYS B 1 276 ? 10.227 17.531 0.035 1 88.88 276 LYS B C 1
ATOM 4481 O O . LYS B 1 276 ? 10.391 16.547 0.741 1 88.88 276 LYS B O 1
ATOM 4486 N N . MET B 1 277 ? 9.867 18.703 0.544 1 94.5 277 MET B N 1
ATOM 4487 C CA . MET B 1 277 ? 9.688 18.812 1.988 1 94.5 277 MET B CA 1
ATOM 4488 C C . MET B 1 277 ? 8.469 19.672 2.32 1 94.5 277 MET B C 1
ATOM 4490 O O . MET B 1 277 ? 7.977 20.422 1.47 1 94.5 277 MET B O 1
ATOM 4494 N N . ARG B 1 278 ? 8.008 19.5 3.428 1 96.94 278 ARG B N 1
ATOM 4495 C CA . ARG B 1 278 ? 6.969 20.312 4.043 1 96.94 278 ARG B CA 1
ATOM 4496 C C . ARG B 1 278 ? 7.418 20.844 5.398 1 96.94 278 ARG B C 1
ATOM 4498 O O . ARG B 1 278 ? 8.047 20.125 6.176 1 96.94 278 ARG B O 1
ATOM 4505 N N . LEU B 1 279 ? 7.137 22.125 5.609 1 97.81 279 LEU B N 1
ATOM 4506 C CA . LEU B 1 279 ? 7.422 22.781 6.887 1 97.81 279 LEU B CA 1
ATOM 4507 C C . LEU B 1 279 ? 6.129 23.109 7.621 1 97.81 279 LEU B C 1
ATOM 4509 O O . LEU B 1 279 ? 5.145 23.516 7 1 97.81 279 LEU B O 1
ATOM 4513 N N . ASN B 1 280 ? 6.199 22.969 8.906 1 98.12 280 ASN B N 1
ATOM 4514 C CA . ASN B 1 280 ? 5.074 23.359 9.75 1 98.12 280 ASN B CA 1
ATOM 4515 C C . ASN B 1 280 ? 5.543 24.031 11.039 1 98.12 280 ASN B C 1
ATOM 4517 O O . ASN B 1 280 ? 6.414 23.5 11.734 1 98.12 280 ASN B O 1
ATOM 4521 N N . LEU B 1 281 ? 5.074 25.234 11.312 1 98.44 281 LEU B N 1
ATOM 4522 C CA . LEU B 1 281 ? 5.348 25.953 12.547 1 98.44 281 LEU B CA 1
ATOM 4523 C C . LEU B 1 281 ? 4.16 25.875 13.5 1 98.44 281 LEU B C 1
ATOM 4525 O O . LEU B 1 281 ? 3.084 26.391 13.203 1 98.44 281 LEU B O 1
ATOM 4529 N N . ASN B 1 282 ? 4.359 25.234 14.602 1 97.62 282 ASN B N 1
ATOM 4530 C CA . ASN B 1 282 ? 3.334 25.141 15.633 1 97.62 282 ASN B CA 1
ATOM 4531 C C . ASN B 1 282 ? 3.639 26.047 16.812 1 97.62 282 ASN B C 1
ATOM 4533 O O . ASN B 1 282 ? 4.582 25.797 17.562 1 97.62 282 ASN B O 1
ATOM 4537 N N . VAL B 1 283 ? 2.838 27.062 16.984 1 97.25 283 VAL B N 1
ATOM 4538 C CA . VAL B 1 283 ? 3.096 28.078 18 1 97.25 283 VAL B CA 1
ATOM 4539 C C . VAL B 1 283 ? 2.076 27.969 19.125 1 97.25 283 VAL B C 1
ATOM 4541 O O . VAL B 1 283 ? 0.884 27.766 18.875 1 97.25 283 VAL B O 1
ATOM 4544 N N . ARG B 1 284 ? 2.586 28.141 20.328 1 94.25 284 ARG B N 1
ATOM 4545 C CA . ARG B 1 284 ? 1.743 27.984 21.5 1 94.25 284 ARG B CA 1
ATOM 4546 C C . ARG B 1 284 ? 2.072 29.031 22.562 1 94.25 284 ARG B C 1
ATOM 4548 O O . ARG B 1 284 ? 3.156 29.625 22.547 1 94.25 284 ARG B O 1
ATOM 4555 N N . GLN B 1 285 ? 1.094 29.281 23.391 1 93.06 285 GLN B N 1
ATOM 4556 C CA . GLN B 1 285 ? 1.285 30.016 24.641 1 93.06 285 GLN B CA 1
ATOM 4557 C C . GLN B 1 285 ? 1.354 29.062 25.828 1 93.06 285 GLN B C 1
ATOM 4559 O O . GLN B 1 285 ? 0.42 28.297 26.078 1 93.06 285 GLN B O 1
ATOM 4564 N N . VAL B 1 286 ? 2.441 29.109 26.547 1 86.69 286 VAL B N 1
ATOM 4565 C CA . VAL B 1 286 ? 2.701 28.125 27.578 1 86.69 286 VAL B CA 1
ATOM 4566 C C . VAL B 1 286 ? 2.057 28.562 28.891 1 86.69 286 VAL B C 1
ATOM 4568 O O . VAL B 1 286 ? 1.334 27.797 29.531 1 86.69 286 VAL B O 1
ATOM 4571 N N . ASN B 1 287 ? 2.342 29.766 29.25 1 80.75 287 ASN B N 1
ATOM 4572 C CA . ASN B 1 287 ? 1.919 30.25 30.562 1 80.75 287 ASN B CA 1
ATOM 4573 C C . ASN B 1 287 ? 0.593 31 30.484 1 80.75 287 ASN B C 1
ATOM 4575 O O . ASN B 1 287 ? 0.177 31.422 29.406 1 80.75 287 ASN B O 1
ATOM 4579 N N . LEU B 1 288 ? -0.103 31.094 31.562 1 72.81 288 LEU B N 1
ATOM 4580 C CA . LEU B 1 288 ? -1.392 31.766 31.672 1 72.81 288 LEU B CA 1
ATOM 4581 C C . LEU B 1 288 ? -1.221 33.281 31.594 1 72.81 288 LEU B C 1
ATOM 4583 O O . LEU B 1 288 ? -0.2 33.812 32.031 1 72.81 288 LEU B O 1
#

Secondary structure (DSSP, 8-state):
--STTTTS--S-HHHHHHHHHH----PPP-TTSB-TT-GGGHHHHTEEEEPPPS-S-TTS-GGGGTBPPGGG-EEEEETTSTTEEEEE--B-HHHHHHHHHHHHHTTTSTTS-BS--S---STT---HHHHTT--EEEEEEEEETTTTEEEEEEE-PPPHHHHHHHHHHHHHTT-TT----EEEEEEEETT--EEEE----SS--SSPEEEEEEESEEEEEE--SSTTSPPEEEEE-TT-EEEE-GGGTT--EEEEEEEP-TT----STTHHHHTTEEEEEEEE----/--STTTTS--S-HHHHHHHHHH----PPP-TTSB-TT-GGGHHHHTEEEEPPPS-S-TTS-GGGGTBPPGGG-EEEEETTSTTEEEEE--B-HHHHHHHHHHHHHTTTSTTS-BS--S---STT---HHHHTT--EEEEEEEEETTTTEEEEEEE-PPPHHHHHHHHHHHHHTT-TT----EEEEEEEETT--EEEE----SS--SSPEEEEEEESEEEEEE--SSTTSPPEEEEE-TT-EEEE-GGGTT--EEEEEEEP-TT----STTHHHHTTEEEEEEEE----

Nearest PDB structures (foldseek):
  6ie2-assembly5_E  TM=8.735E-01  e=2.669E-30  Homo sapiens
  6imc-assembly3_C  TM=8.361E-01  e=1.057E-30  Mus musculus
  6ie2-assembly7_G  TM=8.500E-01  e=4.762E-30  Homo sapiens
  6ie2-assembly1_A  TM=8.282E-01  e=7.141E-30  Homo sapiens
  6l94-assembly1_A  TM=8.120E-01  e=4.055E-29  Mus musculus

Organism: NCBI:txid35525

Foldseek 3Di:
DVPDVPPDPPVCSVVVVVVVVVDDPPDDDCPQADEPVDVVCCVVFQKDWDFFDPDDPPPPPCVVLQFARSVPWTKIDTPVAPQKIKIDQRGHQVNLVVVVLCVQQPQPDPPWDWPDPDPDPRNPDLDLVVVQVTFKTKAFFDAPPVVLATDPVRGDDGDPSVQVVVCVVCNRHPNNPDGWGMKMKGKFFQQDKWDKDWDDRAPDLQHKKKKFKAAFKWWKWWAFLDPPGGTHTYIDYGRMMMIGHDRRSGTIMMTGGTDQDPPDAHDDSCGVSSSGIMMMMITHDRHD/DVPPPPPDPPVCSVVVVVVVVVDDPPDDDCPQAAEPVDVVCCVVFQKDWDFFDPDDPPPPPCVVLQFARSVPWTKIDTPVAPQKIKIDQRGHQVNLVVVVLCVQQPQPDPPWDWPDPDPDPRNPDLDLVVVQPTFKTKAFFDAPPVVLATDPVRGDDGDPSVQVVVCVVCNRRPNNPFGWGMKMKGKFFQQDKWDWDWDDRAPDLQWKKKKFKAFFKWWKWWAFLDPVGGTHTYIDYGRMMMIGHDRRSGTIMITGGTDQDPPDAHDDSCGVSSSGIMMMMITHDRHD

Sequence (576 aa):
MLQEGITNCDSDAFRRVFKYYKKKCQAPDLAGVINFQDESTFGQNGIRVYSPCSGYGSSVTVDDLGLKPLDDWNIFTVNKHPGLFFISNPFTKSGIEYWIQQSFENYCLPPNPINIQENVDIRNCSDDTILQKLRWATLGYHHNWDTKEYDENYRDKFPCDLSRLSTIIAKCVGFKTFTAEAAIVNYYSLDSSIGGHTDHSEKNHDAPLISVSFGQTAIFLLGGIEKNVVPTPMFIHSGDIVIMSGPTRLCYHAVPKIIPNAEFAVDGRWSTIMSKMRLNLNVRQVNLMLQEGITNCDSDAFRRVFKYYKKKCQAPDLAGVINFQDESTFGQNGIRVYSPCSGYGSSVTVDDLGLKPLDDWNIFTVNKHPGLFFISNPFTKSGIEYWIQQSFENYCLPPNPINIQENVDIRNCSDDTILQKLRWATLGYHHNWDTKEYDENYRDKFPCDLSRLSTIIAKCVGFKTFTAEAAIVNYYSLDSSIGGHTDHSEKNHDAPLISVSFGQTAIFLLGGIEKNVVPTPMFIHSGDIVIMSGPTRLCYHAVPKIIPNAEFAVDGRWSTIMSKMRLNLNVRQVNL

InterPro domains:
  IPR004574 Alkylated DNA repair protein AlkB [PTHR16557] (11-286)
  IPR005123 Oxoglutarate/iron-dependent dioxygenase domain [PS51471] (179-287)
  IPR027450 Alpha-ketoglutarate-dependent dioxygenase AlkB-like [PF13532] (83-284)
  IPR037151 Alpha-ketoglutarate-dependent dioxygenase AlkB-like superfamily [G3DSA:2.60.120.590] (90-287)

pLDDT: mean 86.38, std 14.95, range [19.38, 98.75]